Protein AF-A0A8H5J067-F1 (afdb_monomer)

Solvent-accessible surface area (backbone atoms only — not comparable to full-atom values): 23236 Å² total; per-residue (Å²): 133,83,80,77,80,59,80,60,85,68,65,101,74,76,87,78,56,102,84,66,54,69,74,59,54,54,53,53,51,51,57,50,62,74,71,41,71,53,76,61,87,88,74,63,97,78,50,66,63,46,57,68,40,91,87,33,67,66,23,54,51,51,56,52,57,63,72,61,70,85,82,63,84,79,79,91,85,82,88,84,84,82,89,88,84,90,83,88,88,84,90,83,87,88,91,86,91,74,99,62,93,68,84,86,59,81,83,73,84,76,92,60,84,77,50,71,66,34,50,53,46,39,54,28,24,48,60,17,35,64,42,69,45,71,60,53,79,79,48,47,61,52,47,53,51,22,51,50,47,45,46,53,62,39,66,79,51,68,77,42,77,43,64,67,24,71,69,62,26,43,20,30,26,14,65,29,24,46,41,22,73,17,73,88,49,64,71,61,86,47,70,76,63,53,66,72,48,99,65,62,59,67,34,32,54,48,25,49,56,44,54,71,39,66,68,42,31,54,22,50,50,53,49,46,52,55,41,37,54,47,49,51,56,49,37,56,37,69,58,52,52,70,74,58,53,60,55,15,32,34,38,38,39,39,39,30,58,40,67,36,96,86,39,67,23,18,40,21,49,43,57,46,49,30,34,35,37,30,35,41,36,80,52,83,38,54,36,36,52,34,70,87,39,49,76,43,71,70,76,52,78,28,39,36,34,32,33,6,45,39,34,20,69,59,67,71,63,33,35,40,24,31,30,32,33,44,46,82,71,90,73,86,42,34,36,40,35,35,43,28,30,70,50,72,80,32,79,41,80,42,74,94,75,61,92,89,52,69,40,72,36,46,55,66,59,48,46,55,34,66,71,35,84,82,26,91,44,24,71,59,49,54,39,41,36,61,51,61,67,55,76,68,73,83,79,76,77,83,125

Foldseek 3Di:
DPPPQDADADDPPDDDDPPDDPVNLLVVLLVVLVVHQEYADDDDVPCVVLLVDPPRPSVSNVVSNVVVDDHYDYDDDDDDDDDDDDDDDDDDDDDDDDDDPDPPDPPPPPPDDDDPLLVVLLVQQLQLHKDFAFDDPVLLVLLLLLLVLLLVLLVPADWDWAAQAQQRFIFTKRKAKWKAQAQPGDTDQDLVVLVQDPDDSVSDVVVNVLCVPPSNVVSVVSNSNQQSVVVVSSCVSLPPDPVQRSRKMKMKMKIKTDGDPPDFTKFYKFFALFQKKKKAKPDWFKWWFTLQLDIDTDDRNGIIMWGGPLNCVQAVRGHGTIIMGTPPDDDTMIMMMMRIHHRAQDWDDRDDDDDDDIDGHHSVVSVVLRPDCPRPCVVVVVSRCVSNVPDGDDPPPPD

Radius of gyration: 26.22 Å; Cα contacts (8 Å, |Δi|>4): 644; chains: 1; bounding box: 80×69×51 Å

Mean predicted aligned error: 15.59 Å

Secondary structure (DSSP, 8-state):
-----------S-----TT--HHHHHHHHHHHHHH-S-------TTGGGGGT-TT-HHHHHHHHHHHT-SS------PPP----------------------TTS----------HHHHHHHHHHHTT--EEEEPPHHHHHHHHHHHHHHHHHGGGSPPEEPP--TT----EEEEEEEEESSTTSPPP--HHHHTTSSS-HHHHHHHHHHTTSHHHHHHHHHHHHHHHHHHHHHHHHTT--HHHHHH-EEEEEEEEEE-BTTB--EEEEE--SSSEEEEEESSS-EEEE-TTSPEE---SSEEEEEE-HHHHHHHSSSPP--EEEE--SS---EEEEEEEESPTTEEEE--SS-TT-EEEE-HHHHHHHTT-TTSTTHHHHHHHHHHTT--PPP-----

InterPro domains:
  IPR005123 Oxoglutarate/iron-dependent dioxygenase domain [PS51471] (241-343)

Nearest PDB structures (foldseek):
  8cvf-assembly1_A  TM=5.914E-01  e=1.446E-09  Atropa belladonna
  8cve-assembly1_A  TM=5.913E-01  e=5.752E-09  Atropa belladonna
  8cvh-assembly1_A  TM=5.686E-01  e=1.287E-08  Atropa belladonna
  8cvd-assembly1_A  TM=5.623E-01  e=3.233E-08  Atropa belladonna
  8etn-assembly1_D  TM=5.899E-01  e=7.235E-08  Oryza sativa

Sequence (399 aa):
MIEKKSRRIWLDQHQMTRSTEAGEVTKRISNTFLSVSQIIILAAPGDWDRFTNPDDIHRWEWEMSLRSGERKRHTISLPSITSNITMSMLDSMTPGSSHHASLDQPIASQTGAMSKESHDIQTAFRAGKEYVVPWESQEEQRIEQAMQDLGSYLSDLDHSLSYEGTDKKVVWRKSCWFASQGIGHPFLDSETDIAKFDGDLKDGLTGLQALHDARTRESAHCLKSALDSALVTTSMAVGIDPELVQRCTVRYRAIKYTPHAGAPGGIGLHPDGNLLSALITNGPGLRVYDLDGTVRFPGHKGTIMMGGSTLYRWANEFIPTFHDVDISGNEVKVSIVAFFNFPDMETIPRTLRADGDNFFHDIRRIKEDDKLPSGELSALWDVIIKNHQLSLPPVLASG

Organism: NCBI:txid42672

pLDDT: mean 75.73, std 23.49, range [22.55, 98.56]

Structure (mmCIF, N/CA/C/O backbone):
data_AF-A0A8H5J067-F1
#
_entry.id   AF-A0A8H5J067-F1
#
loop_
_atom_site.group_PDB
_atom_site.id
_atom_site.type_symbol
_atom_site.label_atom_id
_atom_site.label_alt_id
_atom_site.label_comp_id
_atom_site.label_asym_id
_atom_site.label_entity_id
_atom_site.label_seq_id
_atom_site.pdbx_PDB_ins_code
_atom_site.Cartn_x
_atom_site.Cartn_y
_atom_site.Cartn_z
_atom_site.occupancy
_atom_site.B_iso_or_equiv
_atom_site.auth_seq_id
_atom_site.auth_comp_id
_atom_site.auth_asym_id
_atom_site.auth_atom_id
_atom_site.pdbx_PDB_model_num
ATOM 1 N N . MET A 1 1 ? 52.926 -47.748 5.479 1.00 34.94 1 MET A N 1
ATOM 2 C CA . MET A 1 1 ? 52.002 -47.090 6.427 1.00 34.94 1 MET A CA 1
ATOM 3 C C . MET A 1 1 ? 51.258 -46.009 5.667 1.00 34.94 1 MET A C 1
ATOM 5 O O . MET A 1 1 ? 51.892 -45.064 5.228 1.00 34.94 1 MET A O 1
ATOM 9 N N . ILE A 1 2 ? 49.960 -46.188 5.418 1.00 34.12 2 ILE A N 1
ATOM 10 C CA . ILE A 1 2 ? 49.130 -45.142 4.808 1.00 34.12 2 ILE A CA 1
ATOM 11 C C . ILE A 1 2 ? 48.774 -44.181 5.940 1.00 34.12 2 ILE A C 1
ATOM 13 O O . ILE A 1 2 ? 48.051 -44.570 6.857 1.00 34.12 2 ILE A O 1
ATOM 17 N N . GLU A 1 3 ? 49.313 -42.961 5.913 1.00 39.34 3 GLU A N 1
ATOM 18 C CA . GLU A 1 3 ? 48.853 -41.890 6.797 1.00 39.34 3 GLU A CA 1
ATOM 19 C C . GLU A 1 3 ? 47.341 -41.743 6.609 1.00 39.34 3 GLU A C 1
ATOM 21 O O . GLU A 1 3 ? 46.859 -41.378 5.532 1.00 39.34 3 GLU A O 1
ATOM 26 N N . LYS A 1 4 ? 46.569 -42.075 7.650 1.00 41.50 4 LYS A N 1
ATOM 27 C CA . LYS A 1 4 ? 45.147 -41.740 7.712 1.00 41.50 4 LYS A CA 1
ATOM 28 C C . LYS A 1 4 ? 45.056 -40.222 7.576 1.00 41.50 4 LYS A C 1
ATOM 30 O O . LYS A 1 4 ? 45.299 -39.513 8.547 1.00 41.50 4 LYS A O 1
ATOM 35 N N . LYS A 1 5 ? 44.711 -39.728 6.382 1.00 44.62 5 LYS A N 1
ATOM 36 C CA . LYS A 1 5 ? 44.351 -38.323 6.162 1.00 44.62 5 LYS A CA 1
ATOM 37 C C . LYS A 1 5 ? 43.198 -38.004 7.107 1.00 44.62 5 LYS A C 1
ATOM 39 O O . LYS A 1 5 ? 42.063 -38.410 6.859 1.00 44.62 5 LYS A O 1
ATOM 44 N N . SER A 1 6 ? 43.500 -37.345 8.221 1.00 46.56 6 SER A N 1
ATOM 45 C CA . SER A 1 6 ? 42.495 -36.893 9.168 1.00 46.56 6 SER A CA 1
ATOM 46 C C . SER A 1 6 ? 41.629 -35.859 8.448 1.00 46.56 6 SER A C 1
ATOM 48 O O . SER A 1 6 ? 42.082 -34.791 8.027 1.00 46.56 6 SER A O 1
ATOM 50 N N . ARG A 1 7 ? 40.370 -36.228 8.219 1.00 47.38 7 ARG A N 1
ATOM 51 C CA . ARG A 1 7 ? 39.326 -35.303 7.791 1.00 47.38 7 ARG A CA 1
ATOM 52 C C . ARG A 1 7 ? 38.730 -34.741 9.073 1.00 47.38 7 ARG A C 1
ATOM 54 O O . ARG A 1 7 ? 38.093 -35.481 9.816 1.00 47.38 7 ARG A O 1
ATOM 61 N N . ARG A 1 8 ? 38.997 -33.472 9.372 1.00 49.31 8 ARG A N 1
ATOM 62 C CA . ARG A 1 8 ? 38.258 -32.734 10.398 1.00 49.31 8 ARG A CA 1
ATOM 63 C C . ARG A 1 8 ? 37.294 -31.816 9.668 1.00 49.31 8 ARG A C 1
ATOM 65 O O . ARG A 1 8 ? 37.724 -31.016 8.845 1.00 49.31 8 ARG A O 1
ATOM 72 N N . ILE A 1 9 ? 36.007 -32.005 9.928 1.00 47.09 9 ILE A N 1
ATOM 73 C CA . ILE A 1 9 ? 34.968 -31.076 9.498 1.00 47.09 9 ILE A CA 1
ATOM 74 C C . ILE A 1 9 ? 35.055 -29.906 10.469 1.00 47.09 9 ILE A C 1
ATOM 76 O O . ILE A 1 9 ? 34.979 -30.108 11.681 1.00 47.09 9 ILE A O 1
ATOM 80 N N . TRP A 1 10 ? 35.309 -28.719 9.936 1.00 50.12 10 TRP A N 1
ATOM 81 C CA . TRP A 1 10 ? 35.288 -27.497 10.717 1.00 50.12 10 TRP A CA 1
ATOM 82 C C . TRP A 1 10 ? 33.838 -26.996 10.718 1.00 50.12 10 TRP A C 1
ATOM 84 O O . TRP A 1 10 ? 33.285 -26.686 9.669 1.00 50.12 10 TRP A O 1
ATOM 94 N N . LEU A 1 11 ? 33.205 -27.054 11.884 1.00 45.25 11 LEU A N 1
ATOM 95 C CA . LEU A 1 11 ? 31.916 -26.436 12.189 1.00 45.25 11 LEU A CA 1
ATOM 96 C C . LEU A 1 11 ? 32.220 -25.379 13.247 1.00 45.25 11 LEU A C 1
ATOM 98 O O . LEU A 1 11 ? 33.079 -25.635 14.090 1.00 45.25 11 LEU A O 1
ATOM 102 N N . ASP A 1 12 ? 31.548 -24.235 13.181 1.00 52.38 12 ASP A N 1
ATOM 103 C CA . ASP A 1 12 ? 31.697 -23.069 14.059 1.00 52.38 12 ASP A CA 1
ATOM 104 C C . ASP A 1 12 ? 31.653 -23.466 15.557 1.00 52.38 12 ASP A C 1
ATOM 106 O O . ASP A 1 12 ? 30.596 -23.567 16.177 1.00 52.38 12 ASP A O 1
ATOM 110 N N . GLN A 1 13 ? 32.805 -23.851 16.124 1.00 47.47 13 GLN A N 1
ATOM 111 C CA . GLN A 1 13 ? 32.906 -24.509 17.441 1.00 47.47 13 GLN A CA 1
ATOM 112 C C . GLN A 1 13 ? 33.655 -23.676 18.482 1.00 47.47 13 GLN A C 1
ATOM 114 O O . GLN A 1 13 ? 33.872 -24.135 19.607 1.00 47.47 13 GLN A O 1
ATOM 119 N N . HIS A 1 14 ? 34.049 -22.448 18.157 1.00 52.34 14 HIS A N 1
ATOM 120 C CA . HIS A 1 14 ? 34.647 -21.559 19.142 1.00 52.34 14 HIS A CA 1
ATOM 121 C C . HIS A 1 14 ? 33.605 -20.562 19.635 1.00 52.34 14 HIS A C 1
ATOM 123 O O . HIS A 1 14 ? 33.312 -19.575 18.977 1.00 52.34 14 HIS A O 1
ATOM 129 N N . GLN A 1 15 ? 33.066 -20.818 20.833 1.00 42.72 15 GLN A N 1
ATOM 130 C CA . GLN A 1 15 ? 32.254 -19.833 21.545 1.00 42.72 15 GLN A CA 1
ATOM 131 C C . GLN A 1 15 ? 33.061 -18.544 21.727 1.00 42.72 15 GLN A C 1
ATOM 133 O O . GLN A 1 15 ? 34.005 -18.492 22.517 1.00 42.72 15 GLN A O 1
ATOM 138 N N . MET A 1 16 ? 32.670 -17.505 20.995 1.00 44.69 16 MET A N 1
ATOM 139 C CA . MET A 1 16 ? 33.140 -16.149 21.228 1.00 44.69 16 MET A CA 1
ATOM 140 C C . MET A 1 16 ? 32.409 -15.581 22.442 1.00 44.69 16 MET A C 1
ATOM 142 O O . MET A 1 16 ? 31.181 -15.510 22.476 1.00 44.69 16 MET A O 1
ATOM 146 N N . THR A 1 17 ? 33.163 -15.144 23.446 1.00 48.97 17 THR A N 1
ATOM 147 C CA . THR A 1 17 ? 32.644 -14.230 24.467 1.00 48.97 17 THR A CA 1
ATOM 148 C C . THR A 1 17 ? 33.006 -12.797 24.079 1.00 48.97 17 THR A C 1
ATOM 150 O O . THR A 1 17 ? 33.969 -12.571 23.342 1.00 48.97 17 THR A O 1
ATOM 153 N N . ARG A 1 18 ? 32.269 -11.809 24.608 1.00 37.44 18 ARG A N 1
ATOM 154 C CA . ARG A 1 18 ? 32.482 -10.367 24.346 1.00 37.44 18 ARG A CA 1
ATOM 155 C C . ARG A 1 18 ? 33.899 -9.848 24.656 1.00 37.44 18 ARG A C 1
ATOM 157 O O . ARG A 1 18 ? 34.204 -8.717 24.311 1.00 37.44 18 ARG A O 1
ATOM 164 N N . SER A 1 19 ? 34.741 -10.636 25.322 1.00 42.78 19 SER A N 1
ATOM 165 C CA . SER A 1 19 ? 36.109 -10.281 25.709 1.00 42.78 19 SER A CA 1
ATOM 166 C C . SER A 1 19 ? 37.192 -10.867 24.795 1.00 42.78 19 SER A C 1
ATOM 168 O O . SER A 1 19 ? 38.369 -10.757 25.121 1.00 42.78 19 SER A O 1
ATOM 170 N N . THR A 1 20 ? 36.828 -11.549 23.706 1.00 54.69 20 THR A N 1
ATOM 171 C CA . THR A 1 20 ? 37.804 -12.232 22.840 1.00 54.69 20 THR A CA 1
ATOM 172 C C . THR A 1 20 ? 38.361 -11.262 21.797 1.00 54.69 20 THR A C 1
ATOM 174 O O . THR A 1 20 ? 37.605 -10.744 20.978 1.00 54.69 20 THR A O 1
ATOM 177 N N . GLU A 1 21 ? 39.675 -11.022 21.799 1.00 55.22 21 GLU A N 1
ATOM 178 C CA . GLU A 1 21 ? 40.317 -10.125 20.829 1.00 55.22 21 GLU A CA 1
ATOM 179 C C . GLU A 1 21 ? 40.490 -10.785 19.449 1.00 55.22 21 GLU A C 1
ATOM 181 O O . GLU A 1 21 ? 40.848 -11.962 19.334 1.00 55.22 21 GLU A O 1
ATOM 186 N N . ALA A 1 22 ? 40.307 -10.005 18.377 1.00 53.47 22 ALA A N 1
ATOM 187 C CA . ALA A 1 22 ? 40.384 -10.470 16.986 1.00 53.47 22 ALA A CA 1
ATOM 188 C C . ALA A 1 22 ? 41.717 -11.169 16.641 1.00 53.47 22 ALA A C 1
ATOM 190 O O . ALA A 1 22 ? 41.745 -12.166 15.912 1.00 53.47 22 ALA A O 1
ATOM 191 N N . GLY A 1 23 ? 42.833 -10.698 17.211 1.00 59.12 23 GLY A N 1
ATOM 192 C CA . GLY A 1 23 ? 44.157 -11.306 17.028 1.00 59.12 23 GLY A CA 1
ATOM 193 C C . GLY A 1 23 ? 44.271 -12.721 17.612 1.00 59.12 23 GLY A C 1
ATOM 194 O O . GLY A 1 23 ? 45.026 -13.554 17.106 1.00 59.12 23 GLY A O 1
ATOM 195 N N . GLU A 1 24 ? 43.499 -13.029 18.653 1.00 61.06 24 GLU A N 1
ATOM 196 C CA . GLU A 1 24 ? 43.497 -14.347 19.283 1.00 61.06 24 GLU A CA 1
ATOM 197 C C . GLU A 1 24 ? 42.654 -15.353 18.487 1.00 61.06 24 GLU A C 1
ATOM 199 O O . GLU A 1 24 ? 43.072 -16.497 18.282 1.00 61.06 24 GLU A O 1
ATOM 204 N N . VAL A 1 25 ? 41.505 -14.905 17.973 1.00 58.84 25 VAL A N 1
ATOM 205 C CA . VAL A 1 25 ? 40.599 -15.698 17.126 1.00 58.84 25 VAL A CA 1
ATOM 206 C C . VAL A 1 25 ? 41.285 -16.078 15.812 1.00 58.84 25 VAL A C 1
ATOM 208 O O . VAL A 1 25 ? 41.393 -17.261 15.478 1.00 58.84 25 VAL A O 1
ATOM 211 N N . THR A 1 26 ? 41.856 -15.096 15.114 1.00 60.47 26 THR A N 1
ATOM 212 C CA . THR A 1 26 ? 42.563 -15.305 13.838 1.00 60.47 26 THR A CA 1
ATOM 213 C C . THR A 1 26 ? 43.768 -16.242 13.979 1.00 60.47 26 THR A C 1
ATOM 215 O O . THR A 1 26 ? 43.979 -17.119 13.138 1.00 60.47 26 THR A O 1
ATOM 218 N N . LYS A 1 27 ? 44.530 -16.158 15.079 1.00 65.38 27 LYS A N 1
ATOM 219 C CA . LYS A 1 27 ? 45.645 -17.083 15.357 1.00 65.38 27 LYS A CA 1
ATOM 220 C C . LYS A 1 27 ? 45.177 -18.534 15.543 1.00 65.38 27 LYS A C 1
ATOM 222 O O . LYS A 1 27 ? 45.843 -19.458 15.072 1.00 65.38 27 LYS A O 1
ATOM 227 N N . ARG A 1 28 ? 44.038 -18.755 16.209 1.00 64.94 28 ARG A N 1
ATOM 228 C CA . ARG A 1 28 ? 43.464 -20.097 16.441 1.00 64.94 28 ARG A CA 1
ATOM 229 C C . ARG A 1 28 ? 42.895 -20.715 15.161 1.00 64.94 28 ARG A C 1
ATOM 231 O O . ARG A 1 28 ? 43.148 -21.896 14.901 1.00 64.94 28 ARG A O 1
ATOM 238 N N . ILE A 1 29 ? 42.204 -19.917 14.345 1.00 63.59 29 ILE A N 1
ATOM 239 C CA . ILE A 1 29 ? 41.709 -20.323 13.019 1.00 63.59 29 ILE A CA 1
ATOM 240 C C . ILE A 1 29 ? 42.889 -20.733 12.129 1.00 63.59 29 ILE A C 1
ATOM 242 O O . ILE A 1 29 ? 42.912 -21.849 11.608 1.00 63.59 29 ILE A O 1
ATOM 246 N N . SER A 1 30 ? 43.926 -19.891 12.052 1.00 65.06 30 SER A N 1
ATOM 247 C CA . SER A 1 30 ? 45.135 -20.160 11.263 1.00 65.06 30 SER A CA 1
ATOM 248 C C . SER A 1 30 ? 45.831 -21.466 11.673 1.00 65.06 30 SER A C 1
ATOM 250 O O . SER A 1 30 ? 46.067 -22.339 10.834 1.00 65.06 30 SER A O 1
ATOM 252 N N . ASN A 1 31 ? 46.068 -21.674 12.974 1.00 66.38 31 ASN A N 1
ATOM 253 C CA . ASN A 1 31 ? 46.659 -22.919 13.484 1.00 66.38 31 ASN A CA 1
ATOM 254 C C . ASN A 1 31 ? 45.825 -24.158 13.116 1.00 66.38 31 ASN A C 1
ATOM 256 O O . ASN A 1 31 ? 46.372 -25.211 12.779 1.00 66.38 31 ASN A O 1
ATOM 260 N N . THR A 1 32 ? 44.497 -24.035 13.147 1.00 66.25 32 THR A N 1
ATOM 261 C CA . THR A 1 32 ? 43.585 -25.125 12.785 1.00 66.25 32 THR A CA 1
ATOM 262 C C . THR A 1 32 ? 43.661 -25.429 11.291 1.00 66.25 32 THR A C 1
ATOM 264 O O . THR A 1 32 ? 43.826 -26.591 10.915 1.00 66.25 32 THR A O 1
ATOM 267 N N . PHE A 1 33 ? 43.631 -24.406 10.437 1.00 66.69 33 PHE A N 1
ATOM 268 C CA . PHE A 1 33 ? 43.672 -24.547 8.976 1.00 66.69 33 PHE A CA 1
ATOM 269 C C . PHE A 1 33 ? 44.994 -25.150 8.477 1.00 66.69 33 PHE A C 1
ATOM 271 O O . PHE A 1 33 ? 44.999 -25.942 7.525 1.00 66.69 33 PHE A O 1
ATOM 278 N N . LEU A 1 34 ? 46.098 -24.854 9.170 1.00 63.78 34 LEU A N 1
ATOM 279 C CA . LEU A 1 34 ? 47.409 -25.465 8.936 1.00 63.78 34 LEU A CA 1
ATOM 280 C C . LEU A 1 34 ? 47.457 -26.953 9.331 1.00 63.78 34 LEU A C 1
ATOM 282 O O . LEU A 1 34 ? 48.212 -27.717 8.733 1.00 63.78 34 LEU A O 1
ATOM 286 N N . SER A 1 35 ? 46.639 -27.384 10.296 1.00 62.28 35 SER A N 1
ATOM 287 C CA . SER A 1 35 ? 46.644 -28.760 10.823 1.00 62.28 35 SER A CA 1
ATOM 288 C C . SER A 1 35 ? 45.744 -29.752 10.070 1.00 62.28 35 SER A C 1
ATOM 290 O O . SER A 1 35 ? 45.861 -30.963 10.263 1.00 62.28 35 SER A O 1
ATOM 292 N N . VAL A 1 36 ? 44.829 -29.267 9.223 1.00 62.09 36 VAL A N 1
ATOM 293 C CA . VAL A 1 36 ? 43.846 -30.106 8.512 1.00 62.09 36 VAL A CA 1
ATOM 294 C C . VAL A 1 36 ? 44.237 -30.325 7.058 1.00 62.09 36 VAL A C 1
ATOM 296 O O . VAL A 1 36 ? 44.942 -29.516 6.476 1.00 62.09 36 VAL A O 1
ATOM 299 N N . SER A 1 37 ? 43.781 -31.412 6.431 1.00 54.00 37 SER A N 1
ATOM 300 C CA . SER A 1 37 ? 44.107 -31.725 5.027 1.00 54.00 37 SER A CA 1
ATOM 301 C C . SER A 1 37 ? 43.097 -31.180 4.008 1.00 54.00 37 SER A C 1
ATOM 303 O O . SER A 1 37 ? 43.423 -31.091 2.829 1.00 54.00 37 SER A O 1
ATOM 305 N N . GLN A 1 38 ? 41.905 -30.774 4.447 1.00 53.56 38 GLN A N 1
ATOM 306 C CA . GLN A 1 38 ? 40.833 -30.212 3.623 1.00 53.56 38 GLN A CA 1
ATOM 307 C C . GLN A 1 38 ? 39.972 -29.288 4.495 1.00 53.56 38 GLN A C 1
ATOM 309 O O . GLN A 1 38 ? 39.783 -29.588 5.672 1.00 53.56 38 GLN A O 1
ATOM 314 N N . ILE A 1 39 ? 39.482 -28.184 3.926 1.00 58.97 39 ILE A N 1
ATOM 315 C CA . ILE A 1 39 ? 38.581 -27.232 4.589 1.00 58.97 39 ILE A CA 1
ATOM 316 C C . ILE A 1 39 ? 37.275 -27.226 3.792 1.00 58.97 39 ILE A C 1
ATOM 318 O O . ILE A 1 39 ? 37.304 -27.089 2.568 1.00 58.97 39 ILE A O 1
ATOM 322 N N . ILE A 1 40 ? 36.153 -27.426 4.480 1.00 56.44 40 ILE A N 1
ATOM 323 C CA . ILE A 1 40 ? 34.803 -27.354 3.915 1.00 56.44 40 ILE A CA 1
ATOM 324 C C . ILE A 1 40 ? 34.081 -26.270 4.705 1.00 56.44 40 ILE A C 1
ATOM 326 O O . ILE A 1 40 ? 33.969 -26.394 5.921 1.00 56.44 40 ILE A O 1
ATOM 330 N N . ILE A 1 41 ? 33.640 -25.220 4.017 1.00 57.16 41 ILE A N 1
ATOM 331 C CA . ILE A 1 41 ? 32.837 -24.139 4.592 1.00 57.16 41 ILE A CA 1
ATOM 332 C C . ILE A 1 41 ? 31.395 -24.409 4.166 1.00 57.16 41 ILE A C 1
ATOM 334 O O . ILE A 1 41 ? 31.123 -24.549 2.973 1.00 57.16 41 ILE A O 1
ATOM 338 N N . LEU A 1 42 ? 30.498 -24.550 5.138 1.00 52.25 42 LEU A N 1
ATOM 339 C CA . LEU A 1 42 ? 29.067 -24.715 4.906 1.00 52.25 42 LEU A CA 1
ATOM 340 C C . LEU A 1 42 ? 28.401 -23.373 5.204 1.00 52.25 42 LEU A C 1
ATOM 342 O O . LEU A 1 42 ? 28.511 -22.885 6.323 1.00 52.25 42 LEU A O 1
ATOM 346 N N . ALA A 1 43 ? 27.744 -22.792 4.206 1.00 52.75 43 ALA A N 1
ATOM 347 C CA . ALA A 1 43 ? 26.984 -21.554 4.331 1.00 52.75 43 ALA A CA 1
ATOM 348 C C . ALA A 1 43 ? 25.552 -21.822 3.856 1.00 52.75 43 ALA A C 1
ATOM 350 O O . ALA A 1 43 ? 25.354 -22.479 2.826 1.00 52.75 43 ALA A O 1
ATOM 351 N N . ALA A 1 44 ? 24.562 -21.367 4.618 1.00 44.75 44 ALA A N 1
ATOM 352 C CA . ALA A 1 44 ? 23.168 -21.423 4.211 1.00 44.75 44 ALA A CA 1
ATOM 353 C C . ALA A 1 44 ? 22.894 -20.370 3.117 1.00 44.75 44 ALA A C 1
ATOM 355 O O . ALA A 1 44 ? 23.614 -19.371 3.010 1.00 44.75 44 ALA A O 1
ATOM 356 N N . PRO A 1 45 ? 21.854 -20.555 2.285 1.00 40.22 45 PRO A N 1
ATOM 357 C CA . PRO A 1 45 ? 21.380 -19.490 1.407 1.00 40.22 45 PRO A CA 1
ATOM 358 C C . PRO A 1 45 ? 21.067 -18.230 2.238 1.00 40.22 45 PRO A C 1
ATOM 360 O O . PRO A 1 45 ? 20.249 -18.296 3.149 1.00 40.22 45 PRO A O 1
ATOM 363 N N . GLY A 1 46 ? 21.746 -17.112 1.954 1.00 47.59 46 GLY A N 1
ATOM 364 C CA . GLY A 1 46 ? 21.612 -15.848 2.700 1.00 47.59 46 GLY A CA 1
ATOM 365 C C . GLY A 1 46 ? 22.798 -15.484 3.606 1.00 47.59 46 GLY A C 1
ATOM 366 O O . GLY A 1 46 ? 22.917 -14.335 4.009 1.00 47.59 46 GLY A O 1
ATOM 367 N N . ASP A 1 47 ? 23.746 -16.395 3.850 1.00 54.41 47 ASP A N 1
ATOM 368 C CA . ASP A 1 47 ? 24.953 -16.095 4.646 1.00 54.41 47 ASP A CA 1
ATOM 369 C C . ASP A 1 47 ? 25.971 -15.188 3.914 1.00 54.41 47 ASP A C 1
ATOM 371 O O . ASP A 1 47 ? 27.013 -14.844 4.469 1.00 54.41 47 ASP A O 1
ATOM 375 N N . TRP A 1 48 ? 25.696 -14.779 2.670 1.00 50.69 48 TRP A N 1
ATOM 376 C CA . TRP A 1 48 ? 26.625 -14.008 1.833 1.00 50.69 48 TRP A CA 1
ATOM 377 C C . TRP A 1 48 ? 26.958 -12.621 2.400 1.00 50.69 48 TRP A C 1
ATOM 379 O O . TRP A 1 48 ? 28.109 -12.188 2.319 1.00 50.69 48 TRP A O 1
ATOM 389 N N . ASP A 1 49 ? 25.996 -11.973 3.059 1.00 55.88 49 ASP A N 1
ATOM 390 C CA . ASP A 1 49 ? 26.181 -10.657 3.682 1.00 55.88 49 ASP A CA 1
ATOM 391 C C . ASP A 1 49 ? 27.166 -10.709 4.855 1.00 55.88 49 ASP A C 1
ATOM 393 O O . ASP A 1 49 ? 27.888 -9.745 5.121 1.00 55.88 49 ASP A O 1
ATOM 397 N N . ARG A 1 50 ? 27.297 -11.867 5.508 1.00 53.25 50 ARG A N 1
ATOM 398 C CA . ARG A 1 50 ? 28.262 -12.083 6.594 1.00 53.25 50 ARG A CA 1
ATOM 399 C C . ARG A 1 50 ? 29.703 -11.985 6.100 1.00 53.25 50 ARG A C 1
ATOM 401 O O . ARG A 1 50 ? 30.574 -11.551 6.839 1.00 53.25 50 ARG A O 1
ATOM 408 N N . PHE A 1 51 ? 29.959 -12.279 4.824 1.00 51.16 51 PHE A N 1
ATOM 409 C CA . PHE A 1 51 ? 31.282 -12.111 4.213 1.00 51.16 51 PHE A CA 1
ATOM 410 C C . PHE A 1 51 ? 31.569 -10.665 3.777 1.00 51.16 51 PHE A C 1
ATOM 412 O O . PHE A 1 51 ? 32.696 -10.355 3.388 1.00 51.16 51 PHE A O 1
ATOM 419 N N . THR A 1 52 ? 30.581 -9.767 3.846 1.00 50.38 52 THR A N 1
ATOM 420 C CA . THR A 1 52 ? 30.753 -8.335 3.542 1.00 50.38 52 THR A CA 1
ATOM 421 C C . THR A 1 52 ? 31.107 -7.510 4.777 1.00 50.38 52 THR A C 1
ATOM 423 O O . THR A 1 52 ? 31.803 -6.500 4.657 1.00 50.38 52 THR A O 1
ATOM 426 N N . ASN A 1 53 ? 30.734 -7.970 5.976 1.00 59.81 53 ASN A N 1
ATOM 427 C CA . ASN A 1 53 ? 31.085 -7.317 7.233 1.00 59.81 53 ASN A CA 1
ATOM 428 C C . ASN A 1 53 ? 32.561 -7.602 7.597 1.00 59.81 53 ASN A C 1
ATOM 430 O O . ASN A 1 53 ? 32.925 -8.766 7.768 1.00 59.81 53 ASN A O 1
ATOM 434 N N . PRO A 1 54 ? 33.433 -6.579 7.700 1.00 56.19 54 PRO A N 1
ATOM 435 C CA . PRO A 1 54 ? 34.846 -6.760 8.039 1.00 56.19 54 PRO A CA 1
ATOM 436 C C . PRO A 1 54 ? 35.087 -7.336 9.439 1.00 56.19 54 PRO A C 1
ATOM 438 O O . PRO A 1 54 ? 36.179 -7.847 9.663 1.00 56.19 54 PRO A O 1
ATOM 441 N N . ASP A 1 55 ? 34.099 -7.294 10.336 1.00 56.25 55 ASP A N 1
ATOM 442 C CA . ASP A 1 55 ? 34.204 -7.790 11.714 1.00 56.25 55 ASP A CA 1
ATOM 443 C C . ASP A 1 55 ? 33.499 -9.142 11.937 1.00 56.25 55 ASP A C 1
ATOM 445 O O . ASP A 1 55 ? 33.418 -9.623 13.069 1.00 56.25 55 ASP A O 1
ATOM 449 N N . ASP A 1 56 ? 32.978 -9.774 10.878 1.00 61.97 56 ASP A N 1
ATOM 450 C CA . ASP A 1 56 ? 32.380 -11.109 10.971 1.00 61.97 56 ASP A CA 1
ATOM 451 C C . ASP A 1 56 ? 33.451 -12.201 10.816 1.00 61.97 56 ASP A C 1
ATOM 453 O O . ASP A 1 56 ? 34.252 -12.221 9.876 1.00 61.97 56 ASP A O 1
ATOM 457 N N . ILE A 1 57 ? 33.431 -13.157 11.743 1.00 59.50 57 ILE A N 1
ATOM 458 C CA . ILE A 1 57 ? 34.354 -14.291 11.791 1.00 59.50 57 ILE A CA 1
ATOM 459 C C . ILE A 1 57 ? 34.325 -15.144 10.508 1.00 59.50 57 ILE A C 1
ATOM 461 O O . ILE A 1 57 ? 35.374 -15.625 10.077 1.00 59.50 57 ILE A O 1
ATOM 465 N N . HIS A 1 58 ? 33.177 -15.242 9.827 1.00 63.31 58 HIS A N 1
ATOM 466 C CA . HIS A 1 58 ? 33.018 -16.018 8.590 1.00 63.31 58 HIS A CA 1
ATOM 467 C C . HIS A 1 58 ? 33.808 -15.385 7.441 1.00 63.31 58 HIS A C 1
ATOM 469 O O . HIS A 1 58 ? 34.408 -16.084 6.618 1.00 63.31 58 HIS A O 1
ATOM 475 N N . ARG A 1 59 ? 33.885 -14.047 7.414 1.00 64.69 59 ARG A N 1
ATOM 476 C CA . ARG A 1 59 ? 34.746 -13.320 6.480 1.00 64.69 59 ARG A CA 1
ATOM 477 C C . ARG A 1 59 ? 36.220 -13.604 6.749 1.00 64.69 59 ARG A C 1
ATOM 479 O O . ARG A 1 59 ? 36.973 -13.860 5.809 1.00 64.69 59 ARG A O 1
ATOM 486 N N . TRP A 1 60 ? 36.640 -13.604 8.013 1.00 61.12 60 TRP A N 1
ATOM 487 C CA . TRP A 1 60 ? 38.030 -13.893 8.382 1.00 61.12 60 TRP A CA 1
ATOM 488 C C . TRP A 1 60 ? 38.438 -15.321 8.008 1.00 61.12 60 TRP A C 1
ATOM 490 O O . TRP A 1 60 ? 39.529 -15.538 7.479 1.00 61.12 60 TRP A O 1
ATOM 500 N N . GLU A 1 61 ? 37.556 -16.294 8.222 1.00 62.31 61 GLU A N 1
ATOM 501 C CA . GLU A 1 61 ? 37.757 -17.695 7.838 1.00 62.31 61 GLU A CA 1
ATOM 502 C C . GLU A 1 61 ? 37.851 -17.870 6.327 1.00 62.31 61 GLU A C 1
ATOM 504 O O . GLU A 1 61 ? 38.740 -18.571 5.835 1.00 62.31 61 GLU A O 1
ATOM 509 N N . TRP A 1 62 ? 36.989 -17.183 5.577 1.00 63.28 62 TRP A N 1
ATOM 510 C CA . TRP A 1 62 ? 37.046 -17.153 4.122 1.00 63.28 62 TRP A CA 1
ATOM 511 C C . TRP A 1 62 ? 38.382 -16.590 3.623 1.00 63.28 62 TRP A C 1
ATOM 513 O O . TRP A 1 62 ? 39.100 -17.268 2.882 1.00 63.28 62 TRP A O 1
ATOM 523 N N . GLU A 1 63 ? 38.779 -15.405 4.089 1.00 61.97 63 GLU A N 1
ATOM 524 C CA . GLU A 1 63 ? 40.033 -14.759 3.691 1.00 61.97 63 GLU A CA 1
ATOM 525 C C . GLU A 1 63 ? 41.270 -15.591 4.073 1.00 61.97 63 GLU A C 1
ATOM 527 O O . GLU A 1 63 ? 42.218 -15.703 3.288 1.00 61.97 63 GLU A O 1
ATOM 532 N N . MET A 1 64 ? 41.269 -16.232 5.247 1.00 63.06 64 MET A N 1
ATOM 533 C CA . MET A 1 64 ? 42.345 -17.136 5.665 1.00 63.06 64 MET A CA 1
ATOM 534 C C . MET A 1 64 ? 42.392 -18.422 4.837 1.00 63.06 64 MET A C 1
ATOM 536 O O . MET A 1 64 ? 43.484 -18.907 4.524 1.00 63.06 64 MET A O 1
ATOM 540 N N . SER A 1 65 ? 41.238 -18.964 4.438 1.00 58.56 65 SER A N 1
ATOM 541 C CA . SER A 1 65 ? 41.179 -20.136 3.561 1.00 58.56 65 SER A CA 1
ATOM 542 C C . SER A 1 65 ? 41.799 -19.839 2.189 1.00 58.56 65 SER A C 1
ATOM 544 O O . SER A 1 65 ? 42.613 -20.632 1.711 1.00 58.56 65 SER A O 1
ATOM 546 N N . LEU A 1 66 ? 41.531 -18.654 1.623 1.00 56.91 66 LEU A N 1
ATOM 547 C CA . LEU A 1 66 ? 42.085 -18.196 0.343 1.00 56.91 66 LEU A CA 1
ATOM 548 C C . LEU A 1 66 ? 43.607 -18.005 0.400 1.00 56.91 66 LEU A C 1
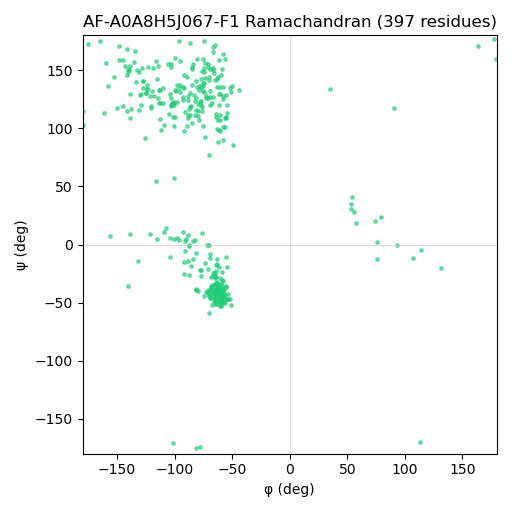ATOM 550 O O . LEU A 1 66 ? 44.318 -18.384 -0.529 1.00 56.91 66 LEU A O 1
ATOM 554 N N . ARG A 1 67 ? 44.129 -17.475 1.514 1.00 54.59 67 ARG A N 1
ATOM 555 C CA . ARG A 1 67 ? 45.577 -17.281 1.729 1.00 54.59 67 ARG A CA 1
ATOM 556 C C . ARG A 1 67 ? 46.339 -18.582 2.003 1.00 54.59 67 ARG A C 1
ATOM 558 O O . ARG A 1 67 ? 47.561 -18.594 1.907 1.00 54.59 67 ARG A O 1
ATOM 565 N N . SER A 1 68 ? 45.643 -19.673 2.333 1.00 55.31 68 SER A N 1
ATOM 566 C CA . SER A 1 68 ? 46.244 -20.997 2.566 1.00 55.31 68 SER A CA 1
ATOM 567 C C . SER A 1 68 ? 46.481 -21.818 1.285 1.00 55.31 68 SER A C 1
ATOM 569 O O . SER A 1 68 ? 46.922 -22.971 1.362 1.00 55.31 68 SER A O 1
ATOM 571 N N . GLY A 1 69 ? 46.183 -21.238 0.113 1.00 46.34 69 GLY A N 1
ATOM 572 C CA . GLY A 1 69 ? 46.351 -21.852 -1.204 1.00 46.34 69 GLY A CA 1
ATOM 573 C C . GLY A 1 69 ? 47.782 -22.334 -1.419 1.00 46.34 69 GLY A C 1
ATOM 574 O O . GLY A 1 69 ? 48.710 -21.543 -1.465 1.00 46.34 69 GLY A O 1
ATOM 575 N N . GLU A 1 70 ? 48.001 -23.650 -1.438 1.00 39.78 70 GLU A N 1
ATOM 576 C CA . GLU A 1 70 ? 48.475 -24.288 -2.674 1.00 39.78 70 GLU A CA 1
ATOM 577 C C . GLU A 1 70 ? 48.144 -25.795 -2.781 1.00 39.78 70 GLU A C 1
ATOM 579 O O . GLU A 1 70 ? 48.604 -26.460 -3.708 1.00 39.78 70 GLU A O 1
ATOM 584 N N . ARG A 1 71 ? 47.348 -26.402 -1.878 1.00 39.00 71 ARG A N 1
ATOM 585 C CA . ARG A 1 71 ? 47.143 -27.878 -1.911 1.00 39.00 71 ARG A CA 1
ATOM 586 C C . ARG A 1 71 ? 45.748 -28.457 -1.664 1.00 39.00 71 ARG A C 1
ATOM 588 O O . ARG A 1 71 ? 45.642 -29.679 -1.544 1.00 39.00 71 ARG A O 1
ATOM 595 N N . LYS A 1 72 ? 44.665 -27.679 -1.601 1.00 40.03 72 LYS A N 1
ATOM 596 C CA . LYS A 1 72 ? 43.360 -28.235 -1.184 1.00 40.03 72 LYS A CA 1
ATOM 597 C C . LYS A 1 72 ? 42.238 -27.847 -2.146 1.00 40.03 72 LYS A C 1
ATOM 599 O O . LYS A 1 72 ? 41.931 -26.676 -2.301 1.00 40.03 72 LYS A O 1
ATOM 604 N N . ARG A 1 73 ? 41.647 -28.851 -2.812 1.00 37.31 73 ARG A N 1
ATOM 605 C CA . ARG A 1 73 ? 40.471 -28.687 -3.684 1.00 37.31 73 ARG A CA 1
ATOM 606 C C . ARG A 1 73 ? 39.243 -28.342 -2.840 1.00 37.31 73 ARG A C 1
ATOM 608 O O . ARG A 1 73 ? 38.905 -29.088 -1.919 1.00 37.31 73 ARG A O 1
ATOM 615 N N . HIS A 1 74 ? 38.572 -27.257 -3.205 1.00 44.41 74 HIS A N 1
ATOM 616 C CA . HIS A 1 74 ? 37.253 -26.887 -2.703 1.00 44.41 74 HIS A CA 1
ATOM 617 C C . HIS A 1 74 ? 36.172 -27.672 -3.464 1.00 44.41 74 HIS A C 1
ATOM 619 O O . HIS A 1 74 ? 36.291 -27.902 -4.668 1.00 44.41 74 HIS A O 1
ATOM 625 N N . THR A 1 75 ? 35.126 -28.123 -2.776 1.00 34.62 75 THR A N 1
ATOM 626 C CA . THR A 1 75 ? 33.934 -28.711 -3.405 1.00 34.62 75 THR A CA 1
ATOM 627 C C . THR A 1 75 ? 32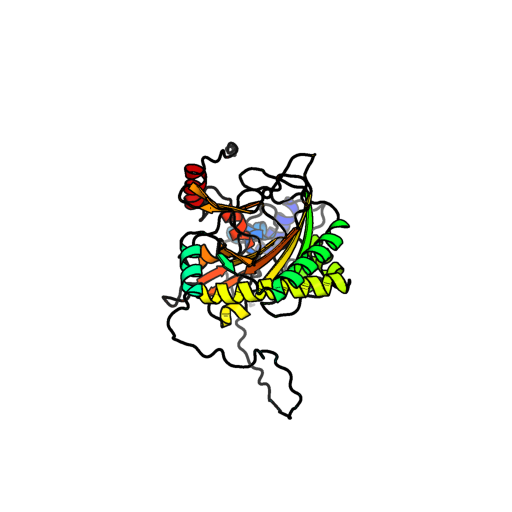.721 -28.158 -2.678 1.00 34.62 75 THR A C 1
ATOM 629 O O . THR A 1 75 ? 32.585 -28.367 -1.476 1.00 34.62 75 THR A O 1
ATOM 632 N N . ILE A 1 76 ? 31.889 -27.420 -3.407 1.00 35.25 76 ILE A N 1
ATOM 633 C CA . ILE A 1 76 ? 30.597 -26.906 -2.951 1.00 35.25 76 ILE A CA 1
ATOM 634 C C . ILE A 1 76 ? 29.554 -27.945 -3.376 1.00 35.25 76 ILE A C 1
ATOM 636 O O . ILE A 1 76 ? 29.529 -28.332 -4.544 1.00 35.25 76 ILE A O 1
ATOM 640 N N . SER A 1 77 ? 28.724 -28.429 -2.453 1.00 28.34 77 SER A N 1
ATOM 641 C CA . SER A 1 77 ? 27.646 -29.384 -2.748 1.00 28.34 77 SER A CA 1
ATOM 642 C C . SER A 1 77 ? 26.321 -28.890 -2.172 1.00 28.34 77 SER A C 1
ATOM 644 O O . SER A 1 77 ? 26.209 -28.738 -0.957 1.00 28.34 77 SER A O 1
ATOM 646 N N . LEU A 1 78 ? 25.329 -28.683 -3.041 1.00 26.84 78 LEU A N 1
ATOM 647 C CA . LEU A 1 78 ? 23.929 -28.410 -2.698 1.00 26.84 78 LEU A CA 1
ATOM 648 C C . LEU A 1 78 ? 23.140 -29.736 -2.729 1.00 26.84 78 LEU A C 1
ATOM 650 O O . LEU A 1 78 ? 23.273 -30.468 -3.713 1.00 26.84 78 LEU A O 1
ATOM 654 N N . PRO A 1 79 ? 22.337 -30.089 -1.708 1.00 28.20 79 PRO A N 1
ATOM 655 C CA . PRO A 1 79 ? 21.500 -31.282 -1.761 1.00 28.20 79 PRO A CA 1
ATOM 656 C C . PRO A 1 79 ? 20.186 -31.024 -2.513 1.00 28.20 79 PRO A C 1
ATOM 658 O O . PRO A 1 79 ? 19.397 -30.161 -2.142 1.00 28.20 79 PRO A O 1
ATOM 661 N N . SER A 1 80 ? 19.940 -31.823 -3.551 1.00 25.39 80 SER A N 1
ATOM 662 C CA . SER A 1 80 ? 18.651 -31.984 -4.231 1.00 25.39 80 SER A CA 1
ATOM 663 C C . SER A 1 80 ? 17.756 -32.957 -3.455 1.00 25.39 80 SER A C 1
ATOM 665 O O . SER A 1 80 ? 18.171 -34.094 -3.217 1.00 25.39 80 SER A O 1
ATOM 667 N N . ILE A 1 81 ? 16.530 -32.559 -3.106 1.00 28.55 81 ILE A N 1
ATOM 668 C CA . ILE A 1 81 ? 15.514 -33.454 -2.531 1.00 28.55 81 ILE A CA 1
ATOM 669 C C . ILE A 1 81 ? 14.375 -33.601 -3.546 1.00 28.55 81 ILE A C 1
ATOM 671 O O . ILE A 1 81 ? 13.612 -32.668 -3.773 1.00 28.55 81 ILE A O 1
ATOM 675 N N . THR A 1 82 ? 14.282 -34.775 -4.169 1.00 24.97 82 THR A N 1
ATOM 676 C CA . THR A 1 82 ? 13.136 -35.212 -4.980 1.00 24.97 82 THR A CA 1
ATOM 677 C C . THR A 1 82 ? 12.100 -35.937 -4.116 1.00 24.97 82 THR A C 1
ATOM 679 O O . THR A 1 82 ? 12.443 -36.665 -3.186 1.00 24.97 82 THR A O 1
ATOM 682 N N . SER A 1 83 ? 10.839 -35.709 -4.468 1.00 26.70 83 SER A N 1
ATOM 683 C CA . SER A 1 83 ? 9.561 -36.097 -3.863 1.00 26.70 83 SER A CA 1
ATOM 684 C C . SER A 1 83 ? 9.278 -37.603 -3.742 1.00 26.70 83 SER A C 1
ATOM 686 O O . SER A 1 83 ? 9.827 -38.404 -4.492 1.00 26.70 83 SER A O 1
ATOM 688 N N . ASN A 1 84 ? 8.363 -37.960 -2.820 1.00 22.80 84 ASN A N 1
ATOM 689 C CA . ASN A 1 84 ? 7.279 -38.948 -3.013 1.00 22.80 84 ASN A CA 1
ATOM 690 C C . ASN A 1 84 ? 6.413 -39.093 -1.743 1.00 22.80 84 ASN A C 1
ATOM 692 O O . ASN A 1 84 ? 6.814 -39.802 -0.823 1.00 22.80 84 ASN A O 1
ATOM 696 N N . ILE A 1 85 ? 5.208 -38.506 -1.710 1.00 24.70 85 ILE A N 1
ATOM 697 C CA . ILE A 1 85 ? 4.097 -38.986 -0.862 1.00 24.70 85 ILE A CA 1
ATOM 698 C C . ILE A 1 85 ? 2.783 -38.854 -1.649 1.00 24.70 85 ILE A C 1
ATOM 700 O O . ILE A 1 85 ? 2.343 -37.759 -1.979 1.00 24.70 85 ILE A O 1
ATOM 704 N N . THR A 1 86 ? 2.172 -39.996 -1.952 1.00 22.55 86 THR A N 1
ATOM 705 C CA . THR A 1 86 ? 0.811 -40.174 -2.484 1.00 22.55 86 THR A CA 1
ATOM 706 C C . THR A 1 86 ? -0.236 -40.046 -1.370 1.00 22.55 86 THR A C 1
ATOM 708 O O . THR A 1 86 ? -0.098 -40.711 -0.344 1.00 22.55 86 THR A O 1
ATOM 711 N N . MET A 1 87 ? -1.313 -39.280 -1.590 1.00 22.97 87 MET A N 1
ATOM 712 C CA . MET A 1 87 ? -2.519 -39.254 -0.740 1.00 22.97 87 MET A CA 1
ATOM 713 C C . MET A 1 87 ? -3.724 -39.837 -1.494 1.00 22.97 87 MET A C 1
ATOM 715 O O . MET A 1 87 ? -3.970 -39.483 -2.644 1.00 22.97 87 MET A O 1
ATOM 719 N N . SER A 1 88 ? -4.473 -40.728 -0.837 1.00 22.89 88 SER A N 1
ATOM 720 C CA . SER A 1 88 ? -5.736 -41.299 -1.321 1.00 22.89 88 SER A CA 1
ATOM 721 C C . SER A 1 88 ? -6.934 -40.478 -0.840 1.00 22.89 88 SER A C 1
ATOM 723 O O . SER A 1 88 ? -7.018 -40.167 0.349 1.00 22.89 88 SER A O 1
ATOM 725 N N . MET A 1 89 ? -7.878 -40.198 -1.739 1.00 25.58 89 MET A N 1
ATOM 726 C CA . MET A 1 89 ? -9.171 -39.579 -1.432 1.00 25.58 89 MET A CA 1
ATOM 727 C C . MET A 1 89 ? -10.225 -40.606 -1.001 1.00 25.58 89 MET A C 1
ATOM 729 O O . MET A 1 89 ? -10.223 -41.743 -1.475 1.00 25.58 89 MET A O 1
ATOM 733 N N . LEU A 1 90 ? -11.166 -40.169 -0.160 1.00 24.39 90 LEU A N 1
ATOM 734 C CA . LEU A 1 90 ? -12.460 -40.821 0.030 1.00 24.39 90 LEU A CA 1
ATOM 735 C C . LEU A 1 90 ? -13.541 -39.760 0.293 1.00 24.39 90 LEU A C 1
ATOM 737 O O . LEU A 1 90 ? -13.460 -39.005 1.259 1.00 24.39 90 LEU A O 1
ATOM 741 N N . ASP A 1 91 ? -14.524 -39.732 -0.607 1.00 24.17 91 ASP A N 1
ATOM 742 C CA . ASP A 1 91 ? -15.724 -38.891 -0.610 1.00 24.17 91 ASP A CA 1
ATOM 743 C C . ASP A 1 91 ? -16.773 -39.344 0.419 1.00 24.17 91 ASP A C 1
ATOM 745 O O . ASP A 1 91 ? -16.984 -40.544 0.602 1.00 24.17 91 ASP A O 1
ATOM 749 N N . SER A 1 92 ? -17.547 -38.397 0.973 1.00 23.00 92 SER A N 1
ATOM 750 C CA . SER A 1 92 ? -18.994 -38.598 1.199 1.00 23.00 92 SER A CA 1
ATOM 751 C C . SER A 1 92 ? -19.785 -37.285 1.400 1.00 23.00 92 SER A C 1
ATOM 753 O O . SER A 1 92 ? -19.602 -36.564 2.370 1.00 23.00 92 SER A O 1
ATOM 755 N N . MET A 1 93 ? -20.645 -37.017 0.409 1.00 23.41 93 MET A N 1
ATOM 756 C CA . MET A 1 93 ? -22.021 -36.467 0.366 1.00 23.41 93 MET A CA 1
ATOM 757 C C . MET A 1 93 ? -22.556 -35.376 1.344 1.00 23.41 93 MET A C 1
ATOM 759 O O . MET A 1 93 ? -22.476 -35.466 2.562 1.00 23.41 93 MET A O 1
ATOM 763 N N . THR A 1 94 ? -23.222 -34.397 0.705 1.00 28.77 94 THR A N 1
ATOM 764 C CA . THR A 1 94 ? -23.928 -33.134 1.080 1.00 28.77 94 THR A CA 1
ATOM 765 C C . THR A 1 94 ? -25.356 -33.355 1.678 1.00 28.77 94 THR A C 1
ATOM 767 O O . THR A 1 94 ? -25.701 -34.530 1.815 1.00 28.77 94 THR A O 1
ATOM 770 N N . PRO A 1 95 ? -26.250 -32.352 1.999 1.00 32.75 95 PRO A N 1
ATOM 771 C CA . PRO A 1 95 ? -26.295 -30.925 1.580 1.00 32.75 95 PRO A CA 1
ATOM 772 C C . PRO A 1 95 ? -26.863 -29.842 2.554 1.00 32.75 95 PRO A C 1
ATOM 774 O O . PRO A 1 95 ? -27.529 -30.126 3.545 1.00 32.75 95 PRO A O 1
ATOM 777 N N . GLY A 1 96 ? -26.693 -28.562 2.178 1.00 23.38 96 GLY A N 1
ATOM 778 C CA . GLY A 1 96 ? -27.474 -27.417 2.682 1.00 23.38 96 GLY A CA 1
ATOM 779 C C . GLY A 1 96 ? -27.043 -26.079 2.059 1.00 23.38 96 GLY A C 1
ATOM 780 O O . GLY A 1 96 ? -25.911 -25.653 2.237 1.00 23.38 96 GLY A O 1
ATOM 781 N N . SER A 1 97 ? -27.928 -25.443 1.285 1.00 27.17 97 SER A N 1
ATOM 782 C CA . SER A 1 97 ? -27.662 -24.282 0.423 1.00 27.17 97 SER A CA 1
ATOM 783 C C . SER A 1 97 ? -27.634 -22.922 1.136 1.00 27.17 97 SER A C 1
ATOM 785 O O . SER A 1 97 ? -28.603 -22.559 1.802 1.00 27.17 97 SER A O 1
ATOM 787 N N . SER A 1 98 ? -26.638 -22.098 0.812 1.00 25.05 98 SER A N 1
ATOM 788 C CA . SER A 1 98 ? -26.749 -20.634 0.721 1.00 25.05 98 SER A CA 1
ATOM 789 C C . SER A 1 98 ? -25.627 -20.118 -0.183 1.00 25.05 98 SER A C 1
ATOM 791 O O . SER A 1 98 ? -24.505 -20.610 -0.091 1.00 25.05 98 SER A O 1
ATOM 793 N N . HIS A 1 99 ? -25.934 -19.179 -1.081 1.00 32.75 99 HIS A N 1
ATOM 794 C CA . HIS A 1 99 ? -25.021 -18.635 -2.090 1.00 32.75 99 HIS A CA 1
ATOM 795 C C . HIS A 1 99 ? -23.757 -18.009 -1.474 1.00 32.75 99 HIS A C 1
ATOM 797 O O . HIS A 1 99 ? -23.709 -16.816 -1.200 1.00 32.75 99 HIS A O 1
ATOM 803 N N . HIS A 1 100 ? -22.722 -18.823 -1.302 1.00 27.97 100 HIS A N 1
ATOM 804 C CA . HIS A 1 100 ? -21.333 -18.397 -1.239 1.00 27.97 100 HIS A CA 1
ATOM 805 C C . HIS A 1 100 ? -20.703 -18.753 -2.583 1.00 27.97 100 HIS A C 1
ATOM 807 O O . HIS A 1 100 ? -20.851 -19.882 -3.055 1.00 27.97 100 HIS A O 1
ATOM 813 N N . ALA A 1 101 ? -20.027 -17.796 -3.218 1.00 31.84 101 ALA A N 1
ATOM 814 C CA . ALA A 1 101 ? -19.129 -18.100 -4.321 1.00 31.84 101 ALA A CA 1
ATOM 815 C C . ALA A 1 101 ? -18.021 -19.015 -3.772 1.00 31.84 101 ALA A C 1
ATOM 817 O O . ALA A 1 101 ? -17.115 -18.570 -3.074 1.00 31.84 101 ALA A O 1
ATOM 818 N N . SER A 1 102 ? -18.180 -20.318 -3.995 1.00 28.19 102 SER A N 1
ATOM 819 C CA . SER A 1 102 ? -17.202 -21.345 -3.655 1.00 28.19 102 SER A CA 1
ATOM 820 C C . SER A 1 102 ? -16.037 -21.240 -4.638 1.00 28.19 102 SER A C 1
ATOM 822 O O . SER A 1 102 ? -16.239 -21.256 -5.851 1.00 28.19 102 SER A O 1
ATOM 824 N N . LEU A 1 103 ? -14.828 -21.114 -4.092 1.00 40.59 103 LEU A N 1
ATOM 825 C CA . LEU A 1 103 ? -13.554 -21.020 -4.813 1.00 40.59 103 LEU A CA 1
ATOM 826 C C . LEU A 1 103 ? -13.064 -22.372 -5.377 1.00 40.59 103 LEU A C 1
ATOM 828 O O . LEU A 1 103 ? -11.951 -22.442 -5.884 1.00 40.59 103 LEU A O 1
ATOM 832 N N . ASP A 1 104 ? -13.885 -23.428 -5.345 1.00 29.94 104 ASP A N 1
ATOM 833 C CA . ASP A 1 104 ? -13.496 -24.777 -5.794 1.00 29.94 104 ASP A CA 1
ATOM 834 C C . ASP A 1 104 ? -13.831 -25.074 -7.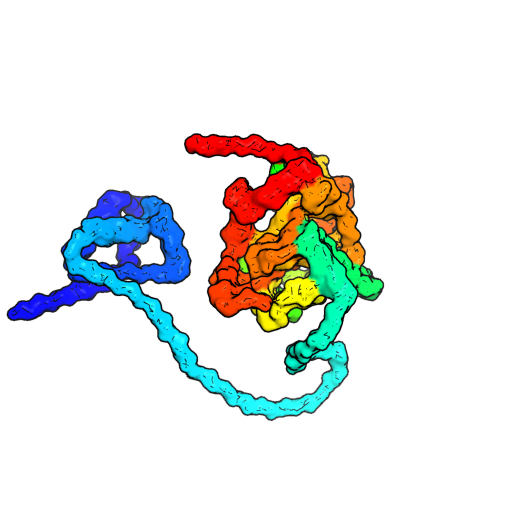269 1.00 29.94 104 ASP A C 1
ATOM 836 O O . ASP A 1 104 ? -13.739 -26.221 -7.712 1.00 29.94 104 ASP A O 1
ATOM 840 N N . GLN A 1 105 ? -14.221 -24.074 -8.066 1.00 31.27 105 GLN A N 1
ATOM 841 C CA . GLN A 1 105 ? -14.346 -24.260 -9.515 1.00 31.27 105 GLN A CA 1
ATOM 842 C C . GLN A 1 105 ? -13.083 -23.780 -10.240 1.00 31.27 105 GLN A C 1
ATOM 844 O O . GLN A 1 105 ? -12.609 -22.680 -9.949 1.00 31.27 105 GLN A O 1
ATOM 849 N N . PRO A 1 106 ? -12.549 -24.558 -11.208 1.00 29.77 106 PRO A N 1
ATOM 850 C CA . PRO A 1 106 ? -11.439 -24.104 -12.032 1.00 29.77 106 PRO A CA 1
ATOM 851 C C . PRO A 1 106 ? -11.827 -22.779 -12.685 1.00 29.77 106 PRO A C 1
ATOM 853 O O . PRO A 1 106 ? -12.893 -22.685 -13.300 1.00 29.77 106 PRO A O 1
ATOM 856 N N . ILE A 1 107 ? -10.969 -21.767 -12.551 1.00 39.81 107 ILE A N 1
ATOM 857 C CA . ILE A 1 107 ? -11.122 -20.481 -13.231 1.00 39.81 107 ILE A CA 1
ATOM 858 C C . ILE A 1 107 ? -11.088 -20.780 -14.730 1.00 39.81 107 ILE A C 1
ATOM 860 O O . ILE A 1 107 ? -10.030 -20.996 -15.319 1.00 39.81 107 ILE A O 1
ATOM 864 N N . ALA A 1 108 ? -12.267 -20.880 -15.342 1.00 31.11 108 ALA A N 1
ATOM 865 C CA . ALA A 1 108 ? -12.382 -21.084 -16.771 1.00 31.11 108 ALA A CA 1
ATOM 866 C C . ALA A 1 108 ? -11.740 -19.880 -17.463 1.00 31.11 108 ALA A C 1
ATOM 868 O O . ALA A 1 108 ? -12.165 -18.740 -17.275 1.00 31.11 108 ALA A O 1
ATOM 869 N N . SER A 1 109 ? -10.710 -20.148 -18.259 1.00 35.12 109 SER A N 1
ATOM 870 C CA . SER A 1 109 ? -10.015 -19.180 -19.094 1.00 35.12 109 SER A CA 1
ATOM 871 C C . SER A 1 109 ? -10.980 -18.606 -20.133 1.00 35.12 109 SER A C 1
ATOM 873 O O . SER A 1 109 ? -11.120 -19.106 -21.250 1.00 35.12 109 SER A O 1
ATOM 875 N N . GLN A 1 110 ? -11.678 -17.534 -19.760 1.00 37.09 110 GLN A N 1
ATOM 876 C CA . GLN A 1 110 ? -12.439 -16.727 -20.700 1.00 37.09 110 GLN A CA 1
ATOM 877 C C . GLN A 1 110 ? -11.458 -15.901 -21.531 1.00 37.09 110 GLN A C 1
ATOM 879 O O . GLN A 1 110 ? -11.076 -14.790 -21.179 1.00 37.09 110 GLN A O 1
ATOM 884 N N . THR A 1 111 ? -11.064 -16.451 -22.677 1.00 40.78 111 THR A N 1
ATOM 885 C CA . THR A 1 111 ? -10.557 -15.669 -23.808 1.00 40.78 111 THR A CA 1
ATOM 886 C C . THR A 1 111 ? -11.728 -14.882 -24.405 1.00 40.78 111 THR A C 1
ATOM 888 O O . THR A 1 111 ? -12.332 -15.260 -25.405 1.00 40.78 111 THR A O 1
ATOM 891 N N . GLY A 1 112 ? -12.106 -13.802 -23.724 1.00 38.38 112 GLY A N 1
ATOM 892 C CA . GLY A 1 112 ? -13.130 -12.844 -24.131 1.00 38.38 112 GLY A CA 1
ATOM 893 C C . GLY A 1 112 ? -12.533 -11.441 -24.191 1.00 38.38 112 GLY A C 1
ATOM 894 O O . GLY A 1 112 ? -11.543 -11.162 -23.520 1.00 38.38 112 GLY A O 1
ATOM 895 N N . ALA A 1 113 ? -13.100 -10.569 -25.026 1.00 46.53 113 ALA A N 1
ATOM 896 C CA . ALA A 1 113 ? -12.705 -9.165 -25.116 1.00 46.53 113 ALA A CA 1
ATOM 897 C C . ALA A 1 113 ? -12.518 -8.552 -23.716 1.00 46.53 113 ALA A C 1
ATOM 899 O O . ALA A 1 113 ? -13.375 -8.741 -22.851 1.00 46.53 113 ALA A O 1
ATOM 900 N N . MET A 1 114 ? -11.409 -7.834 -23.501 1.00 60.38 114 MET A N 1
ATOM 901 C CA . MET A 1 114 ? -11.162 -7.146 -22.233 1.00 60.38 114 MET A CA 1
ATOM 902 C C . MET A 1 114 ? -12.378 -6.297 -21.859 1.00 60.38 114 MET A C 1
ATOM 904 O O . MET A 1 114 ? -12.884 -5.532 -22.687 1.00 60.38 114 MET A O 1
ATOM 908 N N . SER A 1 115 ? -12.844 -6.423 -20.615 1.00 83.44 115 SER A N 1
ATOM 909 C CA . SER A 1 115 ? -13.891 -5.543 -20.106 1.00 83.44 115 SER A CA 1
ATOM 910 C C . SER A 1 115 ? -13.414 -4.088 -20.174 1.00 83.44 115 SER A C 1
ATOM 912 O O . SER A 1 115 ? -12.216 -3.803 -20.086 1.00 83.44 115 SER A O 1
ATOM 914 N N . LYS A 1 116 ? -14.353 -3.147 -20.323 1.00 88.62 116 LYS A N 1
ATOM 915 C CA . LYS A 1 116 ? -14.038 -1.711 -20.316 1.00 88.62 116 LYS A CA 1
ATOM 916 C C . LYS A 1 116 ? -13.245 -1.318 -19.062 1.00 88.62 116 LYS A C 1
ATOM 918 O O . LYS A 1 116 ? -12.249 -0.618 -19.169 1.00 88.62 116 LYS A O 1
ATOM 923 N N . GLU A 1 117 ? -13.644 -1.841 -17.906 1.00 90.62 117 GLU A N 1
ATOM 924 C CA . GLU A 1 117 ? -12.951 -1.628 -16.633 1.00 90.62 117 GLU A CA 1
ATOM 925 C C . GLU A 1 117 ? -11.500 -2.125 -16.661 1.00 90.62 117 GLU A C 1
ATOM 927 O O . GLU A 1 117 ? -10.593 -1.398 -16.269 1.00 90.62 117 GLU A O 1
ATOM 932 N N . SER A 1 118 ? -11.246 -3.323 -17.198 1.00 93.19 118 SER A N 1
ATOM 933 C CA . SER A 1 118 ? -9.882 -3.843 -17.335 1.00 93.19 118 SER A CA 1
ATOM 934 C C . SER A 1 118 ? -9.016 -2.954 -18.235 1.00 93.19 118 SER A C 1
ATOM 936 O O . SER A 1 118 ? -7.845 -2.713 -17.933 1.00 93.19 118 SER A O 1
ATOM 938 N N . HIS A 1 119 ? -9.592 -2.417 -19.313 1.00 95.06 119 HIS A N 1
ATOM 939 C CA . HIS A 1 119 ? -8.905 -1.471 -20.190 1.00 95.06 119 HIS A CA 1
ATOM 940 C C . HIS A 1 119 ? -8.606 -0.131 -19.500 1.00 95.06 119 HIS A C 1
ATOM 942 O O . HIS A 1 119 ? -7.500 0.400 -19.645 1.00 95.06 119 HIS A O 1
ATOM 948 N N . ASP A 1 120 ? -9.560 0.396 -18.731 1.00 96.69 120 ASP A N 1
ATOM 949 C CA . ASP A 1 120 ? -9.409 1.649 -17.990 1.00 96.69 120 ASP A CA 1
ATOM 950 C C . ASP A 1 120 ? -8.319 1.514 -16.906 1.00 96.69 120 ASP A C 1
ATOM 952 O O . ASP A 1 120 ? -7.444 2.379 -16.806 1.00 96.69 120 ASP A O 1
ATOM 956 N N . ILE A 1 121 ? -8.288 0.387 -16.179 1.00 97.38 121 ILE A N 1
ATOM 957 C CA . ILE A 1 121 ? -7.233 0.060 -15.203 1.00 97.38 121 ILE A CA 1
ATOM 958 C C . ILE A 1 121 ? -5.862 0.001 -15.881 1.00 97.38 121 ILE A C 1
ATOM 960 O O . ILE A 1 121 ? -4.935 0.684 -15.446 1.00 97.38 121 ILE A O 1
ATOM 964 N N . GLN A 1 122 ? -5.714 -0.766 -16.970 1.00 96.56 122 GLN A N 1
ATOM 965 C CA . GLN A 1 122 ? -4.431 -0.851 -17.679 1.00 96.56 122 GLN A CA 1
ATOM 966 C C . GLN A 1 122 ? -3.958 0.517 -18.169 1.00 96.56 122 GLN A C 1
ATOM 968 O O . GLN A 1 122 ? -2.772 0.827 -18.088 1.00 96.56 122 GLN A O 1
ATOM 973 N N . THR A 1 123 ? -4.874 1.337 -18.686 1.00 97.25 123 THR A N 1
ATOM 974 C CA . THR A 1 123 ? -4.551 2.677 -19.184 1.00 97.25 123 THR A CA 1
ATOM 975 C C . THR A 1 123 ? -4.058 3.582 -18.058 1.00 97.25 123 THR A C 1
ATOM 977 O O . THR A 1 123 ? -3.043 4.259 -18.228 1.00 97.25 123 THR A O 1
ATOM 980 N N . ALA A 1 124 ? -4.724 3.562 -16.900 1.00 97.31 124 ALA A N 1
ATOM 981 C CA . ALA A 1 124 ? -4.289 4.309 -15.724 1.00 97.31 124 ALA A CA 1
ATOM 982 C C . ALA A 1 124 ? -2.899 3.851 -15.248 1.00 97.31 124 ALA A C 1
ATOM 984 O O . ALA A 1 124 ? -1.993 4.672 -15.110 1.00 97.31 124 ALA A O 1
ATOM 985 N N . PHE A 1 125 ? -2.697 2.542 -15.096 1.00 97.56 125 PHE A N 1
ATOM 986 C CA . PHE A 1 125 ? -1.463 1.966 -14.557 1.00 97.56 125 PHE A CA 1
ATOM 987 C C . PHE A 1 125 ? -0.262 2.140 -15.497 1.00 97.56 125 PHE A C 1
ATOM 989 O O . PHE A 1 125 ? 0.834 2.472 -15.050 1.00 97.56 125 PHE A O 1
ATOM 996 N N . ARG A 1 126 ? -0.448 2.002 -16.818 1.00 97.00 126 ARG A N 1
ATOM 997 C CA . ARG A 1 126 ? 0.605 2.320 -17.806 1.00 97.00 126 ARG A CA 1
ATOM 998 C C . ARG A 1 126 ? 1.037 3.784 -17.737 1.00 97.00 126 ARG A C 1
ATOM 1000 O O . ARG A 1 126 ? 2.178 4.096 -18.052 1.00 97.00 126 ARG A O 1
ATOM 1007 N N . ALA A 1 127 ? 0.137 4.675 -17.329 1.00 96.44 127 ALA A N 1
ATOM 1008 C CA . ALA A 1 127 ? 0.411 6.098 -17.176 1.00 96.44 127 ALA A CA 1
ATOM 1009 C C . ALA A 1 127 ? 0.896 6.491 -15.765 1.00 96.44 127 ALA A C 1
ATOM 1011 O O . ALA A 1 127 ? 1.097 7.680 -15.521 1.00 96.44 127 ALA A O 1
ATOM 1012 N N . GLY A 1 128 ? 1.075 5.535 -14.844 1.00 96.62 128 GLY A N 1
ATOM 1013 C CA . GLY A 1 128 ? 1.497 5.805 -13.464 1.00 96.62 128 GLY A CA 1
ATOM 1014 C C . GLY A 1 128 ? 0.407 6.411 -12.582 1.00 96.62 128 GLY A C 1
ATOM 1015 O O . GLY A 1 128 ? 0.714 7.025 -11.564 1.00 96.62 128 GLY A O 1
ATOM 1016 N N . LYS A 1 129 ? -0.862 6.260 -12.969 1.00 97.06 129 LYS A N 1
ATOM 1017 C CA . LYS A 1 129 ? -2.019 6.844 -12.279 1.00 97.06 129 LYS A CA 1
ATOM 1018 C C . LYS A 1 129 ? -2.703 5.826 -11.379 1.00 97.06 129 LYS A C 1
ATOM 1020 O O . LYS A 1 129 ? -2.574 4.618 -11.570 1.00 97.06 129 LYS A O 1
ATOM 1025 N N . GLU A 1 130 ? -3.473 6.333 -10.430 1.00 97.25 130 GLU A N 1
ATOM 1026 C CA . GLU A 1 130 ? -4.397 5.538 -9.637 1.00 97.25 130 GLU A CA 1
ATOM 1027 C C . GLU A 1 130 ? -5.655 5.146 -10.429 1.00 97.25 130 GLU A C 1
ATOM 1029 O O . GLU A 1 130 ? -6.053 5.823 -11.382 1.00 97.25 130 GLU A O 1
ATOM 1034 N N . TYR A 1 131 ? -6.342 4.102 -9.971 1.00 97.75 131 TYR A N 1
ATOM 1035 C CA . TYR A 1 131 ? -7.705 3.779 -10.393 1.00 97.75 131 TYR A CA 1
ATOM 1036 C C . TYR A 1 131 ? -8.601 3.608 -9.167 1.00 97.75 131 TYR A C 1
ATOM 1038 O O . TYR A 1 131 ? -8.214 2.947 -8.210 1.00 97.75 131 TYR A O 1
ATOM 1046 N N . VAL A 1 132 ? -9.801 4.192 -9.170 1.00 97.06 132 VAL A N 1
ATOM 1047 C CA . VAL A 1 132 ? -10.748 4.055 -8.053 1.00 97.06 132 VAL A CA 1
ATOM 1048 C C . VAL A 1 132 ? -11.780 2.995 -8.408 1.00 97.06 132 VAL A C 1
ATOM 1050 O O . VAL A 1 132 ? -12.636 3.231 -9.258 1.00 97.06 132 VAL A O 1
ATOM 1053 N N . VAL A 1 133 ? -11.708 1.842 -7.741 1.00 96.25 133 VAL A N 1
ATOM 1054 C CA . VAL A 1 133 ? -12.723 0.788 -7.846 1.00 96.25 133 VAL A CA 1
ATOM 1055 C C . VAL A 1 133 ? -13.937 1.224 -7.018 1.00 96.25 133 VAL A C 1
ATOM 1057 O O . VAL A 1 133 ? -13.803 1.392 -5.799 1.00 96.25 133 VAL A O 1
ATOM 1060 N N . PRO A 1 134 ? -15.100 1.475 -7.643 1.00 93.62 134 PRO A N 1
ATOM 1061 C CA . PRO A 1 134 ? -16.269 1.977 -6.934 1.00 93.62 134 PRO A CA 1
ATOM 1062 C C . PRO A 1 134 ? -16.863 0.900 -6.023 1.00 93.62 134 PRO A C 1
ATOM 1064 O O . PRO A 1 134 ? -16.911 -0.273 -6.387 1.00 93.62 134 PRO A O 1
ATOM 1067 N N . TRP A 1 135 ? -17.363 1.316 -4.862 1.00 93.75 135 TRP A N 1
ATOM 1068 C CA . TRP A 1 135 ? -18.176 0.456 -4.001 1.00 93.75 135 TRP A CA 1
ATOM 1069 C C . TRP A 1 135 ? -19.638 0.494 -4.432 1.00 93.75 135 TRP A C 1
ATOM 1071 O O . TRP A 1 135 ? -20.133 1.508 -4.934 1.00 93.75 135 TRP A O 1
ATOM 1081 N N . GLU A 1 136 ? -20.367 -0.584 -4.166 1.00 89.56 136 GLU A N 1
ATOM 1082 C CA . GLU A 1 136 ? -21.825 -0.542 -4.253 1.00 89.56 136 GLU A CA 1
ATOM 1083 C C . GLU A 1 136 ? -22.414 0.286 -3.096 1.00 89.56 136 GLU A C 1
ATOM 1085 O O . GLU A 1 136 ? -21.858 0.339 -1.999 1.00 89.56 136 GLU A O 1
ATOM 1090 N N . SER A 1 137 ? -23.588 0.903 -3.278 1.00 85.44 137 SER A N 1
ATOM 1091 C CA . SER A 1 137 ? -24.173 1.787 -2.249 1.00 85.44 137 SER A CA 1
ATOM 1092 C C . SER A 1 137 ? -24.431 1.098 -0.898 1.00 85.44 137 SER A C 1
ATOM 1094 O O . SER A 1 137 ? -24.367 1.742 0.145 1.00 85.44 137 SER A O 1
ATOM 1096 N N . GLN A 1 138 ? -24.721 -0.210 -0.891 1.00 84.62 138 GLN A N 1
ATOM 1097 C CA . GLN A 1 138 ? -24.878 -0.991 0.349 1.00 84.62 138 GLN A CA 1
ATOM 1098 C C . GLN A 1 138 ? -23.533 -1.346 1.006 1.00 84.62 138 GLN A C 1
ATOM 1100 O O . GLN A 1 138 ? -23.471 -1.676 2.192 1.00 84.62 138 GLN A O 1
ATOM 1105 N N . GLU A 1 139 ? -22.453 -1.333 0.233 1.00 89.75 139 GLU A N 1
ATOM 1106 C CA . GLU A 1 139 ? -21.093 -1.568 0.703 1.00 89.75 139 GLU A CA 1
ATOM 1107 C C . GLU A 1 139 ? -20.502 -0.293 1.317 1.00 89.75 139 GLU A C 1
ATOM 1109 O O . GLU A 1 139 ? -19.917 -0.368 2.394 1.00 89.75 139 GLU A O 1
ATOM 1114 N N . GLU A 1 140 ? -20.768 0.876 0.719 1.00 93.31 140 GLU A N 1
ATOM 1115 C CA . GLU A 1 140 ? -20.302 2.190 1.193 1.00 93.31 140 GLU A CA 1
ATOM 1116 C C . GLU A 1 140 ? -20.629 2.420 2.678 1.00 93.31 140 GLU A C 1
ATOM 1118 O O . GLU A 1 140 ? -19.725 2.661 3.473 1.00 93.31 140 GLU A O 1
ATOM 1123 N N . GLN A 1 141 ? -21.888 2.235 3.095 1.00 93.38 141 GLN A N 1
ATOM 1124 C CA . GLN A 1 141 ? -22.287 2.433 4.499 1.00 93.38 141 GLN A CA 1
ATOM 1125 C C . GLN A 1 141 ? -21.564 1.487 5.470 1.00 93.38 141 GLN A C 1
ATOM 1127 O O . GLN A 1 141 ? -21.205 1.878 6.582 1.00 93.38 141 GLN A O 1
ATOM 1132 N N . ARG A 1 142 ? -21.345 0.229 5.064 1.00 95.81 142 ARG A N 1
ATOM 1133 C CA . ARG A 1 142 ? -20.649 -0.761 5.900 1.00 95.81 142 ARG A CA 1
ATOM 1134 C C . ARG A 1 142 ? -19.164 -0.438 6.018 1.00 95.81 142 ARG A C 1
ATOM 1136 O O . ARG A 1 142 ? -18.614 -0.536 7.111 1.00 95.81 142 ARG A O 1
ATOM 1143 N N . ILE A 1 143 ? -18.537 -0.015 4.921 1.00 96.81 143 ILE A N 1
ATOM 1144 C CA . ILE A 1 143 ? -17.137 0.418 4.899 1.00 96.81 143 ILE A CA 1
ATOM 1145 C C . ILE A 1 143 ? -16.949 1.672 5.755 1.00 96.81 143 ILE A C 1
ATOM 1147 O O . ILE A 1 143 ? -16.013 1.721 6.551 1.00 96.81 143 ILE A O 1
ATOM 1151 N N . GLU A 1 144 ? -17.842 2.659 5.654 1.00 95.38 144 GLU A N 1
ATOM 1152 C CA . GLU A 1 144 ? -17.786 3.871 6.478 1.00 95.38 144 GLU A CA 1
ATOM 1153 C C . GLU A 1 144 ? -17.864 3.545 7.974 1.00 95.38 144 GLU A C 1
ATOM 1155 O O . GLU A 1 144 ? -17.040 4.034 8.752 1.00 95.38 144 GLU A O 1
ATOM 1160 N N . GLN A 1 145 ? -18.794 2.674 8.381 1.00 96.19 145 GLN A N 1
ATOM 1161 C CA . GLN A 1 145 ? -18.892 2.234 9.775 1.00 96.19 145 GLN A CA 1
ATOM 1162 C C . GLN A 1 145 ? -17.637 1.471 10.219 1.00 96.19 145 GLN A C 1
ATOM 1164 O O . GLN A 1 145 ? -17.099 1.742 11.291 1.00 96.19 145 GLN A O 1
ATOM 1169 N N . ALA A 1 146 ? -17.123 0.564 9.385 1.00 97.69 146 ALA A N 1
ATOM 1170 C CA . ALA A 1 146 ? -15.915 -0.193 9.694 1.00 97.69 146 ALA A CA 1
ATOM 1171 C C . ALA A 1 146 ? -14.674 0.712 9.829 1.00 97.69 146 ALA A C 1
ATOM 1173 O O . ALA A 1 146 ? -13.837 0.501 10.709 1.00 97.69 146 ALA A O 1
ATOM 1174 N N . MET A 1 147 ? -14.569 1.761 9.005 1.00 97.12 147 MET A N 1
ATOM 1175 C CA . MET A 1 147 ? -13.520 2.781 9.113 1.00 97.12 147 MET A CA 1
ATOM 1176 C C . MET A 1 147 ? -13.628 3.589 10.409 1.00 97.12 147 MET A C 1
ATOM 1178 O O . MET A 1 147 ? -12.600 3.910 11.011 1.00 97.12 147 MET A O 1
ATOM 1182 N N . GLN A 1 148 ? -14.845 3.920 10.853 1.00 95.94 148 GLN A N 1
ATOM 1183 C CA . GLN A 1 148 ? -15.065 4.599 12.134 1.00 95.94 148 GLN A CA 1
ATOM 1184 C C . GLN A 1 148 ? -14.641 3.717 13.308 1.00 95.94 148 GLN A C 1
ATOM 1186 O O . GLN A 1 148 ? -13.896 4.178 14.168 1.00 95.94 148 GLN A O 1
ATOM 1191 N N . ASP A 1 149 ? -15.052 2.451 13.313 1.00 96.38 149 ASP A N 1
ATOM 1192 C CA . ASP A 1 149 ? -14.743 1.487 14.372 1.00 96.38 149 ASP A CA 1
ATOM 1193 C C . ASP A 1 149 ? -13.233 1.253 14.492 1.00 96.38 149 ASP A C 1
ATOM 1195 O O . ASP A 1 149 ? -12.657 1.366 15.578 1.00 96.38 149 ASP A O 1
ATOM 1199 N N . LEU A 1 150 ? -12.566 1.031 13.356 1.00 95.69 150 LEU A N 1
ATOM 1200 C CA . LEU A 1 150 ? -11.113 0.915 13.296 1.00 95.69 150 LEU A CA 1
ATOM 1201 C C . LEU A 1 150 ? -10.430 2.220 13.734 1.00 95.69 150 LEU A C 1
ATOM 1203 O O . LEU A 1 150 ? -9.461 2.203 14.491 1.00 95.69 150 LEU A O 1
ATOM 1207 N N . GLY A 1 151 ? -10.955 3.371 13.311 1.00 95.25 151 GLY A N 1
ATOM 1208 C CA . GLY A 1 151 ? -10.477 4.688 13.724 1.00 95.25 151 GLY A CA 1
ATOM 1209 C C . GLY A 1 151 ? -10.642 4.965 15.222 1.00 95.25 151 GLY A C 1
ATOM 1210 O O . GLY A 1 151 ? -9.814 5.678 15.801 1.00 95.25 151 GLY A O 1
ATOM 1211 N N . SER A 1 152 ? -11.681 4.414 15.852 1.00 94.81 152 SER A N 1
ATOM 1212 C CA . SER A 1 152 ? -11.886 4.440 17.298 1.00 94.81 152 SER A CA 1
ATOM 1213 C C . SER A 1 152 ? -10.824 3.605 17.998 1.00 94.81 152 SER A C 1
ATOM 1215 O O . SER A 1 152 ? -10.114 4.176 18.821 1.00 94.81 152 SER A O 1
ATOM 1217 N N . TYR A 1 153 ? -10.627 2.344 17.597 1.00 94.69 153 TYR A N 1
ATOM 1218 C CA . TYR A 1 153 ? -9.585 1.467 18.149 1.00 94.69 153 TYR A CA 1
ATOM 1219 C C . TYR A 1 153 ? -8.188 2.105 18.079 1.00 94.69 153 TYR A C 1
ATOM 1221 O O . TYR A 1 153 ? -7.465 2.178 19.071 1.00 94.69 153 TYR A O 1
ATOM 1229 N N . LEU A 1 154 ? -7.826 2.666 16.920 1.00 94.62 154 LEU A N 1
ATOM 1230 C CA . LEU A 1 154 ? -6.532 3.327 16.731 1.00 94.62 154 LEU A CA 1
ATOM 1231 C C . LEU A 1 154 ? -6.329 4.542 17.650 1.00 94.62 154 LEU A C 1
ATOM 1233 O O . LEU A 1 154 ? -5.193 4.968 17.827 1.00 94.62 154 LEU A O 1
ATOM 1237 N N . SER A 1 155 ? -7.388 5.132 18.218 1.00 92.19 155 SER A N 1
ATOM 1238 C CA . SER A 1 155 ? -7.278 6.300 19.109 1.00 92.19 155 SER A CA 1
ATOM 1239 C C . SER A 1 155 ? -6.517 5.999 20.389 1.00 92.19 155 SER A C 1
ATOM 1241 O O . SER A 1 155 ? -5.895 6.915 20.927 1.00 92.19 155 SER A O 1
ATOM 1243 N N . ASP A 1 156 ? -6.542 4.749 20.840 1.00 90.44 156 ASP A N 1
ATOM 1244 C CA . ASP A 1 156 ? -5.988 4.343 22.131 1.00 90.44 156 ASP A CA 1
ATOM 1245 C C . ASP A 1 156 ? -4.522 3.904 22.027 1.00 90.44 156 ASP A C 1
ATOM 1247 O O . ASP A 1 156 ? -3.863 3.679 23.037 1.00 90.44 156 ASP A O 1
ATOM 1251 N N . LEU A 1 157 ? -3.985 3.829 20.805 1.00 91.31 157 LEU A N 1
ATOM 1252 C CA . LEU A 1 157 ? -2.599 3.443 20.560 1.00 91.31 157 LEU A CA 1
ATOM 1253 C C . LEU A 1 157 ? -1.619 4.604 20.779 1.00 91.31 157 LEU A C 1
ATOM 1255 O O . LEU A 1 157 ? -1.971 5.789 20.693 1.00 91.31 157 LEU A O 1
ATOM 1259 N N . ASP A 1 158 ? -0.355 4.250 20.995 1.00 86.62 158 ASP A N 1
ATOM 1260 C CA . ASP A 1 158 ? 0.746 5.206 21.073 1.00 86.62 158 ASP A CA 1
ATOM 1261 C C . ASP A 1 158 ? 1.046 5.850 19.713 1.00 86.62 158 ASP A C 1
ATOM 1263 O O . ASP A 1 158 ? 0.872 5.255 18.645 1.00 86.62 158 ASP A O 1
ATOM 1267 N N . HIS A 1 159 ? 1.551 7.083 19.753 1.00 84.19 159 HIS A N 1
ATOM 1268 C CA . HIS A 1 159 ? 2.025 7.768 18.558 1.00 84.19 159 HIS A CA 1
ATOM 1269 C C . HIS A 1 159 ? 3.381 7.212 18.099 1.00 84.19 159 HIS A C 1
ATOM 1271 O O . HIS A 1 159 ? 4.292 6.998 18.896 1.00 84.19 159 HIS A O 1
ATOM 1277 N N . SER A 1 160 ? 3.538 7.059 16.787 1.00 80.88 160 SER A N 1
ATOM 1278 C CA . SER A 1 160 ? 4.811 6.822 16.105 1.00 80.88 160 SER A CA 1
ATOM 1279 C C . SER A 1 160 ? 4.985 7.832 14.972 1.00 80.88 160 SER A C 1
ATOM 1281 O O . SER A 1 160 ? 4.000 8.344 14.438 1.00 80.88 160 SER A O 1
ATOM 1283 N N . LEU A 1 161 ? 6.223 8.169 14.609 1.00 77.00 161 LEU A N 1
ATOM 1284 C CA . LEU A 1 161 ? 6.461 9.027 13.446 1.00 77.00 161 LEU A CA 1
ATOM 1285 C C . LEU A 1 161 ? 6.120 8.268 12.157 1.00 77.00 161 LEU A C 1
ATOM 1287 O O . LEU A 1 161 ? 6.359 7.062 12.034 1.00 77.00 161 LEU A O 1
ATOM 1291 N N . SER A 1 162 ? 5.533 8.975 11.195 1.00 70.31 162 SER A N 1
ATOM 1292 C CA . SER A 1 162 ? 5.317 8.452 9.852 1.00 70.31 162 SER A CA 1
ATOM 1293 C C . SER A 1 162 ? 6.630 8.235 9.110 1.00 70.31 162 SER A C 1
ATOM 1295 O O . SER A 1 162 ? 7.698 8.683 9.520 1.00 70.31 162 SER A O 1
ATOM 1297 N N . TYR A 1 163 ? 6.517 7.561 7.969 1.00 66.06 163 TYR A N 1
ATOM 1298 C CA . TYR A 1 163 ? 7.596 7.506 7.002 1.00 66.06 163 TYR A CA 1
ATOM 1299 C C . TYR A 1 163 ? 7.925 8.920 6.492 1.00 66.06 163 TYR A C 1
ATOM 1301 O O . TYR A 1 163 ? 7.014 9.653 6.099 1.00 66.06 163 TYR A O 1
ATOM 1309 N N . GLU A 1 164 ? 9.206 9.289 6.531 1.00 64.94 164 GLU A N 1
ATOM 1310 C CA . GLU A 1 164 ? 9.733 10.526 5.951 1.00 64.94 164 GLU A CA 1
ATOM 1311 C C . GLU A 1 164 ? 9.960 10.291 4.449 1.00 64.94 164 GLU A C 1
ATOM 1313 O O . GLU A 1 164 ? 10.802 9.479 4.062 1.00 64.94 164 GLU A O 1
ATOM 1318 N N . GLY A 1 165 ? 9.164 10.946 3.599 1.00 57.94 165 GLY A N 1
ATOM 1319 C CA . GLY A 1 165 ? 9.362 10.905 2.145 1.00 57.94 165 GLY A CA 1
ATOM 1320 C C . GLY A 1 165 ? 10.447 11.878 1.680 1.00 57.94 165 GLY A C 1
ATOM 1321 O O . GLY A 1 165 ? 11.096 12.547 2.486 1.00 57.94 165 GLY A O 1
ATOM 1322 N N . THR A 1 166 ? 10.640 11.990 0.364 1.00 59.09 166 THR A N 1
ATOM 1323 C CA . THR A 1 166 ? 11.700 12.842 -0.220 1.00 59.09 166 THR A CA 1
ATOM 1324 C C . THR A 1 166 ? 11.512 14.338 0.068 1.00 59.09 166 THR A C 1
ATOM 1326 O O . THR A 1 166 ? 12.482 15.095 0.091 1.00 59.09 166 THR A O 1
ATOM 1329 N N . ASP A 1 167 ? 10.282 14.759 0.360 1.00 60.59 167 ASP A N 1
ATOM 1330 C CA . ASP A 1 167 ? 9.896 16.120 0.745 1.00 60.59 167 ASP A CA 1
ATOM 1331 C C . ASP A 1 167 ? 9.941 16.384 2.267 1.00 60.59 167 ASP A C 1
ATOM 1333 O O . ASP A 1 167 ? 9.541 17.460 2.716 1.00 60.59 167 ASP A O 1
ATOM 1337 N N . LYS A 1 168 ? 10.417 15.414 3.063 1.00 65.31 168 LYS A N 1
ATOM 1338 C CA . LYS A 1 168 ? 10.550 15.476 4.530 1.00 65.31 168 LYS A CA 1
ATOM 1339 C C . LYS A 1 168 ? 9.258 15.752 5.301 1.00 65.31 168 LYS A C 1
ATOM 1341 O O . LYS A 1 168 ? 9.301 16.142 6.472 1.00 65.31 168 LYS A O 1
ATOM 1346 N N . LYS A 1 169 ? 8.092 15.545 4.684 1.00 67.75 169 LYS A N 1
ATOM 1347 C CA . LYS A 1 169 ? 6.832 15.598 5.426 1.00 67.75 169 LYS A CA 1
ATOM 1348 C C . LYS A 1 169 ? 6.784 14.435 6.410 1.00 67.75 169 LYS A C 1
ATOM 1350 O O . LYS A 1 169 ? 6.971 13.277 6.034 1.00 67.75 169 LYS A O 1
ATOM 1355 N N . VAL A 1 170 ? 6.524 14.771 7.670 1.00 68.25 170 VAL A N 1
ATOM 1356 C CA . VAL A 1 170 ? 6.314 13.809 8.752 1.00 68.25 170 VAL A CA 1
ATOM 1357 C C . VAL A 1 170 ? 5.048 14.151 9.523 1.00 68.25 170 VAL A C 1
ATOM 1359 O O . VAL A 1 170 ? 4.660 15.313 9.650 1.00 68.25 170 VAL A O 1
ATOM 1362 N N . VAL A 1 171 ? 4.394 13.123 10.044 1.00 75.50 171 VAL A N 1
ATOM 1363 C CA . VAL A 1 171 ? 3.168 13.209 10.833 1.00 75.50 171 VAL A CA 1
ATOM 1364 C C . VAL A 1 171 ? 3.228 12.209 11.987 1.00 75.50 171 VAL A C 1
ATOM 1366 O O . VAL A 1 171 ? 3.805 11.131 11.847 1.00 75.50 171 VAL A O 1
ATOM 1369 N N . TRP A 1 172 ? 2.610 12.528 13.130 1.00 81.25 172 TRP A N 1
ATOM 1370 C CA . TRP A 1 172 ? 2.346 11.511 14.145 1.00 81.25 172 TRP A CA 1
ATOM 1371 C C . TRP A 1 172 ? 1.251 10.576 13.650 1.00 81.25 172 TRP A C 1
ATOM 1373 O O . TRP A 1 172 ? 0.144 10.995 13.336 1.00 81.25 172 TRP A O 1
ATOM 1383 N N . ARG A 1 173 ? 1.505 9.280 13.642 1.00 85.62 173 ARG A N 1
ATOM 1384 C CA . ARG A 1 173 ? 0.488 8.288 13.321 1.00 85.62 173 ARG A CA 1
ATOM 1385 C C . ARG A 1 173 ? 0.259 7.345 14.484 1.00 85.62 173 ARG A C 1
ATOM 1387 O O . ARG A 1 173 ? 1.167 7.062 15.260 1.00 85.62 173 ARG A O 1
ATOM 1394 N N . LYS A 1 174 ? -0.957 6.829 14.553 1.00 90.88 174 LYS A N 1
ATOM 1395 C CA . LYS A 1 174 ? -1.309 5.655 15.344 1.00 90.88 174 LYS A CA 1
ATOM 1396 C C . LYS A 1 174 ? -1.612 4.543 14.358 1.00 90.88 174 LYS A C 1
ATOM 1398 O O . LYS A 1 174 ? -2.446 4.737 13.471 1.00 90.88 174 LYS A O 1
ATOM 1403 N N . SER A 1 175 ? -0.893 3.432 14.439 1.00 92.56 175 SER A N 1
ATOM 1404 C CA . SER A 1 175 ? -0.993 2.375 13.438 1.00 92.56 175 SER A CA 1
ATOM 1405 C C . SER A 1 175 ? -0.890 0.990 14.039 1.00 92.56 175 SER A C 1
ATOM 1407 O O . SER A 1 175 ? -0.256 0.782 15.064 1.00 92.56 175 SER A O 1
ATOM 1409 N N . CYS A 1 176 ? -1.498 0.046 13.340 1.00 94.94 176 CYS A N 1
ATOM 1410 C CA . CYS A 1 176 ? -1.255 -1.378 13.482 1.00 94.94 176 CYS A CA 1
ATOM 1411 C C . CYS A 1 176 ? -1.299 -2.005 12.085 1.00 94.94 176 CYS A C 1
ATOM 1413 O O . CYS A 1 176 ? -1.706 -1.351 11.113 1.00 94.94 176 CYS A O 1
ATOM 1415 N N . TRP A 1 177 ? -0.869 -3.255 11.953 1.00 96.12 177 TRP A N 1
ATOM 1416 C CA . TRP A 1 177 ? -1.106 -3.991 10.716 1.00 96.12 177 TRP A CA 1
ATOM 1417 C C . TRP A 1 177 ? -1.511 -5.437 10.960 1.00 96.12 177 TRP A C 1
ATOM 1419 O O . TRP A 1 177 ? -1.172 -6.044 11.968 1.00 96.12 177 TRP A O 1
ATOM 1429 N N . PHE A 1 178 ? -2.243 -5.965 9.987 1.00 96.12 178 PHE A N 1
ATOM 1430 C CA . PHE A 1 178 ? -2.714 -7.339 9.894 1.00 96.12 178 PHE A CA 1
ATOM 1431 C C . PHE A 1 178 ? -2.068 -7.988 8.673 1.00 96.12 178 PHE A C 1
ATOM 1433 O O . PHE A 1 178 ? -1.679 -7.288 7.735 1.00 96.12 178 PHE A O 1
ATOM 1440 N N . ALA A 1 179 ? -1.984 -9.309 8.633 1.00 94.75 179 ALA A N 1
ATOM 1441 C CA . ALA A 1 179 ? -1.487 -10.012 7.457 1.00 94.75 179 ALA A CA 1
ATOM 1442 C C . ALA A 1 179 ? -2.356 -11.212 7.115 1.00 94.75 179 ALA A C 1
ATOM 1444 O O . ALA A 1 179 ? -3.084 -11.735 7.957 1.00 94.75 179 ALA A O 1
ATOM 1445 N N . SER A 1 180 ? -2.283 -11.619 5.856 1.00 94.75 180 SER A N 1
ATOM 1446 C CA . SER A 1 180 ? -2.933 -12.808 5.335 1.00 94.75 180 SER A CA 1
ATOM 1447 C C . SER A 1 180 ? -2.012 -13.486 4.329 1.00 94.75 180 SER A C 1
ATOM 1449 O O . SER A 1 180 ? -1.278 -12.817 3.595 1.00 94.75 180 SER A O 1
ATOM 1451 N N . GLN A 1 181 ? -2.060 -14.819 4.291 1.00 90.75 181 GLN A N 1
ATOM 1452 C CA . GLN A 1 181 ? -1.290 -15.624 3.336 1.00 90.75 181 GLN A CA 1
ATOM 1453 C C . GLN A 1 181 ? -1.784 -15.475 1.893 1.00 90.75 181 GLN A C 1
ATOM 1455 O O . GLN A 1 181 ? -1.115 -15.955 0.990 1.00 90.75 181 GLN A O 1
ATOM 1460 N N . GLY A 1 182 ? -2.913 -14.795 1.679 1.00 88.25 182 GLY A N 1
ATOM 1461 C CA . GLY A 1 182 ? -3.395 -14.438 0.356 1.00 88.25 182 GLY A CA 1
ATOM 1462 C C . GLY A 1 182 ? -4.732 -13.712 0.385 1.00 88.25 182 GLY A C 1
ATOM 1463 O O . GLY A 1 182 ? -5.355 -13.514 1.433 1.00 88.25 182 GLY A O 1
ATOM 1464 N N . ILE A 1 183 ? -5.188 -13.308 -0.794 1.00 91.44 183 ILE A N 1
ATOM 1465 C CA . ILE A 1 183 ? -6.518 -12.724 -0.981 1.00 91.44 183 ILE A CA 1
ATOM 1466 C C . ILE A 1 183 ? -7.580 -13.746 -0.555 1.00 91.44 183 ILE A C 1
ATOM 1468 O O . ILE A 1 183 ? -7.485 -14.925 -0.883 1.00 91.44 183 ILE A O 1
ATOM 1472 N N . GLY A 1 184 ? -8.591 -13.308 0.198 1.00 89.06 184 GLY A N 1
ATOM 1473 C CA . GLY A 1 184 ? -9.686 -14.170 0.655 1.00 89.06 184 GLY A CA 1
ATOM 1474 C C . GLY A 1 184 ? -9.328 -15.115 1.808 1.00 89.06 184 GLY A C 1
ATOM 1475 O O . GLY A 1 184 ? -10.231 -15.629 2.467 1.00 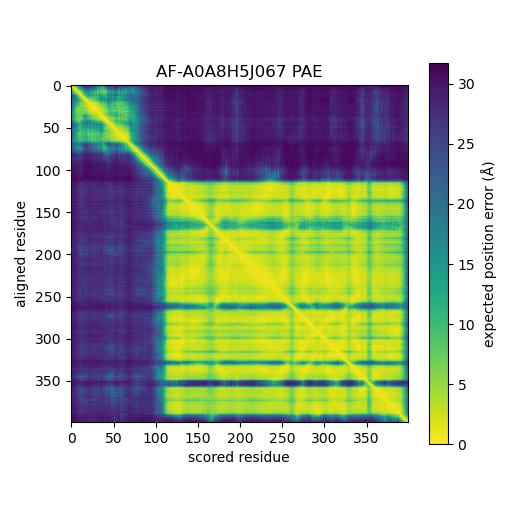89.06 184 GLY A O 1
ATOM 1476 N N . HIS A 1 185 ? -8.043 -15.287 2.134 1.00 93.94 185 HIS A N 1
ATOM 1477 C CA . HIS A 1 185 ? -7.630 -16.045 3.314 1.00 93.94 185 HIS A CA 1
ATOM 1478 C C . HIS A 1 185 ? -7.948 -15.277 4.612 1.00 93.94 185 HIS A C 1
ATOM 1480 O O . HIS A 1 185 ? -8.030 -14.042 4.606 1.00 93.94 185 HIS A O 1
ATOM 1486 N N . PRO A 1 186 ? -8.122 -15.970 5.752 1.00 95.44 186 PRO A N 1
ATOM 1487 C CA . PRO A 1 186 ? -8.254 -15.318 7.052 1.00 95.44 186 PRO A CA 1
ATOM 1488 C C . PRO A 1 186 ? -7.043 -14.443 7.399 1.00 95.44 186 PRO A C 1
ATOM 1490 O O . PRO A 1 186 ? -5.967 -14.559 6.800 1.00 95.44 186 PRO A O 1
ATOM 1493 N N . PHE A 1 187 ? -7.211 -13.560 8.383 1.00 97.12 187 PHE A N 1
ATOM 1494 C CA . PHE A 1 187 ? -6.058 -12.923 9.009 1.00 97.12 187 PHE A CA 1
ATOM 1495 C C . PHE A 1 187 ? -5.221 -13.964 9.752 1.00 97.12 187 PHE A C 1
ATOM 1497 O O . PHE A 1 187 ? -5.759 -14.927 10.295 1.00 97.12 187 PHE A O 1
ATOM 1504 N N . LEU A 1 188 ? -3.912 -13.739 9.786 1.00 94.12 188 LEU A N 1
ATOM 1505 C CA . LEU A 1 188 ? -3.002 -14.480 10.644 1.00 94.12 188 LEU A CA 1
ATOM 1506 C C . LEU A 1 188 ? -3.309 -14.198 12.116 1.00 94.12 188 LEU A C 1
ATOM 1508 O O . LEU A 1 188 ? -3.594 -13.061 12.496 1.00 94.12 188 LEU A O 1
ATOM 1512 N N . ASP A 1 189 ? -3.208 -15.239 12.932 1.00 92.88 189 ASP A N 1
ATOM 1513 C CA . ASP A 1 189 ? -3.564 -15.244 14.351 1.00 92.88 189 ASP A CA 1
ATOM 1514 C C . ASP A 1 189 ? -2.384 -15.627 15.262 1.00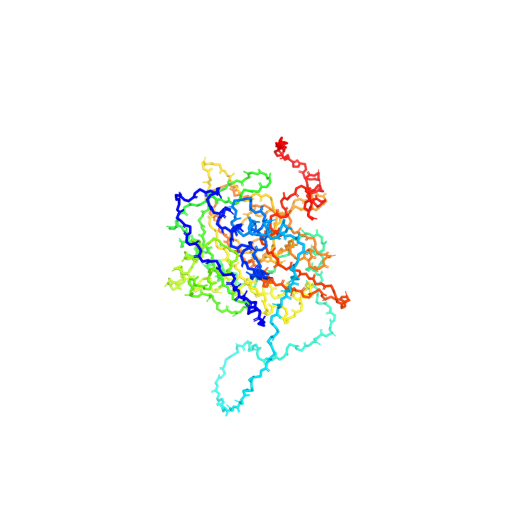 92.88 189 ASP A C 1
ATOM 1516 O O . ASP A 1 189 ? -2.561 -15.788 16.471 1.00 92.88 189 ASP A O 1
ATOM 1520 N N . SER A 1 190 ? -1.166 -15.723 14.710 1.00 93.12 190 SER A N 1
ATOM 1521 C CA . SER A 1 190 ? 0.047 -16.078 15.451 1.00 93.12 190 SER A CA 1
ATOM 1522 C C . SER A 1 190 ? 1.190 -15.075 15.246 1.00 93.12 190 SER A C 1
ATOM 1524 O O . SER A 1 190 ? 1.446 -14.604 14.137 1.00 93.12 190 SER A O 1
ATOM 1526 N N . GLU A 1 191 ? 1.939 -14.781 16.315 1.00 92.56 191 GLU A N 1
ATOM 1527 C CA . GLU A 1 191 ? 3.165 -13.967 16.250 1.00 92.56 191 GLU A CA 1
ATOM 1528 C C . GLU A 1 191 ? 4.202 -14.572 15.297 1.00 92.56 191 GLU A C 1
ATOM 1530 O O . GLU A 1 191 ? 4.850 -13.852 14.540 1.00 92.56 191 GLU A O 1
ATOM 1535 N N . THR A 1 192 ? 4.344 -15.901 15.306 1.00 91.81 192 THR A N 1
ATOM 1536 C CA . THR A 1 192 ? 5.318 -16.609 14.468 1.00 91.81 192 THR A CA 1
ATOM 1537 C C . THR A 1 192 ? 5.048 -16.411 12.980 1.00 91.81 192 THR A C 1
ATOM 1539 O O . THR A 1 192 ? 5.997 -16.320 12.204 1.00 91.81 192 THR A O 1
ATOM 1542 N N . ASP A 1 193 ? 3.783 -16.334 12.568 1.00 90.44 193 ASP A N 1
ATOM 1543 C CA . ASP A 1 193 ? 3.441 -16.085 11.169 1.00 90.44 193 ASP A CA 1
ATOM 1544 C C . ASP A 1 193 ? 3.52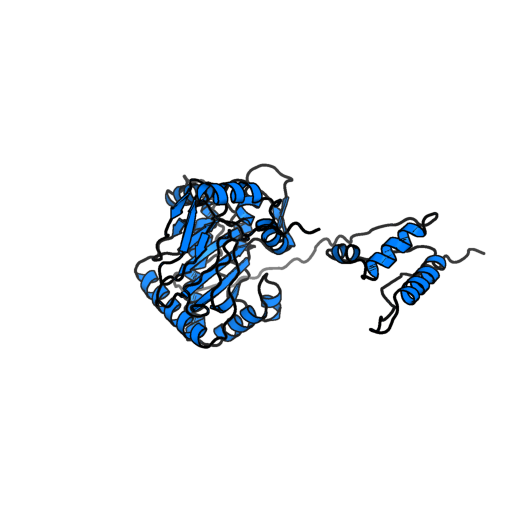1 -14.602 10.815 1.00 90.44 193 ASP A C 1
ATOM 1546 O O . ASP A 1 193 ? 4.033 -14.265 9.750 1.00 90.44 193 ASP A O 1
ATOM 1550 N N . ILE A 1 194 ? 3.106 -13.716 11.725 1.00 90.19 194 ILE A N 1
ATOM 1551 C CA . ILE A 1 194 ? 3.276 -12.262 11.585 1.00 90.19 194 ILE A CA 1
ATOM 1552 C C . ILE A 1 194 ? 4.758 -11.909 11.379 1.00 90.19 194 ILE A C 1
ATOM 1554 O O . ILE A 1 194 ? 5.084 -11.143 10.476 1.00 90.19 194 ILE A O 1
ATOM 1558 N N . ALA A 1 195 ? 5.675 -12.519 12.134 1.00 88.88 195 ALA A N 1
ATOM 1559 C CA . ALA A 1 195 ? 7.113 -12.251 12.045 1.00 88.88 195 ALA A CA 1
ATOM 1560 C C . ALA A 1 195 ? 7.758 -12.606 10.689 1.00 88.88 195 ALA A C 1
ATOM 1562 O O . ALA A 1 195 ? 8.892 -12.204 10.439 1.00 88.88 195 ALA A O 1
ATOM 1563 N N . LYS A 1 196 ? 7.065 -13.349 9.813 1.00 87.25 196 LYS A N 1
ATOM 1564 C CA . LYS A 1 196 ? 7.552 -13.705 8.467 1.00 87.25 196 LYS A CA 1
ATOM 1565 C C . LYS A 1 196 ? 7.282 -12.622 7.419 1.00 87.25 196 LYS A C 1
ATOM 1567 O O . LYS A 1 196 ? 7.794 -12.724 6.311 1.00 87.25 196 LYS A O 1
ATOM 1572 N N . PHE A 1 197 ? 6.446 -11.631 7.727 1.00 85.88 197 PHE A N 1
ATOM 1573 C CA . PHE A 1 197 ? 6.059 -10.586 6.782 1.00 85.88 197 PHE A CA 1
ATOM 1574 C C . PHE A 1 197 ? 6.987 -9.374 6.882 1.00 85.88 197 PHE A C 1
ATOM 1576 O O . PHE A 1 197 ? 7.390 -8.975 7.972 1.00 85.88 197 PHE A O 1
ATOM 1583 N N . ASP A 1 198 ? 7.244 -8.721 5.745 1.00 76.62 198 ASP A N 1
ATOM 1584 C CA . ASP A 1 198 ? 7.897 -7.410 5.705 1.00 76.62 198 ASP A CA 1
ATOM 1585 C C . ASP A 1 198 ? 7.022 -6.361 6.410 1.00 76.62 198 ASP A C 1
ATOM 1587 O O . ASP A 1 198 ? 6.043 -5.852 5.854 1.00 76.62 198 ASP A O 1
ATOM 1591 N N . GLY A 1 199 ? 7.354 -6.052 7.662 1.00 79.69 199 GLY A N 1
ATOM 1592 C CA . GLY A 1 199 ? 6.642 -5.106 8.511 1.00 79.69 199 GLY A CA 1
ATOM 1593 C C . GLY A 1 199 ? 7.276 -4.995 9.897 1.00 79.69 199 GLY A C 1
ATOM 1594 O O . GLY A 1 199 ? 8.004 -5.874 10.342 1.00 79.69 199 GLY A O 1
ATOM 1595 N N . ASP A 1 200 ? 6.995 -3.895 10.598 1.00 85.44 200 ASP A N 1
ATOM 1596 C CA . ASP A 1 200 ? 7.435 -3.741 11.987 1.00 85.44 200 ASP A CA 1
ATOM 1597 C C . ASP A 1 200 ? 6.665 -4.713 12.893 1.00 85.44 200 ASP A C 1
ATOM 1599 O O . ASP A 1 200 ? 5.438 -4.638 12.971 1.00 85.44 200 ASP A O 1
ATOM 1603 N N . LEU A 1 201 ? 7.371 -5.616 13.580 1.00 89.25 201 LEU A N 1
ATOM 1604 C CA . LEU A 1 201 ? 6.745 -6.658 14.399 1.00 89.25 201 LEU A CA 1
ATOM 1605 C C . LEU A 1 201 ? 5.846 -6.068 15.495 1.00 89.25 201 LEU A C 1
ATOM 1607 O O . LEU A 1 201 ? 4.780 -6.617 15.764 1.00 89.25 201 LEU A O 1
ATOM 1611 N N . LYS A 1 202 ? 6.220 -4.928 16.091 1.00 90.56 202 LYS A N 1
ATOM 1612 C CA . LYS A 1 202 ? 5.421 -4.283 17.144 1.00 90.56 202 LYS A CA 1
ATOM 1613 C C . LYS A 1 202 ? 4.044 -3.853 16.624 1.00 90.56 202 LYS A C 1
ATOM 1615 O O . LYS A 1 202 ? 3.034 -4.169 17.259 1.00 90.56 202 LYS A O 1
ATOM 1620 N N . ASP A 1 203 ? 3.979 -3.183 15.475 1.00 90.56 203 ASP A N 1
ATOM 1621 C CA . ASP A 1 203 ? 2.699 -2.829 14.843 1.00 90.56 203 ASP A CA 1
ATOM 1622 C C . ASP A 1 203 ? 1.871 -4.086 14.480 1.00 90.56 203 ASP A C 1
ATOM 1624 O O . ASP A 1 203 ? 0.639 -4.052 14.548 1.00 90.56 203 ASP A O 1
ATOM 1628 N N . GLY A 1 204 ? 2.530 -5.188 14.097 1.00 94.06 204 GLY A N 1
ATOM 1629 C CA . GLY A 1 204 ? 1.881 -6.455 13.735 1.00 94.06 204 GLY A CA 1
ATOM 1630 C C . GLY A 1 204 ? 1.256 -7.163 14.936 1.00 94.06 204 GLY A C 1
ATOM 1631 O O . GLY A 1 204 ? 0.100 -7.579 14.893 1.00 94.06 204 GLY A O 1
ATOM 1632 N N . LEU A 1 205 ? 1.982 -7.213 16.055 1.00 94.25 205 LEU A N 1
ATOM 1633 C CA . LEU A 1 205 ? 1.466 -7.706 17.335 1.00 94.25 205 LEU A CA 1
ATOM 1634 C C . LEU A 1 205 ? 0.304 -6.851 17.853 1.00 94.25 205 LEU A C 1
ATOM 1636 O O . LEU A 1 205 ? -0.655 -7.383 18.408 1.00 94.25 205 LEU A O 1
ATOM 1640 N N . THR A 1 206 ? 0.357 -5.537 17.628 1.00 94.56 206 THR A N 1
ATOM 1641 C CA . THR A 1 206 ? -0.755 -4.631 17.949 1.00 94.56 206 THR A CA 1
ATOM 1642 C C . THR A 1 206 ? -1.996 -4.967 17.114 1.00 94.56 206 THR A C 1
ATOM 1644 O O . THR A 1 206 ? -3.101 -5.013 17.645 1.00 94.56 206 THR A O 1
ATOM 1647 N N . GLY A 1 207 ? -1.830 -5.272 15.822 1.00 95.44 207 GLY A N 1
ATOM 1648 C CA . GLY A 1 207 ? -2.936 -5.711 14.964 1.00 95.44 207 GLY A CA 1
ATOM 1649 C C . GLY A 1 207 ? -3.511 -7.061 15.392 1.00 95.44 207 GLY A C 1
ATOM 1650 O O . GLY A 1 207 ? -4.726 -7.219 15.461 1.00 95.44 207 GLY A O 1
ATOM 1651 N N . LEU A 1 208 ? -2.658 -8.013 15.774 1.00 94.88 208 LEU A N 1
ATOM 1652 C CA . LEU A 1 208 ? -3.086 -9.305 16.317 1.00 94.88 208 LEU A CA 1
ATOM 1653 C C . LEU A 1 208 ? -3.919 -9.142 17.599 1.00 94.88 208 LEU A C 1
ATOM 1655 O O . LEU A 1 208 ? -4.964 -9.770 17.744 1.00 94.88 208 LEU A O 1
ATOM 1659 N N . GLN A 1 209 ? -3.518 -8.235 18.494 1.00 94.56 209 GLN A N 1
ATOM 1660 C CA . GLN A 1 209 ? -4.316 -7.878 19.671 1.00 94.56 209 GLN A CA 1
ATOM 1661 C C . GLN A 1 209 ? -5.649 -7.220 19.296 1.00 94.56 209 GLN A C 1
ATOM 1663 O O . GLN A 1 209 ? -6.663 -7.508 19.931 1.00 94.56 209 GLN A O 1
ATOM 1668 N N . ALA A 1 210 ? -5.672 -6.375 18.262 1.00 94.75 210 ALA A N 1
ATOM 1669 C CA . ALA A 1 210 ? -6.895 -5.746 17.766 1.00 94.75 210 ALA A CA 1
ATOM 1670 C C . ALA A 1 210 ? -7.939 -6.780 17.309 1.00 94.75 210 ALA A C 1
ATOM 1672 O O . ALA A 1 210 ? -9.133 -6.582 17.516 1.00 94.75 210 ALA A O 1
ATOM 1673 N N . LEU A 1 211 ? -7.499 -7.914 16.750 1.00 95.44 211 LEU A N 1
ATOM 1674 C CA . LEU A 1 211 ? -8.388 -9.001 16.324 1.00 95.44 211 LEU A CA 1
ATOM 1675 C C . LEU A 1 211 ? -9.057 -9.750 17.493 1.00 95.44 211 LEU A C 1
ATOM 1677 O O . LEU A 1 211 ? -9.998 -10.509 17.260 1.00 95.44 211 LEU A O 1
ATOM 1681 N N . HIS A 1 212 ? -8.625 -9.543 18.742 1.00 93.88 212 HIS A N 1
ATOM 1682 C CA . HIS A 1 212 ? -9.329 -10.072 19.915 1.00 93.88 212 HIS A CA 1
ATOM 1683 C C . HIS A 1 212 ? -10.573 -9.254 20.287 1.00 93.88 212 HIS A C 1
ATOM 1685 O O . HIS A 1 212 ? -11.474 -9.787 20.937 1.00 93.88 212 HIS A O 1
ATOM 1691 N N . ASP A 1 213 ? -10.654 -7.987 19.872 1.00 94.56 213 ASP A N 1
ATOM 1692 C CA . ASP A 1 213 ? -11.870 -7.190 20.011 1.00 94.56 213 ASP A CA 1
ATOM 1693 C C . ASP A 1 213 ? -12.859 -7.548 18.893 1.00 94.56 213 ASP A C 1
ATOM 1695 O O . ASP A 1 213 ? -12.559 -7.415 17.706 1.00 94.56 213 ASP A O 1
ATOM 1699 N N . ALA A 1 214 ? -14.056 -8.012 19.263 1.00 95.81 214 ALA A N 1
ATOM 1700 C CA . ALA A 1 214 ? -15.024 -8.544 18.303 1.00 95.81 214 ALA A CA 1
ATOM 1701 C C . ALA A 1 214 ? -15.445 -7.501 17.255 1.00 95.81 214 ALA A C 1
ATOM 1703 O O . ALA A 1 214 ? -15.499 -7.815 16.066 1.00 95.81 214 ALA A O 1
ATOM 1704 N N . ARG A 1 215 ? -15.672 -6.256 17.690 1.00 96.50 215 ARG A N 1
ATOM 1705 C CA . ARG A 1 215 ? -16.097 -5.149 16.824 1.00 96.50 215 ARG A CA 1
ATOM 1706 C C . ARG A 1 215 ? -14.995 -4.741 15.847 1.00 96.50 215 ARG A C 1
ATOM 1708 O O . ARG A 1 215 ? -15.248 -4.580 14.652 1.00 96.50 215 ARG A O 1
ATOM 1715 N N . THR A 1 216 ? -13.765 -4.614 16.340 1.00 96.00 216 THR A N 1
ATOM 1716 C CA . THR A 1 216 ? -12.591 -4.291 15.521 1.00 96.00 216 THR A CA 1
ATOM 1717 C C . THR A 1 216 ? -12.300 -5.407 14.528 1.00 96.00 216 THR A C 1
ATOM 1719 O O . THR A 1 216 ? -12.057 -5.127 13.357 1.00 96.00 216 THR A O 1
ATOM 1722 N N . ARG A 1 217 ? -12.398 -6.674 14.948 1.00 97.00 217 ARG A N 1
ATOM 1723 C CA . ARG A 1 217 ? -12.237 -7.838 14.070 1.00 97.00 217 ARG A CA 1
ATOM 1724 C C . ARG A 1 217 ? -13.266 -7.854 12.941 1.00 97.00 217 ARG A C 1
ATOM 1726 O O . ARG A 1 217 ? -12.888 -8.016 11.784 1.00 97.00 217 ARG A O 1
ATOM 1733 N N . GLU A 1 218 ? -14.550 -7.680 13.251 1.00 97.56 218 GLU A N 1
ATOM 1734 C CA . GLU A 1 218 ? -15.620 -7.630 12.242 1.00 97.56 218 GLU A CA 1
ATOM 1735 C C . GLU A 1 218 ? -15.398 -6.490 11.240 1.00 97.56 218 GLU A C 1
ATOM 1737 O O . GLU A 1 218 ? -15.463 -6.700 10.026 1.00 97.56 218 GLU A O 1
ATOM 1742 N N . SER A 1 219 ? -15.036 -5.306 11.738 1.00 98.06 219 SER A N 1
ATOM 1743 C CA . SER A 1 219 ? -14.713 -4.144 10.907 1.00 98.06 219 SER A CA 1
ATOM 1744 C C . SER A 1 219 ? -13.482 -4.382 10.029 1.00 98.06 219 SER A C 1
ATOM 1746 O O . SER A 1 219 ? -13.508 -4.096 8.832 1.00 98.06 219 SER A O 1
ATOM 1748 N N . ALA A 1 220 ? -12.420 -4.972 10.581 1.00 97.81 220 ALA A N 1
ATOM 1749 C CA . ALA A 1 220 ? -11.219 -5.323 9.832 1.00 97.81 220 ALA A CA 1
ATOM 1750 C C . ALA A 1 220 ? -11.524 -6.332 8.714 1.00 97.81 220 ALA A C 1
ATOM 1752 O O . ALA A 1 220 ? -11.024 -6.169 7.603 1.00 97.81 220 ALA A O 1
ATOM 1753 N N . HIS A 1 221 ? -12.382 -7.330 8.957 1.00 97.62 221 HIS A N 1
ATOM 1754 C CA . HIS A 1 221 ? -12.823 -8.264 7.916 1.00 97.62 221 HIS A CA 1
ATOM 1755 C C . HIS A 1 221 ? -13.674 -7.592 6.834 1.00 97.62 221 HIS A C 1
ATOM 1757 O O . HIS A 1 221 ? -13.495 -7.896 5.654 1.00 97.62 221 HIS A O 1
ATOM 1763 N N . CYS A 1 222 ? -14.561 -6.663 7.208 1.00 97.62 222 CYS A N 1
ATOM 1764 C CA . CYS A 1 222 ? -15.335 -5.880 6.244 1.00 97.62 222 CYS A CA 1
ATOM 1765 C C . CYS A 1 222 ? -14.410 -5.096 5.302 1.00 97.62 222 CYS A C 1
ATOM 1767 O O . CYS A 1 222 ? -14.543 -5.181 4.082 1.00 97.62 222 CYS A O 1
ATOM 1769 N N . LEU A 1 223 ? -13.427 -4.388 5.864 1.00 98.38 223 LEU A N 1
ATOM 1770 C CA . LEU A 1 223 ? -12.450 -3.615 5.092 1.00 98.38 223 LEU A CA 1
ATOM 1771 C C . LEU A 1 223 ? -11.547 -4.520 4.247 1.00 98.38 223 LEU A C 1
ATOM 1773 O O . LEU A 1 223 ? -11.292 -4.216 3.084 1.00 98.38 223 LEU A O 1
ATOM 1777 N N . LYS A 1 224 ? -11.112 -5.661 4.799 1.00 98.19 224 LYS A N 1
ATOM 1778 C CA . LYS A 1 224 ? -10.342 -6.679 4.073 1.00 98.19 224 LYS A CA 1
ATOM 1779 C C . LYS A 1 224 ? -11.078 -7.148 2.825 1.00 98.19 224 LYS A C 1
ATOM 1781 O O . LYS A 1 224 ? -10.472 -7.195 1.767 1.00 98.19 224 LYS A O 1
ATOM 1786 N N . SER A 1 225 ? -12.369 -7.460 2.935 1.00 97.12 225 SER A N 1
ATOM 1787 C CA . SER A 1 225 ? -13.175 -7.930 1.803 1.00 97.12 225 SER A CA 1
ATOM 1788 C C . SER A 1 225 ? -13.208 -6.916 0.652 1.00 97.12 225 SER A C 1
ATOM 1790 O O . SER A 1 225 ? -13.048 -7.304 -0.504 1.00 97.12 225 SER A O 1
ATOM 1792 N N . ALA A 1 226 ? -13.377 -5.627 0.960 1.00 97.69 226 ALA A N 1
ATOM 1793 C CA . ALA A 1 226 ? -13.395 -4.558 -0.041 1.00 97.69 226 ALA A CA 1
ATOM 1794 C C . ALA A 1 226 ? -12.020 -4.351 -0.705 1.00 97.69 226 ALA A C 1
ATOM 1796 O O . ALA A 1 226 ? -11.922 -4.165 -1.919 1.00 97.69 226 ALA A O 1
ATOM 1797 N N . LEU A 1 227 ? -10.942 -4.423 0.084 1.00 98.56 227 LEU A N 1
ATOM 1798 C CA . LEU A 1 227 ? -9.562 -4.353 -0.407 1.00 98.56 227 LEU A CA 1
ATOM 1799 C C . LEU A 1 227 ? -9.218 -5.557 -1.296 1.00 98.56 227 LEU A C 1
ATOM 1801 O O . LEU A 1 227 ? -8.689 -5.383 -2.390 1.00 98.56 227 LEU A O 1
ATOM 1805 N N . ASP A 1 228 ? -9.561 -6.764 -0.853 1.00 97.44 228 ASP A N 1
ATOM 1806 C CA . ASP A 1 228 ? -9.312 -8.020 -1.562 1.00 97.44 228 ASP A CA 1
ATOM 1807 C C . ASP A 1 228 ? -10.044 -8.065 -2.906 1.00 97.44 228 ASP A C 1
ATOM 1809 O O . ASP A 1 228 ? -9.445 -8.419 -3.919 1.00 97.44 228 ASP A O 1
ATOM 1813 N N . SER A 1 229 ? -11.312 -7.647 -2.941 1.00 95.56 229 SER A N 1
ATOM 1814 C CA . SER A 1 229 ? -12.098 -7.570 -4.179 1.00 95.56 229 SER A CA 1
ATOM 1815 C C . SER A 1 229 ? -11.443 -6.648 -5.220 1.00 95.56 229 SER A C 1
ATOM 1817 O O . SER A 1 229 ? -11.279 -7.009 -6.392 1.00 95.56 229 SER A O 1
ATOM 1819 N N . ALA A 1 230 ? -10.982 -5.473 -4.780 1.00 97.56 230 ALA A N 1
ATOM 1820 C CA . ALA A 1 230 ? -10.298 -4.516 -5.644 1.00 97.56 230 ALA A CA 1
ATOM 1821 C C . ALA A 1 230 ? -8.915 -5.024 -6.102 1.00 97.56 230 ALA A C 1
ATOM 1823 O O . ALA A 1 230 ? -8.540 -4.832 -7.264 1.00 97.56 230 ALA A O 1
ATOM 1824 N N . LEU A 1 231 ? -8.184 -5.731 -5.229 1.00 98.31 231 LEU A N 1
ATOM 1825 C CA . LEU A 1 231 ? -6.918 -6.390 -5.558 1.00 98.31 231 LEU A CA 1
ATOM 1826 C C . LEU A 1 231 ? -7.094 -7.475 -6.623 1.00 98.31 231 LEU A C 1
ATOM 1828 O O . LEU A 1 231 ? -6.306 -7.502 -7.566 1.00 98.31 231 LEU A O 1
ATOM 1832 N N . VAL A 1 232 ? -8.119 -8.330 -6.525 1.00 95.88 232 VAL A N 1
ATOM 1833 C CA . VAL A 1 232 ? -8.413 -9.350 -7.553 1.00 95.88 232 VAL A CA 1
ATOM 1834 C C . VAL A 1 232 ? -8.705 -8.686 -8.888 1.00 95.88 232 VAL A C 1
ATOM 1836 O O . VAL A 1 232 ? -8.054 -8.997 -9.885 1.00 95.88 232 VAL A O 1
ATOM 1839 N N . THR A 1 233 ? -9.646 -7.740 -8.894 1.00 94.88 233 THR A N 1
ATOM 1840 C CA . THR A 1 233 ? -10.077 -7.029 -10.106 1.00 94.88 233 THR A CA 1
ATOM 1841 C C . THR A 1 233 ? -8.886 -6.387 -10.813 1.00 94.88 233 THR A C 1
ATOM 1843 O O . THR A 1 233 ? -8.682 -6.572 -12.014 1.00 94.88 233 THR A O 1
ATOM 1846 N N . THR A 1 234 ? -8.041 -5.697 -10.047 1.00 97.62 234 THR A N 1
ATOM 1847 C CA . THR A 1 234 ? -6.858 -5.016 -10.577 1.00 97.62 234 THR A CA 1
ATOM 1848 C C . THR A 1 234 ? -5.794 -6.003 -11.035 1.00 97.62 234 THR A C 1
ATOM 1850 O O . THR A 1 234 ? -5.247 -5.820 -12.118 1.00 97.62 234 THR A O 1
ATOM 1853 N N . SER A 1 235 ? -5.532 -7.072 -10.274 1.00 95.94 235 SER A N 1
ATOM 1854 C CA . SER A 1 235 ? -4.525 -8.084 -10.627 1.00 95.94 235 SER A CA 1
ATOM 1855 C C . SER A 1 235 ? -4.838 -8.754 -11.960 1.00 95.94 235 SER A C 1
ATOM 1857 O O . SER A 1 235 ? -3.960 -8.874 -12.813 1.00 95.94 235 SER A O 1
ATOM 1859 N N . MET A 1 236 ? -6.106 -9.122 -12.167 1.00 93.50 236 MET A N 1
ATOM 1860 C CA . MET A 1 236 ? -6.571 -9.682 -13.436 1.00 93.50 236 MET A CA 1
ATOM 1861 C C . MET A 1 236 ? -6.443 -8.661 -14.567 1.00 93.50 236 MET A C 1
ATOM 1863 O O . MET A 1 236 ? -5.995 -8.998 -15.662 1.00 93.50 236 MET A O 1
ATOM 1867 N N . ALA A 1 237 ? -6.787 -7.396 -14.306 1.00 95.06 237 ALA A N 1
ATOM 1868 C CA . ALA A 1 237 ? -6.696 -6.347 -15.310 1.00 95.06 237 ALA A CA 1
ATOM 1869 C C . ALA A 1 237 ? -5.254 -6.065 -15.755 1.00 95.06 237 ALA A C 1
ATOM 1871 O O . ALA A 1 237 ? -5.035 -5.865 -16.947 1.00 95.06 237 ALA A O 1
ATOM 1872 N N . VAL A 1 238 ? -4.274 -6.090 -14.848 1.00 93.88 238 VAL A N 1
ATOM 1873 C CA . VAL A 1 238 ? -2.850 -5.910 -15.194 1.00 93.88 238 VAL A CA 1
ATOM 1874 C C . VAL A 1 238 ? -2.175 -7.197 -15.689 1.00 93.88 238 VAL A C 1
ATOM 1876 O O . VAL A 1 238 ? -0.983 -7.188 -15.980 1.00 93.88 238 VAL A O 1
ATOM 1879 N N . GLY A 1 239 ? -2.929 -8.294 -15.827 1.00 91.19 239 GLY A N 1
ATOM 1880 C CA . GLY A 1 239 ? -2.452 -9.540 -16.425 1.00 91.19 239 GLY A CA 1
ATOM 1881 C C . GLY A 1 239 ? -1.601 -10.413 -15.502 1.00 91.19 239 GLY A C 1
ATOM 1882 O O . GLY A 1 239 ? -0.813 -11.213 -16.000 1.00 91.19 239 GLY A O 1
ATOM 1883 N N . ILE A 1 240 ? -1.735 -10.278 -14.177 1.00 91.06 240 ILE A N 1
ATOM 1884 C CA . ILE A 1 240 ? -1.120 -11.229 -13.242 1.00 91.06 240 ILE A CA 1
ATOM 1885 C C . ILE A 1 240 ? -1.907 -12.538 -13.318 1.00 91.06 240 ILE A C 1
ATOM 1887 O O . ILE A 1 240 ? -3.131 -12.544 -13.174 1.00 91.06 240 ILE A O 1
ATOM 1891 N N . ASP A 1 241 ? -1.194 -13.640 -13.534 1.00 88.06 241 ASP A N 1
ATOM 1892 C CA . ASP A 1 241 ? -1.794 -14.967 -13.624 1.00 88.06 241 ASP A CA 1
ATOM 1893 C C . ASP A 1 241 ? -2.570 -15.326 -12.335 1.00 88.06 241 ASP A C 1
ATOM 1895 O O . ASP A 1 241 ? -2.056 -15.089 -11.235 1.00 88.06 241 ASP A O 1
ATOM 1899 N N . PRO A 1 242 ? -3.788 -15.896 -12.426 1.00 88.75 242 PRO A N 1
ATOM 1900 C CA . PRO A 1 242 ? -4.573 -16.271 -11.252 1.00 88.75 242 PRO A CA 1
ATOM 1901 C C . PRO A 1 242 ? -3.855 -17.206 -10.270 1.00 88.75 242 PRO A C 1
ATOM 1903 O O . PRO A 1 242 ? -4.017 -17.042 -9.060 1.00 88.75 242 PRO A O 1
ATOM 1906 N N . GLU A 1 243 ? -3.045 -18.154 -10.749 1.00 87.88 243 GLU A N 1
ATOM 1907 C CA . GLU A 1 243 ? -2.259 -19.043 -9.885 1.00 87.88 243 GLU A CA 1
ATOM 1908 C C . GLU A 1 243 ? -1.177 -18.260 -9.136 1.00 87.88 243 GLU A C 1
ATOM 1910 O O . GLU A 1 243 ? -0.894 -18.524 -7.965 1.00 87.88 243 GLU A O 1
ATOM 1915 N N . LEU A 1 244 ? -0.593 -17.247 -9.781 1.00 89.25 244 LEU A N 1
ATOM 1916 C CA . LEU A 1 244 ? 0.374 -16.369 -9.133 1.00 89.25 244 LEU A CA 1
ATOM 1917 C C . LEU A 1 244 ? -0.298 -15.456 -8.098 1.00 89.25 244 LEU A C 1
ATOM 1919 O O . LEU A 1 244 ? 0.241 -15.290 -7.006 1.00 89.25 244 LEU A O 1
ATOM 1923 N N . VAL A 1 245 ? -1.499 -14.938 -8.386 1.00 91.62 245 VAL A N 1
ATOM 1924 C CA . VAL A 1 245 ? -2.307 -14.160 -7.426 1.00 91.62 245 VAL A CA 1
ATOM 1925 C C . VAL A 1 245 ? -2.587 -14.953 -6.149 1.00 91.62 245 VAL A C 1
ATOM 1927 O O . VAL A 1 245 ? -2.518 -14.385 -5.061 1.00 91.62 245 VAL A O 1
ATOM 1930 N N . GLN A 1 246 ? -2.857 -16.257 -6.251 1.00 88.69 246 GLN A N 1
ATOM 1931 C CA . GLN A 1 246 ? -3.105 -17.120 -5.087 1.00 88.69 246 GLN A CA 1
ATOM 1932 C C . GLN A 1 246 ? -1.874 -17.312 -4.192 1.00 88.69 246 GLN A C 1
ATOM 1934 O O . GLN A 1 246 ? -2.018 -17.595 -3.006 1.00 88.69 246 GLN A O 1
ATOM 1939 N N . ARG A 1 247 ? -0.666 -17.161 -4.744 1.00 89.81 247 ARG A N 1
ATOM 1940 C CA . ARG A 1 247 ? 0.592 -17.257 -3.989 1.00 89.81 247 ARG A CA 1
ATOM 1941 C C . ARG A 1 247 ? 0.992 -15.941 -3.336 1.00 89.81 247 ARG A C 1
ATOM 1943 O O . ARG A 1 247 ? 1.856 -15.932 -2.464 1.00 89.81 247 ARG A O 1
ATOM 1950 N N . CYS A 1 248 ? 0.434 -14.829 -3.793 1.00 93.50 248 CYS A N 1
ATOM 1951 C CA . CYS A 1 248 ? 0.763 -13.522 -3.261 1.00 93.50 248 CYS A CA 1
ATOM 1952 C C . CYS A 1 248 ? 0.292 -13.369 -1.813 1.00 93.50 248 CYS A C 1
ATOM 1954 O O . CYS A 1 248 ? -0.732 -13.907 -1.405 1.00 93.50 248 CYS A O 1
ATOM 1956 N N . THR A 1 249 ? 1.011 -12.553 -1.054 1.00 93.81 249 THR A N 1
ATOM 1957 C CA . THR A 1 249 ? 0.704 -12.237 0.340 1.00 93.81 249 THR A CA 1
ATOM 1958 C C . THR A 1 249 ? 0.134 -10.828 0.457 1.00 93.81 249 THR A C 1
ATOM 1960 O O . THR A 1 249 ? 0.387 -9.968 -0.393 1.00 93.81 249 THR A O 1
ATOM 1963 N N . VAL A 1 250 ? -0.644 -10.572 1.513 1.00 96.56 250 VAL A N 1
ATOM 1964 C CA . VAL A 1 250 ? -1.238 -9.249 1.748 1.00 96.56 250 VAL A CA 1
ATOM 1965 C C . VAL A 1 250 ? -0.960 -8.787 3.174 1.00 96.56 250 VAL A C 1
ATOM 1967 O O . VAL A 1 250 ? -1.262 -9.499 4.136 1.00 96.56 250 VAL A O 1
ATOM 1970 N N . ARG A 1 251 ? -0.443 -7.563 3.322 1.00 96.06 251 ARG A N 1
ATOM 1971 C CA . ARG A 1 251 ? -0.337 -6.868 4.613 1.00 96.06 251 ARG A CA 1
ATOM 1972 C C . ARG A 1 251 ? -1.242 -5.644 4.639 1.00 96.06 251 ARG A C 1
ATOM 1974 O O . ARG A 1 251 ? -1.066 -4.721 3.856 1.00 96.06 251 ARG A O 1
ATOM 1981 N N . TYR A 1 252 ? -2.165 -5.595 5.588 1.00 97.88 252 TYR A N 1
ATOM 1982 C CA . TYR A 1 252 ? -3.147 -4.526 5.737 1.00 97.88 252 TYR A CA 1
ATOM 1983 C C . TYR A 1 252 ? -2.704 -3.592 6.856 1.00 97.88 252 TYR A C 1
ATOM 1985 O O . TYR A 1 252 ? -2.731 -3.977 8.022 1.00 97.88 252 TYR A O 1
ATOM 1993 N N . ARG A 1 253 ? -2.279 -2.370 6.538 1.00 96.38 253 ARG A N 1
ATOM 1994 C CA . ARG A 1 253 ? -1.878 -1.376 7.538 1.00 96.38 253 ARG A CA 1
ATOM 1995 C C . ARG A 1 253 ? -2.994 -0.372 7.769 1.00 96.38 253 ARG A C 1
ATOM 1997 O O . ARG A 1 253 ? -3.363 0.360 6.856 1.00 96.38 253 ARG A O 1
ATOM 2004 N N . ALA A 1 254 ? -3.463 -0.298 9.006 1.00 96.94 254 ALA A N 1
ATOM 2005 C CA . ALA A 1 254 ? -4.396 0.718 9.462 1.00 96.94 254 ALA A CA 1
ATOM 2006 C C . ALA A 1 254 ? -3.621 1.902 10.053 1.00 96.94 254 ALA A C 1
ATOM 2008 O O . ALA A 1 254 ? -2.659 1.715 10.801 1.00 96.94 254 ALA A O 1
ATOM 2009 N N . ILE A 1 255 ? -4.015 3.124 9.704 1.00 93.12 255 ILE A N 1
ATOM 2010 C CA . ILE A 1 255 ? -3.331 4.355 10.098 1.00 93.12 255 ILE A CA 1
ATOM 2011 C C . ILE A 1 255 ? -4.372 5.404 10.471 1.00 93.12 255 ILE A C 1
ATOM 2013 O O . ILE A 1 255 ? -5.276 5.700 9.694 1.00 93.12 255 ILE A O 1
ATOM 2017 N N . LYS A 1 256 ? -4.202 6.012 11.642 1.00 92.44 256 LYS A N 1
ATOM 2018 C CA . LYS A 1 256 ? -4.882 7.238 12.046 1.00 92.44 256 LYS A CA 1
ATOM 2019 C C . LYS A 1 256 ? -3.854 8.351 12.147 1.00 92.44 256 LYS A C 1
ATOM 2021 O O . LYS A 1 256 ? -2.880 8.243 12.897 1.00 92.44 256 LYS A O 1
ATOM 2026 N N . TYR A 1 257 ? -4.066 9.410 11.382 1.00 87.25 257 TYR A N 1
ATOM 2027 C CA . TYR A 1 257 ? -3.146 10.535 11.315 1.00 87.25 257 TYR A CA 1
ATOM 2028 C C . TYR A 1 257 ? -3.430 11.528 12.441 1.00 87.25 257 TYR A C 1
ATOM 2030 O O . TYR A 1 257 ? -4.579 11.827 12.756 1.00 87.25 257 TYR A O 1
ATOM 2038 N N . THR A 1 258 ? -2.369 12.028 13.064 1.00 78.31 258 THR A N 1
ATOM 2039 C CA . THR A 1 258 ? -2.400 13.061 14.099 1.00 78.31 258 THR A CA 1
ATOM 2040 C C . THR A 1 258 ? -1.390 14.153 13.735 1.00 78.31 258 THR A C 1
ATOM 2042 O O . THR A 1 258 ? -0.228 13.833 13.487 1.00 78.31 258 THR A O 1
ATOM 2045 N N . PRO A 1 259 ? -1.769 15.441 13.723 1.00 68.88 259 PRO A N 1
ATOM 2046 C CA . PRO A 1 259 ? -0.827 16.526 13.458 1.00 68.88 259 PRO A CA 1
ATOM 2047 C C . PRO A 1 259 ? 0.426 16.453 14.347 1.00 68.88 259 PRO A C 1
ATOM 2049 O O . PRO A 1 259 ? 0.333 16.233 15.558 1.00 68.88 259 PRO A O 1
ATOM 2052 N N . HIS A 1 260 ? 1.609 16.643 13.756 1.00 67.38 260 HIS A N 1
ATOM 2053 C CA . HIS A 1 260 ? 2.877 16.670 14.488 1.00 67.38 260 HIS A CA 1
ATOM 2054 C C . HIS A 1 260 ? 3.233 18.103 14.887 1.00 67.38 260 HIS A C 1
ATOM 2056 O O . HIS A 1 260 ? 3.335 18.977 14.032 1.00 67.38 260 HIS A O 1
ATOM 2062 N N . ALA A 1 261 ? 3.448 18.351 16.185 1.00 60.03 261 ALA A N 1
ATOM 2063 C CA . ALA A 1 261 ? 3.862 19.657 16.718 1.00 60.03 261 ALA A CA 1
ATOM 2064 C C . ALA A 1 261 ? 2.965 20.845 16.290 1.00 60.03 261 ALA A C 1
ATOM 2066 O O . ALA A 1 261 ? 3.440 21.969 16.150 1.00 60.03 261 ALA A O 1
ATOM 2067 N N . GLY A 1 262 ? 1.667 20.602 16.069 1.00 56.66 262 GLY A N 1
ATOM 2068 C CA . GLY A 1 262 ? 0.707 21.628 15.641 1.00 56.66 262 GLY A CA 1
ATOM 2069 C C . GLY A 1 262 ? 0.805 22.041 14.167 1.00 56.66 262 GLY A C 1
ATOM 2070 O O . GLY A 1 262 ? 0.037 22.899 13.741 1.00 56.66 262 GLY A O 1
ATOM 2071 N N . ALA A 1 263 ? 1.702 21.433 13.383 1.00 56.09 263 ALA A N 1
ATOM 2072 C CA . ALA A 1 263 ? 1.784 21.644 11.943 1.00 56.09 263 ALA A CA 1
ATOM 2073 C C . ALA A 1 263 ? 0.991 20.553 11.193 1.00 56.09 263 ALA A C 1
ATOM 2075 O O . ALA A 1 263 ? 1.095 19.373 11.556 1.00 56.09 263 ALA A O 1
ATOM 2076 N N . PRO A 1 264 ? 0.212 20.908 10.151 1.00 60.34 264 PRO A N 1
ATOM 2077 C CA . PRO A 1 264 ? -0.331 19.920 9.226 1.00 60.34 264 PRO A CA 1
ATOM 2078 C C . PRO A 1 264 ? 0.847 19.201 8.557 1.00 60.34 264 PRO A C 1
ATOM 2080 O O . PRO A 1 264 ? 1.659 19.811 7.863 1.00 60.34 264 PRO A O 1
ATOM 2083 N N . GLY A 1 265 ? 0.994 17.921 8.891 1.00 66.62 265 GLY A N 1
ATOM 2084 C CA . GLY A 1 265 ? 2.040 17.039 8.386 1.00 66.62 265 GLY A CA 1
ATOM 2085 C C . GLY A 1 265 ? 1.510 16.115 7.296 1.00 66.62 265 GLY A C 1
ATOM 2086 O O . GLY A 1 265 ? 0.378 16.234 6.840 1.00 66.62 265 GLY A O 1
ATOM 2087 N N . GLY A 1 266 ? 2.314 15.146 6.890 1.00 75.81 266 GLY A N 1
ATOM 2088 C CA . GLY A 1 266 ? 1.908 14.211 5.855 1.00 75.81 266 GLY A CA 1
ATOM 2089 C C . GLY A 1 266 ? 2.796 12.987 5.783 1.00 75.81 266 GLY A C 1
ATOM 2090 O O . GLY A 1 266 ? 3.802 12.907 6.486 1.00 75.81 266 GLY A O 1
ATOM 2091 N N . ILE A 1 267 ? 2.423 12.043 4.924 1.00 80.44 267 ILE A N 1
ATOM 2092 C CA . ILE A 1 267 ? 3.386 11.070 4.406 1.00 80.44 267 ILE A CA 1
ATOM 2093 C C . ILE A 1 267 ? 3.995 11.709 3.171 1.00 80.44 267 ILE A C 1
ATOM 2095 O O . ILE A 1 267 ? 3.258 12.118 2.276 1.00 80.44 267 ILE A O 1
ATOM 2099 N N . GLY A 1 268 ? 5.318 11.820 3.154 1.00 82.06 268 GLY A N 1
ATOM 2100 C CA . GLY A 1 268 ? 6.017 12.452 2.048 1.00 82.06 268 GLY A CA 1
ATOM 2101 C C . GLY A 1 268 ? 5.917 11.689 0.732 1.00 82.06 268 GLY A C 1
ATOM 2102 O O . GLY A 1 268 ? 5.539 10.520 0.714 1.00 82.06 268 GLY A O 1
ATOM 2103 N N . LEU A 1 269 ? 6.275 12.348 -0.369 1.00 86.50 269 LEU A N 1
ATOM 2104 C CA . LEU A 1 269 ? 6.197 11.770 -1.712 1.00 86.50 269 LEU A CA 1
ATOM 2105 C C . LEU A 1 269 ? 7.022 10.480 -1.837 1.00 86.50 269 LEU A C 1
ATOM 2107 O O . LEU A 1 269 ? 8.213 10.459 -1.512 1.00 86.50 269 LEU A O 1
ATOM 2111 N N . HIS A 1 270 ? 6.381 9.418 -2.322 1.00 89.12 270 HIS A N 1
ATOM 2112 C CA . HIS A 1 270 ? 6.991 8.118 -2.597 1.00 89.12 270 HIS A CA 1
ATOM 2113 C C . HIS A 1 270 ? 6.143 7.306 -3.595 1.00 89.12 270 HIS A C 1
ATOM 2115 O O . HIS A 1 270 ? 4.938 7.530 -3.713 1.00 89.12 270 HIS A O 1
ATOM 2121 N N . PRO A 1 271 ? 6.746 6.353 -4.320 1.00 92.81 271 PRO A N 1
ATOM 2122 C CA . PRO A 1 271 ? 6.039 5.183 -4.817 1.00 92.81 271 PRO A CA 1
ATOM 2123 C C . PRO A 1 271 ? 5.983 4.097 -3.729 1.00 92.81 271 PRO A C 1
ATOM 2125 O O . PRO A 1 271 ? 6.858 4.021 -2.861 1.00 92.81 271 PRO A O 1
ATOM 2128 N N . ASP A 1 272 ? 4.988 3.216 -3.798 1.00 93.75 272 ASP A N 1
ATOM 2129 C CA . ASP A 1 272 ? 4.982 2.010 -2.968 1.00 93.75 272 ASP A CA 1
ATOM 2130 C C . ASP A 1 272 ? 5.937 0.960 -3.540 1.00 93.75 272 ASP A C 1
ATOM 2132 O O . ASP A 1 272 ? 5.900 0.664 -4.732 1.00 93.75 272 ASP A O 1
ATOM 2136 N N . GLY A 1 273 ? 6.732 0.321 -2.677 1.00 93.25 273 GLY A N 1
ATOM 2137 C CA . GLY A 1 273 ? 7.634 -0.776 -3.065 1.00 93.25 273 GLY A CA 1
ATOM 2138 C C . GLY A 1 273 ? 6.925 -2.085 -3.436 1.00 93.25 273 GLY A C 1
ATOM 2139 O O . GLY A 1 273 ? 7.566 -3.093 -3.717 1.00 93.25 273 GLY A O 1
ATOM 2140 N N . ASN A 1 274 ? 5.597 -2.101 -3.357 1.00 95.00 274 ASN A N 1
ATOM 2141 C CA . ASN A 1 274 ? 4.767 -3.292 -3.432 1.00 95.00 274 ASN A CA 1
ATOM 2142 C C . ASN A 1 274 ? 4.402 -3.678 -4.875 1.00 95.00 274 ASN A C 1
ATOM 2144 O O . ASN A 1 274 ? 4.722 -2.951 -5.815 1.00 95.00 274 ASN A O 1
ATOM 2148 N N . LEU A 1 275 ? 3.751 -4.829 -5.082 1.00 96.62 275 LEU A N 1
ATOM 2149 C CA . LEU A 1 275 ? 3.180 -5.184 -6.388 1.00 96.62 275 LEU A CA 1
ATOM 2150 C C . LEU A 1 275 ? 1.979 -4.275 -6.678 1.00 96.62 275 LEU A C 1
ATOM 2152 O O . LEU A 1 275 ? 1.985 -3.501 -7.632 1.00 96.62 275 LEU A O 1
ATOM 2156 N N . LEU A 1 276 ? 0.979 -4.319 -5.802 1.00 98.38 276 LEU A N 1
ATOM 2157 C CA . LEU A 1 276 ? -0.182 -3.436 -5.829 1.00 98.38 276 LEU A CA 1
ATOM 2158 C C . LEU A 1 276 ? -0.434 -2.892 -4.425 1.00 98.38 276 LEU A C 1
ATOM 2160 O O . LEU A 1 276 ? -0.207 -3.585 -3.429 1.00 98.38 276 LEU A O 1
ATOM 2164 N N . SER A 1 277 ? -0.982 -1.685 -4.364 1.00 98.25 277 SER A N 1
ATOM 2165 C CA . SER A 1 277 ? -1.550 -1.130 -3.141 1.00 98.25 277 SER A CA 1
ATOM 2166 C C . SER A 1 277 ? -3.027 -0.834 -3.349 1.00 98.25 277 SER A C 1
ATOM 2168 O O . SER A 1 277 ? -3.406 -0.212 -4.341 1.00 98.25 277 SER A O 1
ATOM 2170 N N . ALA A 1 278 ? -3.857 -1.270 -2.406 1.00 98.56 278 ALA A N 1
ATOM 2171 C CA . ALA A 1 278 ? -5.274 -0.927 -2.346 1.00 98.56 278 ALA A CA 1
ATOM 2172 C C . ALA A 1 278 ? -5.527 -0.091 -1.093 1.00 98.56 278 ALA A C 1
ATOM 2174 O O . ALA A 1 278 ? -5.162 -0.506 0.003 1.00 98.56 278 ALA A O 1
ATOM 2175 N N . LEU A 1 279 ? -6.129 1.084 -1.233 1.00 98.44 279 LEU A N 1
ATOM 2176 C CA . LEU A 1 279 ? -6.295 2.049 -0.152 1.00 98.44 279 LEU A CA 1
ATOM 2177 C C . LEU A 1 279 ? -7.767 2.421 0.023 1.00 98.44 279 LEU A C 1
ATOM 2179 O O . LEU A 1 279 ? -8.439 2.830 -0.920 1.00 98.44 279 LEU A O 1
ATOM 2183 N N . ILE A 1 280 ? -8.229 2.362 1.268 1.00 98.25 280 ILE A N 1
ATOM 2184 C CA . ILE A 1 280 ? -9.494 2.942 1.719 1.00 98.25 280 ILE A CA 1
ATOM 2185 C C . ILE A 1 280 ? -9.160 4.077 2.690 1.00 98.25 280 ILE A C 1
ATOM 2187 O O . ILE A 1 280 ? -8.346 3.911 3.601 1.00 98.25 280 ILE A O 1
ATOM 2191 N N . THR A 1 281 ? -9.782 5.242 2.519 1.00 95.44 281 THR A N 1
ATOM 2192 C CA . THR A 1 281 ? -9.624 6.388 3.427 1.00 95.44 281 THR A CA 1
ATOM 2193 C C . THR A 1 281 ? -10.959 7.087 3.647 1.00 95.44 281 THR A C 1
ATOM 2195 O O . THR A 1 281 ? -11.815 7.083 2.773 1.00 95.44 281 THR A O 1
ATOM 2198 N N . ASN A 1 282 ? -11.142 7.688 4.822 1.00 92.50 282 ASN A N 1
ATOM 2199 C CA . ASN A 1 282 ? -12.383 8.360 5.218 1.00 92.50 282 ASN A CA 1
ATOM 2200 C C . ASN A 1 282 ? -12.450 9.847 4.817 1.00 92.50 282 ASN A C 1
ATOM 2202 O O . ASN A 1 282 ? -13.337 10.559 5.278 1.00 92.50 282 ASN A O 1
ATOM 2206 N N . GLY A 1 283 ? -11.497 10.341 4.025 1.00 88.62 283 GLY A N 1
ATOM 2207 C CA . GLY A 1 283 ? -11.446 11.751 3.658 1.00 88.62 283 GLY A CA 1
ATOM 2208 C C . GLY A 1 283 ? -10.346 12.086 2.650 1.00 88.62 283 GLY A C 1
ATOM 2209 O O . GLY A 1 283 ? -9.504 11.236 2.330 1.00 88.62 283 GLY A O 1
ATOM 2210 N N . PRO A 1 284 ? -10.327 13.333 2.146 1.00 87.94 284 PRO A N 1
ATOM 2211 C CA . PRO A 1 284 ? -9.348 13.795 1.166 1.00 87.94 284 PRO A CA 1
ATOM 2212 C C . PRO A 1 284 ? -7.922 13.816 1.740 1.00 87.94 284 PRO A C 1
ATOM 2214 O O . PRO A 1 284 ? -7.705 13.589 2.931 1.00 87.94 284 PRO A O 1
ATOM 2217 N N . GLY A 1 285 ? -6.928 14.050 0.881 1.00 88.12 285 GLY A N 1
ATOM 2218 C CA . GLY A 1 285 ? -5.536 14.275 1.293 1.00 88.12 285 GLY A CA 1
ATOM 2219 C C . GLY A 1 285 ? -4.501 13.456 0.529 1.00 88.12 285 GLY A C 1
ATOM 2220 O O . GLY A 1 285 ? -3.340 13.843 0.492 1.00 88.12 285 GLY A O 1
ATOM 2221 N N . LEU A 1 286 ? -4.901 12.358 -0.118 1.00 92.31 286 LEU A N 1
ATOM 2222 C CA . LEU A 1 286 ? -4.020 11.669 -1.062 1.00 92.31 286 LEU A CA 1
ATOM 2223 C C . LEU A 1 286 ? -3.828 12.550 -2.301 1.00 92.31 286 LEU A C 1
ATOM 2225 O O . LEU A 1 286 ? -4.811 13.038 -2.867 1.00 92.31 286 LEU A O 1
ATOM 2229 N N . ARG A 1 287 ? -2.579 12.721 -2.730 1.00 94.12 287 ARG A N 1
ATOM 2230 C CA . ARG A 1 287 ? -2.233 13.388 -3.987 1.00 94.12 287 ARG A CA 1
ATOM 2231 C C . ARG A 1 287 ? -1.382 12.465 -4.834 1.00 94.12 287 ARG A C 1
ATOM 2233 O O . ARG A 1 287 ? -0.433 11.882 -4.322 1.00 94.12 287 ARG A O 1
ATOM 2240 N N . VAL A 1 288 ? -1.710 12.364 -6.115 1.00 96.75 288 VAL A N 1
ATOM 2241 C CA . VAL A 1 288 ? -0.968 11.563 -7.097 1.00 96.75 288 VAL A CA 1
ATOM 2242 C C . VAL A 1 288 ? -0.262 12.501 -8.066 1.00 96.75 288 VAL A C 1
ATOM 2244 O O . VAL A 1 288 ? -0.840 13.494 -8.509 1.00 96.75 288 VAL A O 1
ATOM 2247 N N . TYR A 1 289 ? 1.001 12.209 -8.348 1.00 95.75 289 TYR A N 1
ATOM 2248 C CA . TYR A 1 289 ? 1.907 13.050 -9.115 1.00 95.75 289 TYR A CA 1
ATOM 2249 C C . TYR A 1 289 ? 2.167 12.398 -10.473 1.00 95.75 289 TYR A C 1
ATOM 2251 O O . TYR A 1 289 ? 2.950 11.456 -10.580 1.00 95.75 289 TYR A O 1
ATOM 2259 N N . ASP A 1 290 ? 1.520 12.913 -11.518 1.00 95.88 290 ASP A N 1
ATOM 2260 C CA . ASP A 1 290 ? 1.676 12.403 -12.879 1.00 95.88 290 ASP A CA 1
ATOM 2261 C C . ASP A 1 290 ? 3.034 12.830 -13.457 1.00 95.88 290 ASP A C 1
ATOM 2263 O O . ASP A 1 290 ? 3.564 13.900 -13.145 1.00 95.88 290 ASP A O 1
ATOM 2267 N N . LEU A 1 291 ? 3.587 12.037 -14.376 1.00 94.38 291 LEU A N 1
ATOM 2268 C CA . LEU A 1 291 ? 4.859 12.365 -15.029 1.00 94.38 291 LEU A CA 1
ATOM 2269 C C . LEU A 1 291 ? 4.814 13.656 -15.860 1.00 94.38 291 LEU A C 1
ATOM 2271 O O . LEU A 1 291 ? 5.868 14.192 -16.179 1.00 94.38 291 LEU A O 1
ATOM 2275 N N . ASP A 1 292 ? 3.637 14.171 -16.217 1.00 94.44 292 ASP A N 1
ATOM 2276 C CA . ASP A 1 292 ? 3.480 15.411 -16.990 1.00 94.44 292 ASP A CA 1
ATOM 2277 C C . ASP A 1 292 ? 3.441 16.691 -16.130 1.00 94.44 292 ASP A C 1
ATOM 2279 O O . ASP A 1 292 ? 3.358 17.791 -16.677 1.00 94.44 292 ASP A O 1
ATOM 2283 N N . GLY A 1 293 ? 3.541 16.566 -14.800 1.00 94.12 293 GLY A N 1
ATOM 2284 C CA . GLY A 1 293 ? 3.442 17.689 -13.859 1.00 94.12 293 GLY A CA 1
ATOM 2285 C C . GLY A 1 293 ? 2.030 17.928 -13.310 1.00 94.12 293 GLY A C 1
ATOM 2286 O O . GLY A 1 293 ? 1.834 18.829 -12.495 1.00 94.12 293 GLY A O 1
ATOM 2287 N N . THR A 1 294 ? 1.034 17.133 -13.710 1.00 96.31 294 THR A N 1
ATOM 2288 C CA . THR A 1 294 ? -0.321 17.201 -13.146 1.00 96.31 294 THR A CA 1
ATOM 2289 C C . THR A 1 294 ? -0.364 16.575 -11.753 1.00 96.31 294 THR A C 1
ATOM 2291 O O . THR A 1 294 ? 0.090 15.451 -11.554 1.00 96.31 294 THR A O 1
ATOM 2294 N N . VAL A 1 295 ? -0.966 17.276 -10.788 1.00 95.81 295 VAL A N 1
ATOM 2295 C CA . VAL A 1 295 ? -1.295 16.711 -9.470 1.00 95.81 295 VAL A CA 1
ATOM 2296 C C . VAL A 1 295 ? -2.775 16.346 -9.436 1.00 95.81 295 VAL A C 1
ATOM 2298 O O . VAL A 1 295 ? -3.642 17.197 -9.650 1.00 95.81 295 VAL A O 1
ATOM 2301 N N . ARG A 1 296 ? -3.069 15.075 -9.165 1.00 94.56 296 ARG A N 1
ATOM 2302 C CA . ARG A 1 296 ? -4.423 14.523 -9.073 1.00 94.56 296 ARG A CA 1
ATOM 2303 C C . ARG A 1 296 ? -4.837 14.320 -7.620 1.00 94.56 296 ARG A C 1
ATOM 2305 O O . ARG A 1 296 ? -4.007 14.078 -6.747 1.00 94.56 296 ARG A O 1
ATOM 2312 N N . PHE A 1 297 ? -6.145 14.376 -7.386 1.00 95.00 297 PHE A N 1
ATOM 2313 C CA . PHE A 1 297 ? -6.768 14.221 -6.072 1.00 95.00 297 PHE A CA 1
ATOM 2314 C C . PHE A 1 297 ? -7.820 13.112 -6.160 1.00 95.00 297 PHE A C 1
ATOM 2316 O O . PHE A 1 297 ? -8.960 13.386 -6.550 1.00 95.00 297 PHE A O 1
ATOM 2323 N N . PRO A 1 298 ? -7.445 11.856 -5.872 1.00 92.88 298 PRO A N 1
ATOM 2324 C CA . PRO A 1 298 ? -8.357 10.730 -6.007 1.00 92.88 298 PRO A CA 1
ATOM 2325 C C . PRO A 1 298 ? -9.568 10.865 -5.078 1.00 92.88 298 PRO A C 1
ATOM 2327 O O . PRO A 1 298 ? -9.463 11.357 -3.951 1.00 92.88 298 PRO A O 1
ATOM 2330 N N . GLY A 1 299 ? -10.733 10.417 -5.551 1.00 88.69 299 GLY A N 1
ATOM 2331 C CA . GLY A 1 299 ? -11.930 10.325 -4.717 1.00 88.69 299 GLY A CA 1
ATOM 2332 C C . GLY A 1 299 ? -11.768 9.276 -3.612 1.00 88.69 299 GLY A C 1
ATOM 2333 O O . GLY A 1 299 ? -11.053 8.297 -3.787 1.00 88.69 299 GLY A O 1
ATOM 2334 N N . HIS A 1 300 ? -12.463 9.462 -2.487 1.00 87.06 300 HIS A N 1
ATOM 2335 C CA . HIS A 1 300 ? -12.427 8.557 -1.325 1.00 87.06 300 HIS A CA 1
ATOM 2336 C C . HIS A 1 300 ? -13.713 7.720 -1.158 1.00 87.06 300 HIS A C 1
ATOM 2338 O O . HIS A 1 300 ? -13.939 7.127 -0.110 1.00 87.06 300 HIS A O 1
ATOM 2344 N N . LYS A 1 301 ? -14.564 7.679 -2.195 1.00 89.31 301 LYS A N 1
ATOM 2345 C CA . LYS A 1 301 ? -15.793 6.865 -2.277 1.00 89.31 301 LYS A CA 1
ATOM 2346 C C . LYS A 1 301 ? -15.550 5.605 -3.115 1.00 89.31 301 LYS A C 1
ATOM 2348 O O . LYS A 1 301 ? -16.154 5.419 -4.169 1.00 89.31 301 LYS A O 1
ATOM 2353 N N . GLY A 1 302 ? -14.570 4.812 -2.708 1.00 95.50 302 GLY A N 1
ATOM 2354 C CA . GLY A 1 302 ? -14.091 3.655 -3.455 1.00 95.50 302 GLY A CA 1
ATOM 2355 C C . GLY A 1 302 ? -12.732 3.193 -2.946 1.00 95.50 302 GLY A C 1
ATOM 2356 O O . GLY A 1 302 ? -12.086 3.875 -2.144 1.00 95.50 302 GLY A O 1
ATOM 2357 N N . THR A 1 303 ? -12.287 2.040 -3.433 1.00 98.25 303 THR A N 1
ATOM 2358 C CA . THR A 1 303 ? -10.946 1.533 -3.147 1.00 98.25 303 THR A CA 1
ATOM 2359 C C . THR A 1 303 ? -9.975 2.102 -4.174 1.00 98.25 303 THR A C 1
ATOM 2361 O O . THR A 1 303 ? -10.095 1.847 -5.372 1.00 98.25 303 THR A O 1
ATOM 2364 N N . ILE A 1 304 ? -9.011 2.892 -3.708 1.00 98.56 304 ILE A N 1
ATOM 2365 C CA . ILE A 1 304 ? -7.987 3.516 -4.546 1.00 98.56 304 ILE A CA 1
ATOM 2366 C C . ILE A 1 304 ? -6.891 2.481 -4.802 1.00 98.56 304 ILE A C 1
ATOM 2368 O O . ILE A 1 304 ? -6.209 2.048 -3.874 1.00 98.56 304 ILE A O 1
ATOM 2372 N N . MET A 1 305 ? -6.721 2.096 -6.058 1.00 98.56 305 MET A N 1
ATOM 2373 C CA . MET A 1 305 ? -5.723 1.140 -6.521 1.00 98.56 305 M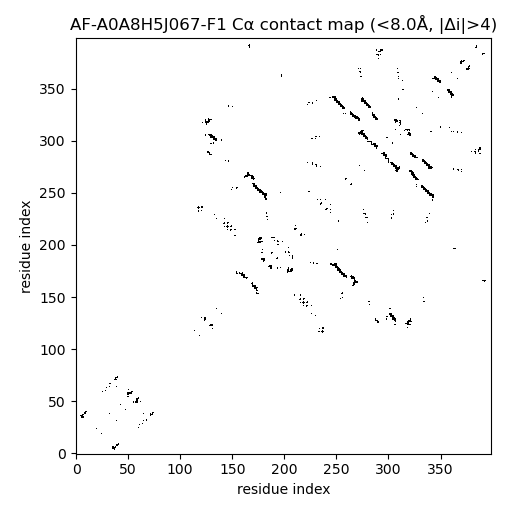ET A CA 1
ATOM 2374 C C . MET A 1 305 ? -4.527 1.873 -7.109 1.00 98.56 305 MET A C 1
ATOM 2376 O O . MET A 1 305 ? -4.688 2.784 -7.922 1.00 98.56 305 MET A O 1
ATOM 2380 N N . MET A 1 306 ? -3.331 1.451 -6.714 1.00 98.50 306 MET A N 1
ATOM 2381 C CA . MET A 1 306 ? -2.065 2.036 -7.145 1.00 98.50 306 MET A CA 1
ATOM 2382 C C . MET A 1 306 ? -1.087 0.934 -7.549 1.00 98.50 306 MET A C 1
ATOM 2384 O O . MET A 1 306 ? -1.009 -0.115 -6.900 1.00 98.50 306 MET A O 1
ATOM 2388 N N . GLY A 1 307 ? -0.347 1.175 -8.632 1.00 98.00 307 GLY A N 1
ATOM 2389 C CA . GLY A 1 307 ? 0.728 0.295 -9.081 1.00 98.00 307 GLY A CA 1
ATOM 2390 C C . GLY A 1 307 ? 2.002 0.598 -8.308 1.00 98.00 307 GLY A C 1
ATOM 2391 O O . GLY A 1 307 ? 2.407 1.757 -8.221 1.00 98.00 307 GLY A O 1
ATOM 2392 N N . GLY A 1 308 ? 2.634 -0.424 -7.736 1.00 97.62 308 GLY A N 1
ATOM 2393 C CA . GLY A 1 308 ? 3.895 -0.239 -7.030 1.00 97.62 308 GLY A CA 1
ATOM 2394 C C . GLY A 1 308 ? 5.118 -0.549 -7.892 1.00 97.62 308 GLY A C 1
ATOM 2395 O O . GLY A 1 308 ? 5.038 -0.997 -9.040 1.00 97.62 308 GLY A O 1
ATOM 2396 N N . SER A 1 309 ? 6.290 -0.297 -7.327 1.00 96.88 309 SER A N 1
ATOM 2397 C CA . SER A 1 309 ? 7.570 -0.428 -8.013 1.00 96.88 309 SER A CA 1
ATOM 2398 C C . SER A 1 309 ? 7.971 -1.883 -8.278 1.00 96.88 309 SER A C 1
ATOM 2400 O O . SER A 1 309 ? 8.737 -2.147 -9.208 1.00 96.88 309 SER A O 1
ATOM 2402 N N . THR A 1 310 ? 7.406 -2.845 -7.540 1.00 96.19 310 THR A N 1
ATOM 2403 C CA . THR A 1 310 ? 7.556 -4.273 -7.850 1.00 96.19 310 THR A CA 1
ATOM 2404 C C . THR A 1 310 ? 6.808 -4.636 -9.133 1.00 96.19 310 THR A C 1
ATOM 2406 O O . THR A 1 310 ? 7.361 -5.359 -9.960 1.00 96.19 310 THR A O 1
ATOM 2409 N N . LEU A 1 311 ? 5.601 -4.095 -9.364 1.00 96.06 311 LEU A N 1
ATOM 2410 C CA . LEU A 1 311 ? 4.879 -4.302 -10.628 1.00 96.06 311 LEU A CA 1
ATOM 2411 C C . LEU A 1 311 ? 5.657 -3.718 -11.806 1.00 96.06 311 LEU A C 1
ATOM 2413 O O . LEU A 1 311 ? 5.803 -4.387 -12.826 1.00 96.06 311 LEU A O 1
ATOM 2417 N N . TYR A 1 312 ? 6.195 -2.508 -11.646 1.00 95.12 312 TYR A N 1
ATOM 2418 C CA . TYR A 1 312 ? 7.045 -1.878 -12.655 1.00 95.12 312 TYR A CA 1
ATOM 2419 C C . TYR A 1 312 ? 8.241 -2.755 -13.020 1.00 95.12 312 TYR A C 1
ATOM 2421 O O . TYR A 1 312 ? 8.443 -3.054 -14.194 1.00 95.12 312 TYR A O 1
ATOM 2429 N N . ARG A 1 313 ? 8.992 -3.242 -12.025 1.00 92.62 313 ARG A N 1
ATOM 2430 C CA . ARG A 1 313 ? 10.168 -4.087 -12.267 1.00 92.62 313 ARG A CA 1
ATOM 2431 C C . ARG A 1 313 ? 9.805 -5.437 -12.866 1.00 92.62 313 ARG A C 1
ATOM 2433 O O . ARG A 1 313 ? 10.498 -5.884 -13.777 1.00 92.62 313 ARG A O 1
ATOM 2440 N N . TRP A 1 314 ? 8.748 -6.088 -12.380 1.00 92.44 314 TRP A N 1
ATOM 2441 C CA . TRP A 1 314 ? 8.335 -7.425 -12.822 1.00 92.44 314 TRP A CA 1
ATOM 2442 C C . TRP A 1 314 ? 7.669 -7.425 -14.206 1.00 92.44 314 TRP A C 1
ATOM 2444 O O . TRP A 1 314 ? 8.014 -8.258 -15.045 1.00 92.44 314 TRP A O 1
ATOM 2454 N N . ALA A 1 315 ? 6.760 -6.485 -14.478 1.00 90.56 315 ALA A N 1
ATOM 2455 C CA . ALA A 1 315 ? 6.043 -6.408 -15.753 1.00 90.56 315 ALA A CA 1
ATOM 2456 C C . ALA A 1 315 ? 6.790 -5.590 -16.819 1.00 90.56 315 ALA A C 1
ATOM 2458 O O . ALA A 1 315 ? 6.594 -5.820 -18.008 1.00 90.56 315 ALA A O 1
ATOM 2459 N N . ASN A 1 316 ? 7.643 -4.642 -16.407 1.00 87.69 316 ASN A N 1
ATOM 2460 C CA . ASN A 1 316 ? 8.335 -3.692 -17.287 1.00 87.69 316 ASN A CA 1
ATOM 2461 C C . ASN A 1 316 ? 7.380 -2.906 -18.216 1.00 87.69 316 ASN A C 1
ATOM 2463 O O . ASN A 1 316 ? 7.699 -2.615 -19.368 1.00 87.69 316 ASN A O 1
ATOM 2467 N N . GLU A 1 317 ? 6.179 -2.598 -17.719 1.00 90.88 317 GLU A N 1
ATOM 2468 C CA . GLU A 1 317 ? 5.097 -1.980 -18.502 1.00 90.88 317 GLU A CA 1
ATOM 2469 C C . GLU A 1 317 ? 4.308 -0.922 -17.716 1.00 90.88 317 GLU A C 1
ATOM 2471 O O . GLU A 1 317 ? 3.888 0.089 -18.280 1.00 90.88 317 GLU A O 1
ATOM 2476 N N . PHE A 1 318 ? 4.103 -1.135 -16.415 1.00 95.50 318 PHE A N 1
ATOM 2477 C CA . PHE A 1 318 ? 3.263 -0.279 -15.577 1.00 95.50 318 PHE A CA 1
ATOM 2478 C C . PHE A 1 318 ? 4.120 0.641 -14.719 1.00 95.50 318 PHE A C 1
ATOM 2480 O O . PHE A 1 318 ? 4.945 0.169 -13.944 1.00 95.50 318 PHE A O 1
ATOM 2487 N N . ILE A 1 319 ? 3.926 1.950 -14.852 1.00 96.94 319 ILE A N 1
ATOM 2488 C CA . ILE A 1 319 ? 4.704 2.953 -14.121 1.00 96.94 319 ILE A CA 1
ATOM 2489 C C . ILE A 1 319 ? 4.220 2.979 -12.658 1.00 96.94 319 ILE A C 1
ATOM 2491 O O . ILE A 1 319 ? 3.010 2.916 -12.431 1.00 96.94 319 ILE A O 1
ATOM 2495 N N . PRO A 1 320 ? 5.112 3.083 -11.655 1.00 97.56 320 PRO A N 1
ATOM 2496 C CA . PRO A 1 320 ? 4.694 3.199 -10.261 1.00 97.56 320 PRO A CA 1
ATOM 2497 C C . PRO A 1 320 ? 3.893 4.481 -10.022 1.00 97.56 320 PRO A C 1
ATOM 2499 O O . PRO A 1 320 ? 4.232 5.541 -10.551 1.00 97.56 320 PRO A O 1
ATOM 2502 N N . THR A 1 321 ? 2.868 4.409 -9.178 1.00 98.06 321 THR A N 1
ATOM 2503 C CA . THR A 1 321 ? 2.077 5.576 -8.782 1.00 98.06 321 THR A CA 1
ATOM 2504 C C . THR A 1 321 ? 2.817 6.383 -7.714 1.00 98.06 321 THR A C 1
ATOM 2506 O O . THR A 1 321 ? 2.888 5.985 -6.548 1.00 98.06 321 THR A O 1
ATOM 2509 N N . PHE A 1 322 ? 3.351 7.543 -8.099 1.00 95.75 322 PHE A N 1
ATOM 2510 C CA . PHE A 1 322 ? 3.975 8.487 -7.171 1.00 95.75 322 PHE A CA 1
ATOM 2511 C C . PHE A 1 322 ? 2.902 9.264 -6.422 1.00 95.75 322 PHE A C 1
ATOM 2513 O O . PHE A 1 322 ? 2.066 9.928 -7.036 1.00 95.75 322 PHE A O 1
ATOM 2520 N N . HIS A 1 323 ? 2.925 9.199 -5.096 1.00 94.25 323 HIS A N 1
ATOM 2521 C CA . HIS A 1 323 ? 1.902 9.835 -4.288 1.00 94.25 323 HIS A CA 1
ATOM 2522 C C . HIS A 1 323 ? 2.429 10.325 -2.943 1.00 94.25 323 HIS A C 1
ATOM 2524 O O . HIS A 1 323 ? 3.458 9.879 -2.434 1.00 94.25 323 HIS A O 1
ATOM 2530 N N . ASP A 1 324 ? 1.704 11.273 -2.363 1.00 91.06 324 ASP A N 1
ATOM 2531 C CA . ASP A 1 324 ? 1.911 11.716 -0.994 1.00 91.06 324 ASP A CA 1
ATOM 2532 C C . ASP A 1 324 ? 0.566 11.835 -0.267 1.00 91.06 324 ASP A C 1
ATOM 2534 O O . ASP A 1 324 ? -0.509 11.760 -0.873 1.00 91.06 324 ASP A O 1
ATOM 2538 N N . VAL A 1 325 ? 0.619 11.968 1.055 1.00 87.56 325 VAL A N 1
ATOM 2539 C CA . VAL A 1 325 ? -0.574 12.187 1.874 1.00 87.56 325 VAL A CA 1
ATOM 2540 C C . VAL A 1 325 ? -0.412 13.498 2.609 1.00 87.56 325 VAL A C 1
ATOM 2542 O O . VAL A 1 325 ? 0.472 13.617 3.447 1.00 87.56 325 VAL A O 1
ATOM 2545 N N . ASP A 1 326 ? -1.294 14.450 2.342 1.00 85.50 326 ASP A N 1
ATOM 2546 C CA . ASP A 1 326 ? -1.433 15.682 3.106 1.00 85.50 326 ASP A CA 1
ATOM 2547 C C . ASP A 1 326 ? -2.583 15.564 4.115 1.00 85.50 326 ASP A C 1
ATOM 2549 O O . ASP A 1 326 ? -3.656 15.043 3.796 1.00 85.50 326 ASP A O 1
ATOM 2553 N N . ILE A 1 327 ? -2.363 16.052 5.335 1.00 78.62 327 ILE A N 1
ATOM 2554 C CA . ILE A 1 327 ? -3.393 16.156 6.378 1.00 78.62 327 ILE A CA 1
ATOM 2555 C C . ILE A 1 327 ? -3.623 17.641 6.700 1.00 78.62 327 ILE A C 1
ATOM 2557 O O . ILE A 1 327 ? -3.488 18.123 7.825 1.00 78.62 327 ILE A O 1
ATOM 2561 N N . SER A 1 328 ? -3.919 18.436 5.681 1.00 66.69 328 SER A N 1
ATOM 2562 C CA . SER A 1 328 ? -4.284 19.826 5.916 1.00 66.69 328 SER A CA 1
ATOM 2563 C C . SER A 1 328 ? -5.638 19.895 6.642 1.00 66.69 328 SER A C 1
ATOM 2565 O O . SER A 1 328 ? -6.649 19.390 6.164 1.00 66.69 328 SER A O 1
ATOM 2567 N N . GLY A 1 329 ? -5.657 20.523 7.824 1.00 63.50 329 GLY A N 1
ATOM 2568 C CA . GLY A 1 329 ? -6.878 20.814 8.583 1.00 63.50 329 GLY A CA 1
ATOM 2569 C C . GLY A 1 329 ? -7.024 20.062 9.910 1.00 63.50 329 GLY A C 1
ATOM 2570 O O . GLY A 1 329 ? -6.092 19.437 10.409 1.00 63.50 329 GLY A O 1
ATOM 2571 N N . ASN A 1 330 ? -8.219 20.170 10.500 1.00 63.38 330 ASN A N 1
ATOM 2572 C CA . ASN A 1 330 ? -8.574 19.566 11.793 1.00 63.38 330 ASN A CA 1
ATOM 2573 C C . ASN A 1 330 ? -9.332 18.233 11.647 1.00 63.38 330 ASN A C 1
ATOM 2575 O O . ASN A 1 330 ? -9.833 17.700 12.638 1.00 63.38 330 ASN A O 1
ATOM 2579 N N . GLU A 1 331 ? -9.480 17.713 10.427 1.00 70.25 331 GLU A N 1
ATOM 2580 C CA . GLU A 1 331 ? -10.243 16.491 10.185 1.00 70.25 331 GLU A CA 1
ATOM 2581 C C . GLU A 1 331 ? -9.465 15.246 10.622 1.00 70.25 331 GLU A C 1
ATOM 2583 O O . GLU A 1 331 ? -8.269 15.092 10.369 1.00 70.25 331 GLU A O 1
ATOM 2588 N N . VAL A 1 332 ? -10.167 14.328 11.288 1.00 79.44 332 VAL A N 1
ATOM 2589 C CA . VAL A 1 332 ? -9.598 13.046 11.700 1.00 79.44 332 VAL A CA 1
ATOM 2590 C C . VAL A 1 332 ? -9.483 12.143 10.478 1.00 79.44 332 VAL A C 1
ATOM 2592 O O . VAL A 1 332 ? -10.460 11.526 10.050 1.00 79.44 332 VAL A O 1
ATOM 2595 N N . LYS A 1 333 ? -8.268 12.028 9.943 1.00 89.44 333 LYS A N 1
ATOM 2596 C CA . LYS A 1 333 ? -7.982 11.145 8.814 1.00 89.44 333 LYS A CA 1
ATOM 2597 C C . LYS A 1 333 ? -7.616 9.743 9.291 1.00 89.44 333 LYS A C 1
ATOM 2599 O O . LYS A 1 333 ? -6.712 9.557 10.111 1.00 89.44 333 LYS A O 1
ATOM 2604 N N . VAL A 1 334 ? -8.303 8.756 8.732 1.00 93.00 334 VAL A N 1
ATOM 2605 C CA . VAL A 1 334 ? -8.061 7.327 8.918 1.00 93.00 334 VAL A CA 1
ATOM 2606 C C . VAL A 1 334 ? -7.931 6.684 7.542 1.00 93.00 334 VAL A C 1
ATOM 2608 O O . VAL A 1 334 ? -8.646 7.025 6.593 1.00 93.00 334 VAL A O 1
ATOM 2611 N N . SER A 1 335 ? -7.000 5.750 7.422 1.00 95.81 335 SER A N 1
ATOM 2612 C CA . SER A 1 335 ? -6.824 4.937 6.227 1.00 95.81 335 SER A CA 1
ATOM 2613 C C . SER A 1 335 ? -6.492 3.500 6.583 1.00 95.81 335 SER A C 1
ATOM 2615 O O . SER A 1 335 ? -5.821 3.244 7.583 1.00 95.81 335 SER A O 1
ATOM 2617 N N . ILE A 1 336 ? -6.884 2.576 5.718 1.00 98.12 336 ILE A N 1
ATOM 2618 C CA . ILE A 1 336 ? -6.349 1.220 5.687 1.00 98.12 336 ILE A CA 1
ATOM 2619 C C . ILE A 1 336 ? -5.814 0.945 4.285 1.00 98.12 336 ILE A C 1
ATOM 2621 O O . ILE A 1 336 ? -6.488 1.213 3.293 1.00 98.12 336 ILE A O 1
ATOM 2625 N N . VAL A 1 337 ? -4.582 0.450 4.209 1.00 97.50 337 VAL A N 1
ATOM 2626 C CA . VAL A 1 337 ? -3.915 0.111 2.950 1.00 97.50 337 VAL A CA 1
ATOM 2627 C C . VAL A 1 337 ? -3.531 -1.362 2.946 1.00 97.50 337 VAL A C 1
ATOM 2629 O O . VAL A 1 337 ? -2.893 -1.834 3.884 1.00 97.50 337 VAL A O 1
ATOM 2632 N N . ALA A 1 338 ? -3.926 -2.089 1.907 1.00 98.25 338 ALA A N 1
ATOM 2633 C CA . ALA A 1 338 ? -3.460 -3.434 1.621 1.00 98.25 338 ALA A CA 1
ATOM 2634 C C . ALA A 1 338 ? -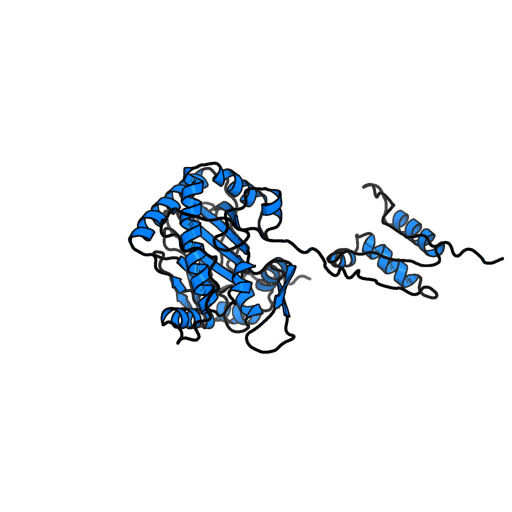2.235 -3.362 0.709 1.00 98.25 338 ALA A C 1
ATOM 2636 O O . ALA A 1 338 ? -2.326 -2.950 -0.443 1.00 98.25 338 ALA A O 1
ATOM 2637 N N . PHE A 1 339 ? -1.101 -3.782 1.247 1.00 96.88 339 PHE A N 1
ATOM 2638 C CA . PHE A 1 339 ? 0.160 -3.970 0.555 1.00 96.88 339 PHE A CA 1
ATOM 2639 C C . PHE A 1 339 ? 0.213 -5.400 0.018 1.00 96.88 339 PHE A C 1
ATOM 2641 O O . PHE A 1 339 ? 0.438 -6.341 0.784 1.00 96.88 339 PHE A O 1
ATOM 2648 N N . PHE A 1 340 ? -0.030 -5.561 -1.279 1.00 97.62 340 PHE A N 1
ATOM 2649 C CA . PHE A 1 340 ? -0.075 -6.853 -1.955 1.00 97.62 340 PHE A CA 1
ATOM 2650 C C . PHE A 1 340 ? 1.243 -7.124 -2.668 1.00 97.62 340 PHE A C 1
ATOM 2652 O O . PHE A 1 340 ? 1.745 -6.246 -3.369 1.00 97.62 340 PHE A O 1
ATOM 2659 N N . ASN A 1 341 ? 1.804 -8.320 -2.493 1.00 95.62 341 ASN A N 1
ATOM 2660 C CA . ASN A 1 341 ? 3.090 -8.698 -3.075 1.00 95.62 341 ASN A CA 1
ATOM 2661 C C . ASN A 1 341 ? 3.149 -10.156 -3.483 1.00 95.62 341 ASN A C 1
ATOM 2663 O O . ASN A 1 341 ? 2.507 -11.005 -2.870 1.00 95.62 341 ASN A O 1
ATOM 2667 N N . PHE A 1 342 ? 4.071 -10.451 -4.393 1.00 93.62 342 PHE A N 1
ATOM 2668 C CA . PHE A 1 342 ? 4.625 -11.792 -4.502 1.00 93.62 342 PHE A CA 1
ATOM 2669 C C . PHE A 1 342 ? 5.229 -12.269 -3.165 1.00 93.62 342 PHE A C 1
ATOM 2671 O O . PHE A 1 342 ? 5.564 -11.442 -2.309 1.00 93.62 342 PHE A O 1
ATOM 2678 N N . PRO A 1 343 ? 5.393 -13.588 -2.969 1.00 90.00 343 PRO A N 1
ATOM 2679 C CA . PRO A 1 343 ? 6.190 -14.112 -1.865 1.00 90.00 343 PRO A CA 1
ATOM 2680 C C . PRO A 1 343 ? 7.568 -13.444 -1.789 1.00 90.00 343 PRO A C 1
ATOM 2682 O O . PRO A 1 343 ? 8.208 -13.212 -2.817 1.00 90.00 343 PRO A O 1
ATOM 2685 N N . ASP A 1 344 ? 8.000 -13.090 -0.583 1.00 89.62 344 ASP A N 1
ATOM 2686 C CA . ASP A 1 344 ? 9.303 -12.461 -0.362 1.00 89.62 344 ASP A CA 1
ATOM 2687 C C . ASP A 1 344 ? 10.440 -13.486 -0.454 1.00 89.62 344 ASP A C 1
ATOM 2689 O O . ASP A 1 344 ? 10.263 -14.659 -0.122 1.00 89.62 344 ASP A O 1
ATOM 2693 N N . MET A 1 345 ? 11.610 -13.037 -0.903 1.00 88.06 345 MET A N 1
ATOM 2694 C CA . MET A 1 345 ? 12.809 -13.851 -1.129 1.00 88.06 345 MET A CA 1
ATOM 2695 C C . MET A 1 345 ? 12.592 -15.039 -2.083 1.00 88.06 345 MET A C 1
ATOM 2697 O O . MET A 1 345 ? 13.296 -16.051 -2.010 1.00 88.06 345 MET A O 1
ATOM 2701 N N . GLU A 1 346 ? 11.643 -14.916 -3.013 1.00 89.19 346 GLU A N 1
ATOM 2702 C CA . GLU A 1 346 ? 11.328 -15.941 -4.007 1.00 89.19 346 GLU A CA 1
ATOM 2703 C C . GLU A 1 346 ? 11.648 -15.500 -5.436 1.00 89.19 346 GLU A C 1
ATOM 2705 O O . GLU A 1 346 ? 11.637 -14.322 -5.795 1.00 89.19 346 GLU A O 1
ATOM 2710 N N . THR A 1 347 ? 11.915 -16.490 -6.290 1.00 89.62 347 THR A N 1
ATOM 2711 C CA . THR A 1 347 ? 12.006 -16.275 -7.735 1.00 89.62 347 THR A CA 1
ATOM 2712 C C . THR A 1 347 ? 10.619 -16.378 -8.354 1.00 89.62 347 THR A C 1
ATOM 2714 O O . THR A 1 347 ? 9.981 -17.431 -8.310 1.00 89.62 347 THR A O 1
ATOM 2717 N N . ILE A 1 348 ? 10.174 -15.281 -8.951 1.00 89.50 348 ILE A N 1
ATOM 2718 C CA . ILE A 1 348 ? 8.873 -15.135 -9.584 1.00 89.50 348 ILE A CA 1
ATOM 2719 C C . ILE A 1 348 ? 9.054 -15.225 -11.101 1.00 89.50 348 ILE A C 1
ATOM 2721 O O . ILE A 1 348 ? 9.862 -14.478 -11.664 1.00 89.50 348 ILE A O 1
ATOM 2725 N N . PRO A 1 349 ? 8.328 -16.117 -11.792 1.00 85.06 349 PRO A N 1
ATOM 2726 C CA . PRO A 1 349 ? 8.393 -16.181 -13.244 1.00 85.06 349 PRO A CA 1
ATOM 2727 C C . PRO A 1 349 ? 7.871 -14.873 -13.845 1.00 85.06 349 PRO A C 1
ATOM 2729 O O . PRO A 1 349 ? 6.834 -14.347 -13.426 1.00 85.06 349 PRO A O 1
ATOM 2732 N N . ARG A 1 350 ? 8.581 -14.333 -14.838 1.00 77.69 350 ARG A N 1
ATOM 2733 C CA . ARG A 1 350 ? 8.034 -13.280 -15.697 1.00 77.69 350 ARG A CA 1
ATOM 2734 C C . ARG A 1 350 ? 7.321 -13.969 -16.850 1.00 77.69 350 ARG A C 1
ATOM 2736 O O . ARG A 1 350 ? 7.984 -14.564 -17.689 1.00 77.69 350 ARG A O 1
ATOM 2743 N N . THR A 1 351 ? 5.996 -13.895 -16.948 1.00 61.62 351 THR A N 1
ATOM 2744 C CA . THR A 1 351 ? 5.323 -14.398 -18.158 1.00 61.62 351 THR A CA 1
ATOM 2745 C C . THR A 1 351 ? 4.189 -13.509 -18.637 1.00 61.62 351 THR A C 1
ATOM 2747 O O . THR A 1 351 ? 3.099 -13.515 -18.082 1.00 61.62 351 THR A O 1
ATOM 2750 N N . LEU A 1 352 ? 4.463 -12.855 -19.772 1.00 51.56 352 LEU A N 1
ATOM 2751 C CA . LEU A 1 352 ? 3.634 -12.913 -20.987 1.00 51.56 352 LEU A CA 1
ATOM 2752 C C . LEU A 1 352 ? 4.473 -13.190 -22.262 1.00 51.56 352 LEU A C 1
ATOM 2754 O O . LEU A 1 352 ? 3.898 -13.538 -23.292 1.00 51.56 352 LEU A O 1
ATOM 2758 N N . ARG A 1 353 ? 5.817 -13.067 -22.246 1.00 44.78 353 ARG A N 1
ATOM 2759 C CA . ARG A 1 353 ? 6.696 -13.356 -23.401 1.00 44.78 353 ARG A CA 1
ATOM 2760 C C . ARG A 1 353 ? 8.086 -13.836 -22.948 1.00 44.78 353 ARG A C 1
ATOM 2762 O O . ARG A 1 353 ? 8.824 -13.045 -22.385 1.00 44.78 353 ARG A O 1
ATOM 2769 N N . ALA A 1 354 ? 8.437 -15.070 -23.315 1.00 42.59 354 ALA A N 1
ATOM 2770 C CA . ALA A 1 354 ? 9.746 -15.738 -23.212 1.00 42.59 354 ALA A CA 1
ATOM 2771 C C . ALA A 1 354 ? 10.037 -16.544 -21.930 1.00 42.59 354 ALA A C 1
ATOM 2773 O O . ALA A 1 354 ? 10.163 -16.011 -20.833 1.00 42.59 354 ALA A O 1
ATOM 2774 N N . ASP A 1 355 ? 10.230 -17.851 -22.130 1.00 45.72 355 ASP A N 1
ATOM 2775 C CA . ASP A 1 355 ? 10.808 -18.770 -21.153 1.00 45.72 355 ASP A CA 1
ATOM 2776 C C . ASP A 1 355 ? 12.240 -18.337 -20.792 1.00 45.72 355 ASP A C 1
ATOM 2778 O O . ASP A 1 355 ? 13.077 -18.137 -21.675 1.00 45.72 355 ASP A O 1
ATOM 2782 N N . GLY A 1 356 ? 12.535 -18.238 -19.492 1.00 55.56 356 GLY A N 1
ATOM 2783 C CA . GLY A 1 356 ? 13.899 -18.083 -18.969 1.00 55.56 356 GLY A CA 1
ATOM 2784 C C . GLY A 1 356 ? 14.223 -16.756 -18.280 1.00 55.56 356 GLY A C 1
ATOM 2785 O O . GLY A 1 356 ? 15.313 -16.655 -17.718 1.00 55.56 356 GLY A O 1
ATOM 2786 N N . ASP A 1 357 ? 13.314 -15.776 -18.271 1.00 72.00 357 ASP A N 1
ATOM 2787 C CA . ASP A 1 357 ? 13.488 -14.537 -17.501 1.00 72.00 357 ASP A CA 1
ATOM 2788 C C . ASP A 1 357 ? 12.731 -14.612 -16.165 1.00 72.00 357 ASP A C 1
ATOM 2790 O O . ASP A 1 357 ? 11.528 -14.868 -16.100 1.00 72.00 357 ASP A O 1
ATOM 2794 N N . ASN A 1 358 ? 13.468 -14.429 -15.077 1.00 83.00 358 ASN A N 1
ATOM 2795 C CA . ASN A 1 358 ? 13.008 -14.639 -13.713 1.00 83.00 358 ASN A CA 1
ATOM 2796 C C . ASN A 1 358 ? 13.221 -13.353 -12.915 1.00 83.00 358 ASN A C 1
ATOM 2798 O O . ASN A 1 358 ? 14.271 -12.719 -12.994 1.00 83.00 358 ASN A O 1
ATOM 2802 N N . PHE A 1 359 ? 12.235 -12.980 -12.108 1.00 88.69 359 PHE A N 1
ATOM 2803 C CA . PHE A 1 359 ? 12.305 -11.834 -11.214 1.00 88.69 359 PHE A CA 1
ATOM 2804 C C . PHE A 1 359 ? 12.509 -12.321 -9.782 1.00 88.69 359 PHE A C 1
ATOM 2806 O O . PHE A 1 359 ? 11.624 -12.948 -9.209 1.00 88.69 359 PHE A O 1
ATOM 2813 N N . PHE A 1 360 ? 13.674 -12.056 -9.193 1.00 91.81 360 PHE A N 1
ATOM 2814 C CA . PHE A 1 360 ? 13.879 -12.330 -7.773 1.00 91.81 360 PHE A CA 1
ATOM 2815 C C . PHE A 1 360 ? 13.254 -11.207 -6.943 1.00 91.81 360 PHE A C 1
ATOM 2817 O O . PHE A 1 360 ? 13.684 -10.056 -7.032 1.00 91.81 360 PHE A O 1
ATOM 2824 N N . HIS A 1 361 ? 12.226 -11.541 -6.169 1.00 92.12 361 HIS A N 1
ATOM 2825 C CA . HIS A 1 361 ? 11.490 -10.588 -5.355 1.00 92.12 361 HIS A CA 1
ATOM 2826 C C . HIS A 1 361 ? 12.104 -10.516 -3.954 1.00 92.12 361 HIS A C 1
ATOM 2828 O O . HIS A 1 361 ? 11.825 -11.352 -3.104 1.00 92.12 361 HIS A O 1
ATOM 2834 N N . ASP A 1 362 ? 12.946 -9.507 -3.741 1.00 92.56 362 ASP A N 1
ATOM 2835 C CA . ASP A 1 362 ? 13.440 -9.076 -2.430 1.00 92.56 362 ASP A CA 1
ATOM 2836 C C . ASP A 1 362 ? 12.832 -7.704 -2.142 1.00 92.56 362 ASP A C 1
ATOM 2838 O O . ASP A 1 362 ? 13.285 -6.674 -2.660 1.00 92.56 362 ASP A O 1
ATOM 2842 N N . ILE A 1 363 ? 11.753 -7.692 -1.360 1.00 89.06 363 ILE A N 1
ATOM 2843 C CA . ILE A 1 363 ? 10.977 -6.469 -1.143 1.00 89.06 363 ILE A CA 1
ATOM 2844 C C . ILE A 1 363 ? 11.784 -5.394 -0.418 1.00 89.06 363 ILE A C 1
ATOM 2846 O O . ILE A 1 363 ? 11.616 -4.196 -0.673 1.00 89.06 363 ILE A O 1
ATOM 2850 N N . ARG A 1 364 ? 12.671 -5.810 0.489 1.00 88.44 364 ARG A N 1
ATOM 2851 C CA . ARG A 1 364 ? 13.494 -4.892 1.264 1.00 88.44 364 ARG A CA 1
ATOM 2852 C C . ARG A 1 364 ? 14.458 -4.169 0.338 1.00 88.44 364 ARG A C 1
ATOM 2854 O O . ARG A 1 364 ? 14.503 -2.939 0.355 1.00 88.44 364 ARG A O 1
ATOM 2861 N N . ARG A 1 365 ? 15.170 -4.916 -0.506 1.00 89.75 365 ARG A N 1
ATOM 2862 C CA . ARG A 1 365 ? 16.102 -4.346 -1.478 1.00 89.75 365 ARG A CA 1
ATOM 2863 C C . ARG A 1 365 ? 15.397 -3.438 -2.478 1.00 89.75 365 ARG A C 1
ATOM 2865 O O . ARG A 1 365 ? 15.920 -2.372 -2.780 1.00 89.75 365 ARG A O 1
ATOM 2872 N N . ILE A 1 366 ? 14.211 -3.818 -2.954 1.00 91.19 366 ILE A N 1
ATOM 2873 C CA . ILE A 1 366 ? 13.404 -2.981 -3.857 1.00 91.19 366 ILE A CA 1
ATOM 2874 C C . ILE A 1 366 ? 13.074 -1.637 -3.199 1.00 91.19 366 ILE A C 1
ATOM 2876 O O . ILE A 1 366 ? 13.313 -0.584 -3.786 1.00 91.19 366 ILE A O 1
ATOM 2880 N N . LYS A 1 367 ? 12.593 -1.657 -1.952 1.00 88.31 367 LYS A N 1
ATOM 2881 C CA . LYS A 1 367 ? 12.256 -0.436 -1.203 1.00 88.31 367 LYS A CA 1
ATOM 2882 C C . LYS A 1 367 ? 13.467 0.439 -0.904 1.00 88.31 367 LYS A C 1
ATOM 2884 O O . LYS A 1 367 ? 13.324 1.657 -0.815 1.00 88.31 367 LYS A O 1
ATOM 2889 N N . GLU A 1 368 ? 14.632 -0.158 -0.673 1.00 88.06 368 GLU A N 1
ATOM 2890 C CA . GLU A 1 368 ? 15.887 0.576 -0.501 1.00 88.06 368 GLU A CA 1
ATOM 2891 C C . GLU A 1 368 ? 16.322 1.217 -1.832 1.00 88.06 368 GLU A C 1
ATOM 2893 O O . GLU A 1 368 ? 16.605 2.416 -1.858 1.00 88.06 368 GLU A O 1
ATOM 2898 N N . ASP A 1 369 ? 16.277 0.465 -2.936 1.00 90.56 369 ASP A N 1
ATOM 2899 C CA . ASP A 1 369 ? 16.622 0.919 -4.290 1.00 90.56 369 ASP A CA 1
ATOM 2900 C C . ASP A 1 369 ? 15.715 2.048 -4.804 1.00 90.56 369 ASP A C 1
ATOM 2902 O O . ASP A 1 369 ? 16.210 3.012 -5.387 1.00 90.56 369 ASP A O 1
ATOM 2906 N N . ASP A 1 370 ? 14.412 2.000 -4.506 1.00 88.56 370 ASP A N 1
ATOM 2907 C CA . ASP A 1 370 ? 13.422 3.025 -4.883 1.00 88.56 370 ASP 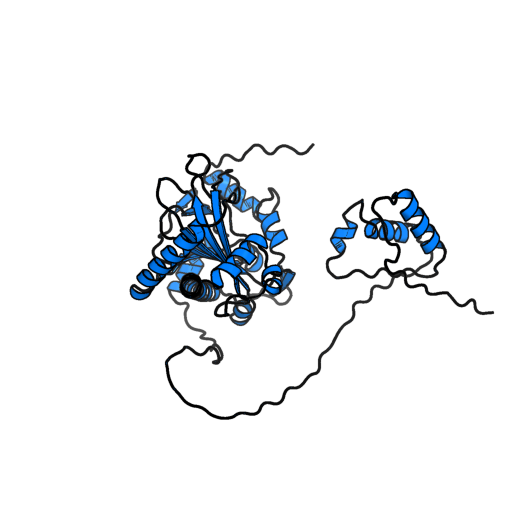A CA 1
ATOM 2908 C C . ASP A 1 370 ? 13.789 4.447 -4.423 1.00 88.56 370 ASP A C 1
ATOM 2910 O O . ASP A 1 370 ? 13.247 5.430 -4.937 1.00 88.56 370 ASP A O 1
ATOM 2914 N N . LYS A 1 371 ? 14.686 4.569 -3.438 1.00 81.88 371 LYS A N 1
ATOM 2915 C CA . LYS A 1 371 ? 15.120 5.839 -2.838 1.00 81.88 371 LYS A CA 1
ATOM 2916 C C . LYS A 1 371 ? 16.507 6.275 -3.300 1.00 81.88 371 LYS A C 1
ATOM 2918 O O . LYS A 1 371 ? 16.924 7.389 -2.982 1.00 81.88 371 LYS A O 1
ATOM 2923 N N . LEU A 1 372 ? 17.252 5.403 -3.980 1.00 81.88 372 LEU A N 1
ATOM 2924 C CA . LEU A 1 372 ? 18.628 5.686 -4.364 1.00 81.88 372 LEU A CA 1
ATOM 2925 C C . LEU A 1 372 ? 18.667 6.625 -5.579 1.00 81.88 372 LEU A C 1
ATOM 2927 O O . LEU A 1 372 ? 17.978 6.371 -6.568 1.00 81.88 372 LEU A O 1
ATOM 2931 N N . PRO A 1 373 ? 19.546 7.646 -5.585 1.00 78.62 373 PRO A N 1
ATOM 2932 C CA . PRO A 1 373 ? 19.752 8.502 -6.758 1.00 78.62 373 PRO A CA 1
ATOM 2933 C C . PRO A 1 373 ? 20.196 7.734 -8.010 1.00 78.62 373 PRO A C 1
ATOM 2935 O O . PRO A 1 373 ? 20.005 8.203 -9.123 1.00 78.62 373 PRO A O 1
ATOM 2938 N N . SER A 1 374 ? 20.806 6.562 -7.823 1.00 85.69 374 SER A N 1
ATOM 2939 C CA . SER A 1 374 ? 21.246 5.655 -8.885 1.00 85.69 374 SER A CA 1
ATOM 2940 C C . SER A 1 374 ? 20.406 4.376 -8.977 1.00 85.69 374 SER A C 1
ATOM 2942 O O . SER A 1 374 ? 20.842 3.429 -9.627 1.00 85.69 374 SER A O 1
ATOM 2944 N N . GLY A 1 375 ? 19.268 4.309 -8.278 1.00 89.75 375 GLY A N 1
ATOM 2945 C CA . GLY A 1 375 ? 18.385 3.142 -8.297 1.00 89.75 375 GLY A CA 1
ATOM 2946 C C . GLY A 1 375 ? 17.584 3.039 -9.594 1.00 89.75 375 GLY A C 1
ATOM 2947 O O . GLY A 1 375 ? 17.616 3.940 -10.439 1.00 89.75 375 GLY A O 1
ATOM 2948 N N . GLU A 1 376 ? 16.820 1.963 -9.756 1.00 91.38 376 GLU A N 1
ATOM 2949 C CA . GLU A 1 376 ? 16.064 1.701 -10.991 1.00 91.38 376 GLU A CA 1
ATOM 2950 C C . GLU A 1 376 ? 14.956 2.734 -11.254 1.00 91.38 376 GLU A C 1
ATOM 2952 O O . GLU A 1 376 ? 14.583 2.967 -12.405 1.00 91.38 376 GLU A O 1
ATOM 2957 N N . LEU A 1 377 ? 14.454 3.400 -10.207 1.00 93.00 377 LEU A N 1
ATOM 2958 C CA . LEU A 1 377 ? 13.466 4.476 -10.338 1.00 93.00 377 LEU A CA 1
ATOM 2959 C C . LEU A 1 377 ? 14.079 5.869 -10.548 1.00 93.00 377 LEU A C 1
ATOM 2961 O O . LEU A 1 377 ? 13.327 6.831 -10.700 1.00 93.00 377 LEU A O 1
ATOM 2965 N N . SER A 1 378 ? 15.408 6.007 -10.566 1.00 91.81 378 SER A N 1
ATOM 2966 C CA . SER A 1 378 ? 16.099 7.308 -10.646 1.00 91.81 378 SER A CA 1
ATOM 2967 C C . SER A 1 378 ? 15.602 8.191 -11.797 1.00 91.81 378 SER A C 1
ATOM 2969 O O . SER A 1 378 ? 15.246 9.346 -11.579 1.00 91.81 378 SER A O 1
ATOM 2971 N N . ALA A 1 379 ? 15.464 7.633 -13.002 1.00 93.44 379 ALA A N 1
ATOM 2972 C CA . ALA A 1 379 ? 14.973 8.371 -14.166 1.00 93.44 379 ALA A CA 1
ATOM 2973 C C . ALA A 1 379 ? 13.522 8.866 -14.004 1.00 93.44 379 ALA A C 1
ATOM 2975 O O . ALA A 1 379 ? 13.179 9.947 -14.481 1.00 93.44 379 ALA A O 1
ATOM 2976 N N . LEU A 1 380 ? 12.662 8.096 -13.327 1.00 94.75 380 LEU A N 1
ATOM 2977 C CA . LEU A 1 380 ? 11.287 8.515 -13.038 1.00 94.75 380 LEU A CA 1
ATOM 2978 C C . LEU A 1 380 ? 11.264 9.605 -11.965 1.00 94.75 380 LEU A C 1
ATOM 2980 O O . LEU A 1 380 ? 10.541 10.591 -12.113 1.00 94.75 380 LEU A O 1
ATOM 2984 N N . TRP A 1 381 ? 12.101 9.475 -10.933 1.00 91.06 381 TRP A N 1
ATOM 2985 C CA . TRP A 1 381 ? 12.298 10.522 -9.935 1.00 91.06 381 TRP A CA 1
ATOM 2986 C C . TRP A 1 381 ? 12.757 11.834 -10.570 1.00 91.06 381 TRP A C 1
ATOM 2988 O O . TRP A 1 381 ? 12.170 12.867 -10.263 1.00 91.06 381 TRP A O 1
ATOM 2998 N N . ASP A 1 382 ? 13.725 11.812 -11.490 1.00 91.56 382 ASP A N 1
ATOM 2999 C CA . ASP A 1 382 ? 14.198 13.013 -12.192 1.00 91.56 382 ASP A CA 1
ATOM 3000 C C . ASP A 1 382 ? 13.061 13.733 -12.931 1.00 91.56 382 ASP A C 1
ATOM 3002 O O . ASP A 1 382 ? 12.947 14.962 -12.873 1.00 91.56 382 ASP A O 1
ATOM 3006 N N . VAL A 1 383 ? 12.186 12.973 -13.598 1.00 94.94 383 VAL A N 1
ATOM 3007 C CA . VAL A 1 383 ? 11.002 13.515 -14.280 1.00 94.94 383 VAL A CA 1
ATOM 3008 C C . VAL A 1 383 ? 10.028 14.123 -13.274 1.00 94.94 383 VAL A C 1
ATOM 3010 O O . VAL A 1 383 ? 9.605 15.265 -13.463 1.00 94.94 383 VAL A O 1
ATOM 3013 N N . ILE A 1 384 ? 9.709 13.406 -12.193 1.00 92.94 384 ILE A N 1
ATOM 3014 C CA . ILE A 1 384 ? 8.803 13.879 -11.139 1.00 92.94 384 ILE A CA 1
ATOM 3015 C C . ILE A 1 384 ? 9.342 15.159 -10.492 1.00 92.94 384 ILE A C 1
ATOM 3017 O O . ILE A 1 384 ? 8.638 16.164 -10.425 1.00 92.94 384 ILE A O 1
ATOM 3021 N N . ILE A 1 385 ? 10.607 15.166 -10.076 1.00 90.06 385 ILE A N 1
ATOM 3022 C CA . ILE A 1 385 ? 11.258 16.311 -9.431 1.00 90.06 385 ILE A CA 1
ATOM 3023 C C . ILE A 1 385 ? 11.242 17.524 -10.354 1.00 90.06 385 ILE A C 1
ATOM 3025 O O . ILE A 1 385 ? 10.858 18.618 -9.935 1.00 90.06 385 ILE A O 1
ATOM 3029 N N . LYS A 1 386 ? 11.628 17.333 -11.619 1.00 92.25 386 LYS A N 1
ATOM 3030 C CA . LYS A 1 386 ? 11.680 18.410 -12.605 1.00 92.25 386 LYS A CA 1
ATOM 3031 C C . LYS A 1 386 ? 10.295 18.979 -12.899 1.00 92.25 386 LYS A C 1
ATOM 3033 O O . LYS A 1 386 ? 10.124 20.197 -12.859 1.00 92.25 386 LYS A O 1
ATOM 3038 N N . ASN A 1 387 ? 9.323 18.125 -13.209 1.00 94.62 387 ASN A N 1
ATOM 3039 C CA . ASN A 1 387 ? 8.020 18.569 -13.705 1.00 94.62 387 ASN A CA 1
ATOM 3040 C C . ASN A 1 387 ? 7.122 19.115 -12.588 1.00 94.62 387 ASN A C 1
ATOM 3042 O O . ASN A 1 387 ? 6.326 20.014 -12.846 1.00 94.62 387 ASN A O 1
ATOM 3046 N N . HIS A 1 388 ? 7.312 18.659 -11.346 1.00 90.81 388 HIS A N 1
ATOM 3047 C CA . HIS A 1 388 ? 6.616 19.185 -10.164 1.00 90.81 388 HIS A CA 1
ATOM 3048 C C . HIS A 1 388 ? 7.414 20.246 -9.396 1.00 90.81 388 HIS A C 1
ATOM 3050 O O . HIS A 1 388 ? 6.958 20.719 -8.357 1.00 90.81 388 HIS A O 1
ATOM 3056 N N . GLN A 1 389 ? 8.590 20.639 -9.901 1.00 87.81 389 GLN A N 1
ATOM 3057 C CA . GLN A 1 389 ? 9.461 21.667 -9.313 1.00 87.81 389 GLN A CA 1
ATOM 3058 C C . GLN A 1 389 ? 9.798 21.391 -7.837 1.00 87.81 389 GLN A C 1
ATOM 3060 O O . GLN A 1 389 ? 9.812 22.292 -6.993 1.00 87.81 389 GLN A O 1
ATOM 3065 N N . LEU A 1 390 ? 10.058 20.124 -7.514 1.00 83.19 390 LEU A N 1
ATOM 3066 C CA . LEU A 1 390 ? 10.318 19.701 -6.145 1.00 83.19 390 LEU A CA 1
ATOM 3067 C C . LEU A 1 390 ? 11.714 20.147 -5.712 1.00 83.19 390 LEU A C 1
ATOM 3069 O O . LEU A 1 390 ? 12.710 19.923 -6.398 1.00 83.19 390 LEU A O 1
ATOM 3073 N N . SER A 1 391 ? 11.795 20.766 -4.538 1.00 69.12 391 SER A N 1
ATOM 3074 C CA . SER A 1 391 ? 13.074 21.094 -3.913 1.00 69.12 391 SER A CA 1
ATOM 3075 C C . SER A 1 391 ? 13.571 19.889 -3.124 1.00 69.12 391 SER A C 1
ATOM 3077 O O . SER A 1 391 ? 13.059 19.609 -2.042 1.00 69.12 391 SER A O 1
ATOM 3079 N N . LEU A 1 392 ? 14.566 19.174 -3.654 1.00 58.91 392 LEU A N 1
ATOM 3080 C CA . LEU A 1 392 ? 15.250 18.143 -2.880 1.00 58.91 392 LEU A CA 1
ATOM 3081 C C . LEU A 1 392 ? 16.171 18.790 -1.832 1.00 58.91 392 LEU A C 1
ATOM 3083 O O . LEU A 1 392 ? 16.806 19.812 -2.113 1.00 58.91 392 LEU A O 1
ATOM 3087 N N . PRO A 1 393 ? 16.297 18.206 -0.629 1.00 50.78 393 PRO A N 1
ATOM 3088 C CA . PRO A 1 393 ? 17.337 18.609 0.305 1.00 50.78 393 PRO A CA 1
ATOM 3089 C C . PRO A 1 393 ? 18.725 18.402 -0.335 1.00 50.78 393 PRO A C 1
ATOM 3091 O O . PRO A 1 393 ? 18.911 17.452 -1.098 1.00 50.78 393 PRO A O 1
ATOM 3094 N N . PRO A 1 394 ? 19.713 19.267 -0.038 1.00 46.00 394 PRO A N 1
ATOM 3095 C CA . PRO A 1 394 ? 21.053 19.128 -0.592 1.00 46.00 394 PRO A CA 1
ATOM 3096 C C . PRO A 1 394 ? 21.627 17.757 -0.224 1.00 46.00 394 PRO A C 1
ATOM 3098 O O . PRO A 1 394 ? 21.672 17.393 0.953 1.00 46.00 394 PRO A O 1
ATOM 3101 N N . VAL A 1 395 ? 22.062 17.000 -1.234 1.00 47.38 395 VAL A N 1
ATOM 3102 C CA . VAL A 1 395 ? 22.803 15.754 -1.031 1.00 47.38 395 VAL A CA 1
ATOM 3103 C C . VAL A 1 395 ? 24.110 16.135 -0.347 1.00 47.38 395 VAL A C 1
ATOM 3105 O O . VAL A 1 395 ? 24.963 16.791 -0.946 1.00 47.38 395 VAL A O 1
ATOM 3108 N N . LEU A 1 396 ? 24.263 15.773 0.928 1.00 38.16 396 LEU A N 1
ATOM 3109 C CA . LEU A 1 396 ? 25.571 15.808 1.567 1.00 38.16 396 LEU A CA 1
ATOM 3110 C C . LEU A 1 396 ? 26.440 14.817 0.797 1.00 38.16 396 LEU A C 1
ATOM 3112 O O . LEU A 1 396 ? 26.221 13.611 0.883 1.00 38.16 396 LEU A O 1
ATOM 3116 N N . ALA A 1 397 ? 27.378 15.333 0.004 1.00 31.84 397 ALA A N 1
ATOM 3117 C CA . ALA A 1 397 ? 28.422 14.516 -0.585 1.00 31.84 397 ALA A CA 1
ATOM 3118 C C . ALA A 1 397 ? 29.130 13.797 0.569 1.00 31.84 397 ALA A C 1
ATOM 3120 O O . ALA A 1 397 ? 29.788 14.432 1.393 1.00 31.84 397 ALA A O 1
ATOM 3121 N N . SER A 1 398 ? 28.918 12.488 0.675 1.00 36.47 398 SER A N 1
ATOM 3122 C CA . SER A 1 398 ? 29.688 11.623 1.558 1.00 36.47 398 SER A CA 1
ATOM 3123 C C . SER A 1 398 ? 31.144 11.703 1.107 1.00 36.47 398 SER A C 1
ATOM 3125 O O . SER A 1 398 ? 31.467 11.250 0.006 1.00 36.47 398 SER A O 1
ATOM 3127 N N . GLY A 1 399 ? 31.964 12.385 1.908 1.00 30.42 399 GLY A N 1
ATOM 3128 C CA . GLY A 1 399 ? 33.414 12.467 1.733 1.00 30.42 399 GLY A CA 1
ATOM 3129 C C . GLY A 1 399 ? 34.133 11.182 2.098 1.00 30.42 399 GLY A C 1
ATOM 3130 O O . GLY A 1 399 ? 33.509 10.317 2.758 1.00 30.42 399 GLY A O 1
#